Protein AF-A0A416EI74-F1 (afdb_monomer_lite)

Structure (mmCIF, N/CA/C/O backbone):
data_AF-A0A416EI74-F1
#
_entry.id   AF-A0A416EI74-F1
#
loop_
_atom_site.group_PDB
_atom_site.id
_atom_site.type_symbol
_atom_site.label_atom_id
_atom_site.label_alt_id
_atom_site.label_comp_id
_atom_site.label_asym_id
_atom_site.label_entity_id
_atom_site.label_seq_id
_atom_site.pdbx_PDB_ins_code
_atom_site.Cartn_x
_atom_site.Cartn_y
_atom_site.Cartn_z
_atom_site.occupancy
_atom_site.B_iso_or_equiv
_atom_site.auth_seq_id
_atom_site.auth_comp_id
_atom_site.auth_asym_id
_atom_site.auth_atom_id
_atom_site.pdbx_PDB_model_num
ATOM 1 N N . MET A 1 1 ? -5.605 35.885 53.688 1.00 57.62 1 MET A N 1
ATOM 2 C CA . MET A 1 1 ? -6.539 35.145 52.803 1.00 57.62 1 MET A CA 1
ATOM 3 C C . MET A 1 1 ? -5.779 34.331 51.761 1.00 57.62 1 MET A C 1
ATOM 5 O O . MET A 1 1 ? -4.705 34.749 51.341 1.00 57.62 1 MET A O 1
ATOM 9 N N . ARG A 1 2 ? -6.317 33.183 51.322 1.00 69.12 2 ARG A N 1
ATOM 10 C CA . ARG A 1 2 ? -5.750 32.398 50.199 1.00 69.12 2 ARG A CA 1
ATOM 11 C C . ARG A 1 2 ? -6.208 32.994 48.856 1.00 69.12 2 ARG A C 1
ATOM 13 O O . ARG A 1 2 ? -7.310 33.529 48.784 1.00 69.12 2 ARG A O 1
ATOM 20 N N . LYS A 1 3 ? -5.433 32.828 47.773 1.00 69.94 3 LYS A N 1
ATOM 21 C CA . LYS A 1 3 ? -5.736 33.391 46.430 1.00 69.94 3 LYS A CA 1
ATOM 22 C C . LYS A 1 3 ? -7.158 33.084 45.918 1.00 69.94 3 LYS A C 1
ATOM 24 O O . LYS A 1 3 ? -7.762 33.916 45.255 1.00 69.94 3 LYS A O 1
ATOM 29 N N . GLY A 1 4 ? -7.707 31.911 46.249 1.00 70.75 4 GLY A N 1
ATOM 30 C CA . GLY A 1 4 ? -9.082 31.537 45.890 1.00 70.75 4 GLY A CA 1
ATOM 31 C C . GLY A 1 4 ? -10.183 32.234 46.704 1.00 70.75 4 GLY A C 1
ATOM 32 O O . GLY A 1 4 ? -11.272 32.419 46.180 1.00 70.75 4 GLY A O 1
ATOM 33 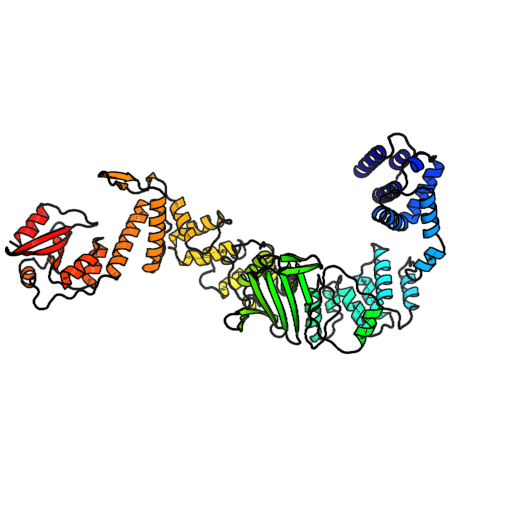N N . GLN A 1 5 ? -9.902 32.648 47.946 1.00 75.12 5 GLN A N 1
ATOM 34 C CA . GLN A 1 5 ? -10.843 33.391 48.797 1.00 75.12 5 GLN A CA 1
ATOM 35 C C . GLN A 1 5 ? -10.929 34.858 48.364 1.00 75.12 5 GLN A C 1
ATOM 37 O O . GLN A 1 5 ? -12.026 35.386 48.260 1.00 75.12 5 GLN A O 1
ATOM 42 N N . ILE A 1 6 ? -9.794 35.469 47.997 1.00 79.81 6 ILE A N 1
ATOM 43 C CA . ILE A 1 6 ? -9.751 36.819 47.401 1.00 79.81 6 ILE A CA 1
ATOM 44 C C . ILE A 1 6 ? -10.651 36.869 46.154 1.00 79.81 6 ILE A C 1
ATOM 46 O O . ILE A 1 6 ? -11.553 37.692 46.078 1.00 79.81 6 ILE A O 1
ATOM 50 N N . LYS A 1 7 ? -10.504 35.891 45.248 1.00 83.81 7 LYS A N 1
ATOM 51 C CA . LYS A 1 7 ? -11.342 35.769 44.043 1.00 83.81 7 LYS A CA 1
ATOM 52 C C . LYS A 1 7 ? -12.825 35.471 44.322 1.00 83.81 7 LYS A C 1
ATOM 54 O O . LYS A 1 7 ? -13.665 35.695 43.455 1.00 83.81 7 LYS A O 1
ATOM 59 N N . LEU A 1 8 ? -13.161 34.918 45.489 1.00 81.94 8 LEU A N 1
ATOM 60 C CA . LEU A 1 8 ? -14.555 34.745 45.904 1.00 81.94 8 LEU A CA 1
ATOM 61 C C . LEU A 1 8 ? -15.130 36.076 46.404 1.00 81.94 8 LEU A C 1
ATOM 63 O O . LEU A 1 8 ? -16.204 36.460 45.963 1.00 81.94 8 LEU A O 1
ATOM 67 N N . ILE A 1 9 ? -14.380 36.807 47.233 1.00 84.62 9 ILE A N 1
ATOM 68 C CA . ILE A 1 9 ? -14.750 38.138 47.738 1.00 84.62 9 ILE A CA 1
ATOM 69 C C . ILE A 1 9 ? -14.932 39.138 46.590 1.00 84.62 9 ILE A C 1
ATOM 71 O O . ILE A 1 9 ? -15.929 39.851 46.579 1.00 84.62 9 ILE A O 1
ATOM 75 N N . GLU A 1 10 ? -14.032 39.153 45.600 1.00 86.94 10 GLU A N 1
ATOM 76 C CA . GLU A 1 10 ? -14.165 39.971 44.381 1.00 86.94 10 GLU A CA 1
ATOM 77 C C . GLU A 1 10 ? -15.523 39.735 43.694 1.00 86.94 10 GLU A C 1
ATOM 79 O O . GLU A 1 10 ? -16.249 40.686 43.419 1.00 86.94 10 GLU A O 1
ATOM 84 N N . LYS A 1 11 ? -15.934 38.472 43.523 1.00 85.81 11 LYS A N 1
ATOM 85 C CA . LYS A 1 11 ? -17.246 38.125 42.949 1.00 85.81 11 LYS A CA 1
ATOM 86 C C . LYS A 1 11 ? -18.426 38.505 43.845 1.00 85.81 11 LYS A C 1
ATOM 88 O O . LYS A 1 11 ? -19.467 38.918 43.342 1.00 85.81 11 LYS A O 1
ATOM 93 N N . THR A 1 12 ? -18.295 38.363 45.164 1.00 85.44 12 THR A N 1
ATOM 94 C CA . THR A 1 12 ? -19.334 38.817 46.100 1.00 85.44 12 THR A CA 1
ATOM 95 C C . THR A 1 12 ? -19.509 40.337 46.003 1.00 85.44 12 THR A C 1
ATOM 97 O O . THR A 1 12 ? -20.643 40.807 45.970 1.00 85.44 12 THR A O 1
ATOM 100 N N . LYS A 1 13 ? -18.416 41.100 45.855 1.00 88.06 13 LYS A N 1
ATOM 101 C CA . LYS A 1 13 ? -18.453 42.554 45.617 1.00 88.06 13 LYS A CA 1
ATOM 102 C C . LYS A 1 13 ? -19.085 42.916 44.272 1.00 88.06 13 LYS A C 1
ATOM 104 O O . LYS A 1 13 ? -19.899 43.831 44.233 1.00 88.06 13 LYS A O 1
ATOM 109 N N . GLU A 1 14 ? -18.786 42.179 43.199 1.00 87.75 14 GLU A N 1
ATOM 110 C CA . GLU A 1 14 ? -19.431 42.363 41.885 1.00 87.75 14 GLU A CA 1
ATOM 111 C C . GLU A 1 14 ? -20.961 42.190 41.944 1.00 87.75 14 GLU A C 1
ATOM 113 O O . GLU A 1 14 ? -21.687 42.931 41.283 1.00 87.75 14 GLU A O 1
ATOM 118 N N . ILE A 1 15 ? -21.467 41.226 42.726 1.00 82.06 15 ILE A N 1
ATOM 119 C CA . ILE A 1 15 ? -22.910 40.941 42.806 1.00 82.06 15 ILE A CA 1
ATOM 120 C C . ILE A 1 15 ? -23.629 41.870 43.792 1.00 82.06 15 ILE A C 1
ATOM 122 O O . ILE A 1 15 ? -24.671 42.434 43.444 1.00 82.06 15 ILE A O 1
ATOM 126 N N . TYR A 1 16 ? -23.101 42.028 45.007 1.00 83.62 16 TYR A N 1
ATOM 127 C CA . TYR A 1 16 ? -23.800 42.676 46.125 1.00 83.62 16 TYR A CA 1
ATOM 128 C C . TYR A 1 16 ? -23.314 44.115 46.412 1.00 83.62 16 TYR A C 1
ATOM 130 O O . TYR A 1 16 ? -23.968 44.846 47.152 1.00 83.62 16 TYR A O 1
ATOM 138 N N . GLY A 1 17 ? -22.204 44.564 45.815 1.00 81.44 17 GLY A N 1
ATOM 139 C CA . GLY A 1 17 ? -21.568 45.864 46.085 1.00 81.44 17 GLY A CA 1
ATOM 140 C C . GLY A 1 17 ? -20.458 45.784 47.142 1.00 81.44 17 GLY A C 1
ATOM 141 O O . GLY A 1 17 ? -20.310 44.772 47.818 1.00 81.44 17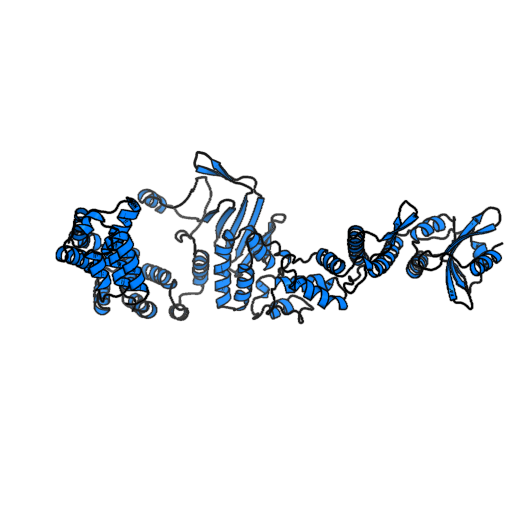 GLY A O 1
ATOM 142 N N . GLU A 1 18 ? -19.644 46.835 47.285 1.00 78.12 18 GLU A N 1
ATOM 143 C CA . GLU A 1 18 ? -18.422 46.774 48.114 1.00 78.12 18 GLU A CA 1
ATOM 144 C C . GLU A 1 18 ? -18.641 46.902 49.630 1.00 78.12 18 GLU A C 1
ATOM 146 O O . GLU A 1 18 ? -17.793 46.444 50.393 1.00 78.12 18 GLU A O 1
ATOM 151 N N . GLN A 1 19 ? -19.739 47.525 50.071 1.00 74.62 19 GLN A N 1
ATOM 152 C CA . GLN A 1 19 ? -20.005 47.845 51.480 1.00 74.62 19 GLN A CA 1
ATOM 153 C C . GLN A 1 19 ? -21.386 47.324 51.905 1.00 74.62 19 GLN A C 1
ATOM 155 O O . GLN A 1 19 ? -22.358 48.071 51.961 1.00 74.62 19 GLN A O 1
ATOM 160 N N . ASN A 1 20 ? -21.473 46.023 52.185 1.00 82.56 20 ASN A N 1
ATOM 161 C CA . ASN A 1 20 ? -22.665 45.369 52.732 1.00 82.56 20 ASN A CA 1
ATOM 162 C C . ASN A 1 20 ? -22.272 44.223 53.683 1.00 82.56 20 ASN A C 1
ATOM 164 O O . ASN A 1 20 ? -21.130 43.750 53.681 1.00 82.56 20 ASN A O 1
ATOM 168 N N . ASN A 1 21 ? -23.245 43.751 54.463 1.00 84.94 21 ASN A N 1
ATOM 169 C CA . ASN A 1 21 ? -23.054 42.711 55.476 1.00 84.94 21 ASN A CA 1
ATOM 170 C C . ASN A 1 21 ? -22.589 41.363 54.873 1.00 84.94 21 ASN A C 1
ATOM 172 O O . ASN A 1 21 ? -21.822 40.638 55.504 1.00 84.94 21 ASN A O 1
ATOM 176 N N . ILE A 1 22 ? -22.975 41.051 53.628 1.00 86.81 22 ILE A N 1
ATOM 177 C CA . ILE A 1 22 ? -22.629 39.798 52.931 1.00 86.81 22 ILE A CA 1
ATOM 178 C C . ILE A 1 22 ? -21.140 39.770 52.581 1.00 86.81 22 ILE A C 1
ATOM 180 O O . ILE A 1 22 ? -20.440 38.806 52.889 1.00 86.81 22 ILE A O 1
ATOM 184 N N . VAL A 1 23 ? -20.620 40.841 51.983 1.00 86.38 23 VAL A N 1
ATOM 185 C CA . VAL A 1 23 ? -19.183 40.996 51.718 1.00 86.38 23 VAL A CA 1
ATOM 186 C C . VAL A 1 23 ? -18.398 41.004 53.027 1.00 86.38 23 VAL A C 1
ATOM 188 O O . VAL A 1 23 ? -17.404 40.285 53.125 1.00 86.38 23 VAL A O 1
ATOM 191 N N . GLY A 1 24 ? -18.890 41.712 54.050 1.00 85.25 24 GLY A N 1
ATOM 192 C CA . GLY A 1 24 ? -18.300 41.708 55.390 1.00 85.25 24 GLY A CA 1
ATOM 193 C C . GLY A 1 24 ? -18.168 40.301 55.988 1.00 85.25 24 GLY A C 1
ATOM 194 O O . GLY A 1 24 ? -17.124 39.977 56.555 1.00 85.25 24 GLY A O 1
ATOM 195 N N . PHE A 1 25 ? -19.161 39.428 55.797 1.00 89.19 25 PHE A N 1
ATOM 196 C CA . PHE A 1 25 ? -19.066 38.018 56.183 1.00 89.19 25 PHE A CA 1
ATOM 197 C C . PHE A 1 25 ? -17.958 37.276 55.411 1.00 89.19 25 PHE A C 1
ATOM 199 O O . PHE A 1 25 ? -17.103 36.635 56.024 1.00 89.19 25 PHE A O 1
ATOM 206 N N . PHE A 1 26 ? -17.914 37.375 54.077 1.00 87.25 26 PHE A N 1
ATOM 207 C CA . PHE A 1 26 ? -16.910 36.658 53.271 1.00 87.25 26 PHE A CA 1
ATOM 208 C C . PHE A 1 26 ? -15.467 37.147 53.490 1.00 87.25 26 PHE A C 1
ATOM 210 O O . PHE A 1 26 ? -14.532 36.351 53.350 1.00 87.25 26 PHE A O 1
ATOM 217 N N . GLU A 1 27 ? -15.279 38.423 53.835 1.00 86.00 27 GLU A N 1
ATOM 218 C CA . GLU A 1 27 ? -13.974 39.009 54.165 1.00 86.00 27 GLU A CA 1
ATOM 219 C C . GLU A 1 27 ? -13.450 38.568 55.537 1.00 86.00 27 GLU A C 1
ATOM 221 O O . GLU A 1 27 ? -12.258 38.280 55.663 1.00 86.00 27 GLU A O 1
ATOM 226 N N . ASN A 1 28 ? -14.328 38.476 56.542 1.00 85.56 28 ASN A N 1
ATOM 227 C CA . ASN A 1 28 ? -13.947 38.179 57.928 1.00 85.56 28 ASN A CA 1
ATOM 228 C C . ASN A 1 28 ? -14.069 36.692 58.315 1.00 85.56 28 ASN A C 1
ATOM 230 O O . ASN A 1 28 ? -13.613 36.300 59.386 1.00 85.56 28 ASN A O 1
ATOM 234 N N . SER A 1 29 ? -14.662 35.846 57.467 1.00 82.06 29 SER A N 1
ATOM 235 C CA . SER A 1 29 ? -14.864 34.428 57.779 1.00 82.06 29 SER A CA 1
ATOM 236 C C . SER A 1 29 ? -13.582 33.585 57.684 1.00 82.06 29 SER A C 1
ATOM 238 O O . SER A 1 29 ? -12.895 33.542 56.657 1.00 82.06 29 SER A O 1
ATOM 240 N N . GLU A 1 30 ? -13.312 32.821 58.748 1.00 83.69 30 GLU A N 1
ATOM 241 C CA . GLU A 1 30 ? -12.236 31.820 58.823 1.00 83.69 30 GLU A CA 1
ATOM 242 C C . GLU A 1 30 ? -12.611 30.462 58.187 1.00 83.69 30 GLU A C 1
ATOM 244 O O . GLU A 1 30 ? -11.817 29.516 58.188 1.00 83.69 30 GLU A O 1
ATOM 249 N N . MET A 1 31 ? -13.821 30.335 57.631 1.00 80.25 31 MET A N 1
ATOM 250 C CA . MET A 1 31 ? -14.329 29.078 57.074 1.00 80.25 31 MET A CA 1
ATOM 251 C C . MET A 1 31 ? -13.523 28.600 55.856 1.00 80.25 31 MET A C 1
ATOM 253 O O . MET A 1 31 ? -12.925 29.369 55.100 1.00 80.25 31 MET A O 1
ATOM 257 N N . SER A 1 32 ? -13.529 27.283 55.618 1.00 79.06 32 SER A N 1
ATOM 258 C CA . SER A 1 32 ? -12.823 26.716 54.465 1.00 79.06 32 SER A CA 1
ATOM 259 C C . SER A 1 32 ? -13.408 27.218 53.138 1.00 79.06 32 SER A C 1
ATOM 261 O O . SER A 1 32 ? -14.621 27.367 52.990 1.00 79.06 32 SER A O 1
ATOM 263 N N . LEU A 1 33 ? -12.547 27.409 52.130 1.00 69.31 33 LEU A N 1
ATOM 264 C CA . LEU A 1 33 ? -12.947 27.921 50.813 1.00 69.31 33 LEU A CA 1
ATOM 265 C C . LEU A 1 33 ? -14.063 27.092 50.150 1.00 69.31 33 LEU A C 1
ATOM 267 O O . LEU A 1 33 ? -14.882 27.647 49.426 1.00 69.31 33 LEU A O 1
ATOM 271 N N . ASN A 1 34 ? -14.126 25.780 50.393 1.00 69.06 34 ASN A N 1
ATOM 272 C CA . ASN A 1 34 ? -15.196 24.933 49.855 1.00 69.06 34 ASN A CA 1
ATOM 273 C C . ASN A 1 34 ? -16.548 25.247 50.513 1.00 69.06 34 ASN A C 1
ATOM 275 O O . ASN A 1 34 ? -17.556 25.335 49.819 1.00 69.06 34 ASN A O 1
ATOM 279 N N . ARG A 1 35 ? -16.549 25.473 51.833 1.00 72.94 35 ARG A N 1
ATOM 280 C CA . ARG A 1 35 ? -17.741 25.816 52.621 1.00 72.94 35 ARG A CA 1
ATOM 281 C C . ARG A 1 35 ? -18.252 27.214 52.257 1.00 72.94 35 ARG A C 1
ATOM 283 O O . ARG A 1 35 ? -19.426 27.373 51.949 1.00 72.94 35 ARG A O 1
ATOM 290 N N . LEU A 1 36 ? -17.340 28.185 52.132 1.00 75.50 36 LEU A N 1
ATOM 291 C CA . LEU A 1 36 ? -17.647 29.526 51.620 1.00 75.50 36 LEU A CA 1
ATOM 292 C C . LEU A 1 36 ? -18.221 29.494 50.193 1.00 75.50 36 LEU A C 1
ATOM 294 O O . LEU A 1 36 ? -19.216 30.158 49.924 1.00 75.50 36 LEU A O 1
ATOM 298 N N . ASN A 1 37 ? -17.649 28.699 49.280 1.00 73.81 37 ASN A N 1
ATOM 299 C CA . ASN A 1 37 ? -18.212 28.549 47.932 1.00 73.81 37 ASN A CA 1
ATOM 300 C C . ASN A 1 37 ? -19.636 27.972 47.956 1.00 73.81 37 ASN A C 1
ATOM 302 O O . ASN A 1 37 ? -20.465 28.418 47.169 1.00 73.81 37 ASN A O 1
ATOM 306 N N . ALA A 1 38 ? -19.928 27.003 48.828 1.00 68.69 38 ALA A N 1
ATOM 307 C CA . ALA A 1 38 ? -21.258 26.403 48.918 1.00 68.69 38 ALA A CA 1
ATOM 308 C C . ALA A 1 38 ? -22.308 27.408 49.425 1.00 68.69 38 ALA A C 1
ATOM 310 O O . ALA A 1 38 ? -23.337 27.583 48.771 1.00 68.69 38 ALA A O 1
ATOM 311 N N . ILE A 1 39 ? -21.998 28.142 50.503 1.00 79.75 39 ILE A N 1
ATOM 312 C CA . ILE A 1 39 ? -22.837 29.235 51.029 1.00 79.75 39 ILE A CA 1
ATOM 313 C C . ILE A 1 39 ? -23.070 30.298 49.946 1.00 79.75 39 ILE A C 1
ATOM 315 O O . ILE A 1 39 ? -24.206 30.690 49.700 1.00 79.75 39 ILE A O 1
ATOM 319 N N . TYR A 1 40 ? -22.020 30.706 49.226 1.00 81.75 40 TYR A N 1
ATOM 320 C CA . TYR A 1 40 ? -22.118 31.673 48.128 1.00 81.75 40 TYR A CA 1
ATOM 321 C C . TYR A 1 40 ? -23.050 31.215 46.991 1.00 81.75 40 TYR A C 1
ATOM 323 O O . TYR A 1 40 ? -23.820 32.025 46.477 1.00 81.75 40 TYR A O 1
ATOM 331 N N . GLN A 1 41 ? -23.025 29.934 46.591 1.00 78.06 41 GLN A N 1
ATOM 332 C CA . GLN A 1 41 ? -23.966 29.450 45.567 1.00 78.06 41 GLN A CA 1
ATOM 333 C C . GLN A 1 41 ? -25.415 29.450 46.065 1.00 78.06 41 GLN A C 1
ATOM 335 O O . GLN A 1 41 ? -26.309 29.716 45.269 1.00 78.06 41 GLN A O 1
ATOM 340 N N . ILE A 1 42 ? -25.650 29.180 47.353 1.00 77.31 42 ILE A N 1
ATOM 341 C CA . ILE A 1 42 ? -27.000 29.177 47.935 1.00 77.31 42 ILE A CA 1
ATOM 342 C C . ILE A 1 42 ? -27.530 30.607 48.104 1.00 77.31 42 ILE A C 1
ATOM 344 O O . ILE A 1 42 ? -28.657 30.872 47.704 1.00 77.31 42 ILE A O 1
ATOM 348 N N . LEU A 1 43 ? -26.715 31.556 48.579 1.00 83.94 43 LEU A N 1
ATOM 349 C CA . LEU A 1 43 ? -27.096 32.977 48.647 1.00 83.94 43 LEU A CA 1
ATOM 350 C C . LEU A 1 43 ? -27.442 33.550 47.265 1.00 83.94 43 LEU A C 1
ATOM 352 O O . LEU A 1 43 ? -28.386 34.317 47.133 1.00 83.94 43 LEU A O 1
ATOM 356 N N . LYS A 1 44 ? -26.743 33.117 46.209 1.00 85.06 44 LYS A N 1
ATOM 357 C CA . LYS A 1 44 ? -27.083 33.451 44.815 1.00 85.06 44 LYS A CA 1
ATOM 358 C C . LYS A 1 44 ? -28.431 32.901 44.330 1.00 85.06 44 LYS A C 1
ATOM 360 O O . LYS A 1 44 ? -28.828 33.242 43.215 1.00 85.06 44 LYS A O 1
ATOM 365 N N . CYS A 1 45 ? -29.074 32.017 45.091 1.00 77.06 45 CYS A N 1
ATOM 366 C CA . CYS A 1 45 ? -30.394 31.487 44.765 1.00 77.06 45 CYS A CA 1
ATOM 367 C C . CYS A 1 45 ? -31.542 32.318 45.359 1.00 77.06 45 CYS A C 1
ATOM 369 O O . CYS A 1 45 ? -32.678 32.176 44.916 1.00 77.06 45 CYS A O 1
ATOM 371 N N . ILE A 1 46 ? -31.246 33.164 46.345 1.00 83.19 46 ILE A N 1
ATOM 372 C CA . ILE A 1 46 ? -32.213 34.035 47.014 1.00 83.19 46 ILE A CA 1
ATOM 373 C C . ILE A 1 46 ? -32.225 35.391 46.294 1.00 83.19 46 ILE A C 1
ATOM 375 O O . ILE A 1 46 ? -31.212 35.789 45.706 1.00 83.19 46 ILE A O 1
ATOM 379 N N . ASP A 1 47 ? -33.359 36.090 46.312 1.00 86.56 47 ASP A N 1
ATOM 380 C CA . ASP A 1 47 ? -33.467 37.433 45.758 1.00 86.56 47 ASP A CA 1
ATOM 381 C C . ASP A 1 47 ? -32.415 38.372 46.366 1.00 86.56 47 ASP A C 1
ATOM 383 O O . ASP A 1 47 ? -32.179 38.426 47.577 1.00 86.56 47 ASP A O 1
ATOM 387 N N . LYS A 1 48 ? -31.737 39.095 45.475 1.00 86.62 48 LYS A N 1
ATOM 388 C CA . LYS A 1 48 ? -30.600 39.936 45.832 1.00 86.62 48 LYS A CA 1
ATOM 389 C C . LYS A 1 48 ? -31.033 41.158 46.639 1.00 86.62 48 LYS A C 1
ATOM 391 O O . LYS A 1 48 ? -30.305 41.546 47.550 1.00 86.62 48 LYS A O 1
ATOM 396 N N . GLU A 1 49 ? -32.137 41.795 46.270 1.00 87.06 49 GLU A N 1
ATOM 397 C CA . GLU A 1 49 ? -32.557 43.048 46.895 1.00 87.06 49 GLU A CA 1
ATOM 398 C C . GLU A 1 49 ? -33.091 42.764 48.305 1.00 87.06 49 GLU A C 1
ATOM 400 O O . GLU A 1 49 ? -32.730 43.472 49.243 1.00 87.06 49 GLU A O 1
ATOM 405 N N . GLU A 1 50 ? -33.809 41.650 48.493 1.00 87.44 50 GLU A N 1
ATOM 406 C CA . GLU A 1 50 ? -34.197 41.170 49.827 1.00 87.44 50 GLU A CA 1
ATOM 407 C C . GLU A 1 50 ? -32.979 40.849 50.717 1.00 87.44 50 GLU A C 1
ATOM 409 O O . GLU A 1 50 ? -32.924 41.293 51.865 1.00 87.44 50 GLU A O 1
ATOM 414 N N . LEU A 1 51 ? -31.955 40.162 50.188 1.00 86.31 51 LEU A N 1
ATOM 415 C CA . LEU A 1 51 ? -30.705 39.901 50.921 1.00 86.31 51 LEU A CA 1
ATOM 416 C C . LEU A 1 51 ? -29.937 41.179 51.306 1.00 86.31 51 LEU A C 1
ATOM 418 O O . LEU A 1 51 ? -29.240 41.187 52.322 1.00 86.31 51 LEU A O 1
ATOM 422 N N . LEU A 1 52 ? -30.030 42.248 50.508 1.00 86.38 52 LEU A N 1
ATOM 423 C CA . LEU A 1 52 ? -29.389 43.536 50.798 1.00 86.38 52 LEU A CA 1
ATOM 424 C C . LEU A 1 52 ? -30.134 44.358 51.859 1.00 86.38 52 LEU A C 1
ATOM 426 O O . LEU A 1 52 ? -29.523 45.237 52.470 1.00 86.38 52 LEU A O 1
ATOM 430 N N . CYS A 1 53 ? -31.412 44.069 52.111 1.00 86.00 53 CYS A N 1
ATOM 431 C CA . CYS A 1 53 ? -32.185 44.695 53.183 1.00 86.00 53 CYS A CA 1
ATOM 432 C C . CYS A 1 53 ? -31.900 44.111 54.579 1.00 86.00 53 CYS A C 1
ATOM 434 O O . CYS A 1 53 ? -32.286 44.736 55.567 1.00 86.00 53 CYS A O 1
ATOM 436 N N . LEU A 1 54 ? -31.226 42.958 54.677 1.00 86.19 54 LEU A N 1
ATOM 437 C CA . LEU A 1 54 ? -30.953 42.290 55.953 1.00 86.19 54 LEU A CA 1
ATOM 438 C C . LEU A 1 54 ? -29.903 43.018 56.801 1.00 86.19 54 LEU A C 1
ATOM 440 O O . LEU A 1 54 ? -28.803 43.359 56.341 1.00 86.19 54 LEU A O 1
ATOM 444 N N . ASN A 1 55 ? -30.206 43.173 58.089 1.00 88.12 55 ASN A N 1
ATOM 445 C CA . ASN A 1 55 ? -29.222 43.597 59.077 1.00 88.12 55 ASN A CA 1
ATOM 446 C C . ASN A 1 55 ? -28.200 42.472 59.371 1.00 88.12 55 ASN A C 1
ATOM 448 O O . ASN A 1 55 ? -28.312 41.350 58.873 1.00 88.12 55 ASN A O 1
ATOM 452 N N . ALA A 1 56 ? -27.151 42.785 60.137 1.00 82.75 56 ALA A N 1
ATOM 453 C CA . ALA A 1 56 ? -26.053 41.848 60.375 1.00 82.75 56 ALA A CA 1
ATOM 454 C C . ALA A 1 56 ? -26.487 40.569 61.121 1.00 82.75 56 ALA A C 1
ATOM 456 O O . ALA A 1 56 ? -25.984 39.493 60.800 1.00 82.75 56 ALA A O 1
ATOM 457 N N . ASP A 1 57 ? -27.431 40.673 62.059 1.00 85.19 57 ASP A N 1
ATOM 458 C CA . ASP A 1 57 ? -27.915 39.541 62.855 1.00 85.19 57 ASP A CA 1
ATOM 459 C C . ASP A 1 57 ? -28.865 38.653 62.030 1.00 85.19 57 ASP A C 1
ATOM 461 O O . ASP A 1 57 ? -28.721 37.430 62.024 1.00 85.19 57 ASP A O 1
ATOM 465 N N . GLU A 1 58 ? -29.770 39.259 61.252 1.00 87.19 58 GLU A N 1
ATOM 466 C CA . GLU A 1 58 ? -30.673 38.546 60.330 1.00 87.19 58 GLU A CA 1
ATOM 467 C C . GLU A 1 58 ? -29.894 37.786 59.248 1.00 87.19 58 GLU A C 1
ATOM 469 O O . GLU A 1 58 ? -30.160 36.614 58.972 1.00 87.19 58 GLU A O 1
ATOM 474 N N . LEU A 1 59 ? -28.884 38.429 58.652 1.00 87.50 59 LEU A N 1
ATOM 475 C CA . LEU A 1 59 ? -28.023 37.774 57.674 1.00 87.50 59 LEU A CA 1
ATOM 476 C C . LEU A 1 59 ? -27.231 36.622 58.308 1.00 87.50 59 LEU A C 1
ATOM 478 O O . LEU A 1 59 ? -27.075 35.573 57.681 1.00 87.50 59 LEU A O 1
ATOM 482 N N . GLN A 1 60 ? -26.744 36.793 59.539 1.00 87.00 60 GLN A N 1
ATOM 483 C CA . GLN A 1 60 ? -26.043 35.735 60.261 1.00 87.00 60 GLN A CA 1
ATOM 484 C C . GLN A 1 60 ? -26.976 34.549 60.563 1.00 87.00 60 GLN A C 1
ATOM 486 O O . GLN A 1 60 ? -26.533 33.404 60.457 1.00 87.00 60 GLN A O 1
ATOM 491 N N . GLU A 1 61 ? -28.261 34.783 60.856 1.00 88.56 61 GLU A N 1
ATOM 492 C CA . GLU A 1 61 ? -29.268 33.720 60.998 1.00 88.56 61 GLU A CA 1
ATOM 493 C C . GLU A 1 61 ? -29.460 32.947 59.683 1.00 88.56 61 GLU A C 1
ATOM 495 O O . GLU A 1 61 ? -29.339 31.718 59.670 1.00 88.56 61 GLU A O 1
ATOM 500 N N . ILE A 1 62 ? -29.681 33.646 58.562 1.00 87.06 62 ILE A N 1
ATOM 501 C CA . ILE A 1 62 ? -29.820 33.025 57.232 1.00 87.06 62 ILE A CA 1
ATOM 502 C C . ILE A 1 62 ? -28.563 32.226 56.866 1.00 87.06 62 ILE A C 1
ATOM 504 O O . ILE A 1 62 ? -28.658 31.078 56.430 1.00 87.06 62 ILE A O 1
ATOM 508 N N . ILE A 1 63 ? -27.371 32.779 57.096 1.00 87.19 63 ILE A N 1
ATOM 509 C CA . ILE A 1 63 ? -26.107 32.077 56.848 1.00 87.19 63 ILE A CA 1
ATOM 510 C C . ILE A 1 63 ? -25.969 30.846 57.750 1.00 87.19 63 ILE A C 1
ATOM 512 O O . ILE A 1 63 ? -25.518 29.810 57.266 1.00 87.19 63 ILE A O 1
ATOM 516 N N . GLN A 1 64 ? -26.390 30.901 59.016 1.00 86.94 64 GLN A N 1
ATOM 517 C CA . GLN A 1 64 ? -26.357 29.744 59.915 1.00 86.94 64 GLN A CA 1
ATOM 518 C C . GLN A 1 64 ? -27.333 28.642 59.467 1.00 86.94 64 GLN A C 1
ATOM 520 O O . GLN A 1 64 ? -26.966 27.464 59.480 1.00 86.94 64 GLN A O 1
ATOM 525 N N . LYS A 1 65 ? -28.541 29.009 59.011 1.00 86.00 65 LYS A N 1
ATOM 526 C CA . LYS A 1 65 ? -29.517 28.090 58.393 1.00 86.00 65 LYS A CA 1
ATOM 527 C C . LYS A 1 65 ? -28.933 27.409 57.153 1.00 86.00 65 LYS A C 1
ATOM 529 O O . LYS A 1 65 ? -29.004 26.183 57.033 1.00 86.00 65 LYS A O 1
ATOM 534 N N . ILE A 1 66 ? -28.303 28.190 56.270 1.00 81.31 66 ILE A N 1
ATOM 535 C CA . ILE A 1 66 ? -27.600 27.686 55.083 1.00 81.31 66 ILE A CA 1
ATOM 536 C C . ILE A 1 66 ? -26.479 26.729 55.491 1.00 81.31 66 ILE A C 1
ATOM 538 O O . ILE A 1 66 ? -26.423 25.609 54.993 1.00 81.31 66 ILE A O 1
ATOM 542 N N . ASP A 1 67 ? -25.605 27.142 56.405 1.00 77.94 67 ASP A N 1
ATOM 543 C CA . ASP A 1 67 ? -24.408 26.394 56.777 1.00 77.94 67 ASP A CA 1
ATOM 544 C C . ASP A 1 67 ? -24.747 25.034 57.409 1.00 77.94 67 ASP A C 1
ATOM 546 O O . ASP A 1 67 ? -24.202 24.005 56.993 1.00 77.94 67 ASP A O 1
ATOM 550 N N . ASN A 1 68 ? -25.717 25.010 58.330 1.00 76.56 68 ASN A N 1
ATOM 551 C CA . ASN A 1 68 ? -26.199 23.801 59.007 1.00 76.56 68 ASN A CA 1
ATOM 552 C C . ASN A 1 68 ? -26.808 22.765 58.045 1.00 76.56 68 ASN A C 1
ATOM 554 O O . ASN A 1 68 ? -26.742 21.563 58.308 1.00 76.56 68 ASN A O 1
ATOM 558 N N . HIS A 1 69 ? -27.397 23.210 56.930 1.00 67.56 69 HIS A N 1
ATOM 559 C CA . HIS A 1 69 ? -28.146 22.354 56.002 1.00 67.56 69 HIS A CA 1
ATOM 560 C C . HIS A 1 69 ? -27.681 22.476 54.543 1.00 67.56 69 HIS A C 1
ATOM 562 O O . HIS A 1 69 ? -28.443 22.188 53.617 1.00 67.56 69 HIS A O 1
ATOM 568 N N . THR A 1 70 ? -26.407 22.841 54.348 1.00 59.41 70 THR A N 1
ATOM 569 C CA . THR A 1 70 ? -25.809 23.206 53.051 1.00 59.41 70 THR A CA 1
ATOM 570 C C . THR A 1 70 ? -26.169 22.224 51.934 1.00 59.41 70 THR A C 1
ATOM 572 O O . THR A 1 70 ? -26.645 22.642 50.886 1.00 59.41 70 THR A O 1
ATOM 575 N N . GLU A 1 71 ? -25.985 20.917 52.141 1.00 54.53 71 GLU A N 1
ATOM 576 C CA . GLU A 1 71 ? -26.208 19.906 51.094 1.00 54.53 71 GLU A CA 1
ATOM 577 C C . GLU A 1 71 ? -27.692 19.745 50.721 1.00 54.53 71 GLU A C 1
ATOM 579 O O . GLU A 1 71 ? -28.019 19.641 49.537 1.00 54.53 71 GLU A O 1
ATOM 584 N N . LYS A 1 72 ? -28.596 19.794 51.712 1.00 59.66 72 LYS A N 1
ATOM 585 C CA . LYS A 1 72 ? -30.052 19.718 51.496 1.00 59.66 72 LYS A CA 1
ATOM 586 C C . LYS A 1 72 ? -30.559 20.944 50.728 1.00 59.66 72 LYS A C 1
ATOM 588 O O . LYS A 1 72 ? -31.283 20.803 49.743 1.00 59.66 72 LYS A O 1
ATOM 593 N N . LEU A 1 73 ? -30.137 22.137 51.152 1.00 57.78 73 LEU A N 1
ATOM 594 C CA . LEU A 1 73 ? -30.526 23.410 50.537 1.00 57.78 73 LEU A CA 1
ATOM 595 C C . LEU A 1 73 ? -29.938 23.574 49.133 1.00 57.78 73 LEU A C 1
ATOM 597 O O . LEU A 1 73 ? -30.647 24.000 48.227 1.00 57.78 73 LEU A O 1
ATOM 601 N N . HIS A 1 74 ? -28.675 23.189 48.921 1.00 57.44 74 HIS A N 1
ATOM 602 C CA . HIS A 1 74 ? -28.023 23.282 47.612 1.00 57.44 74 HIS A CA 1
ATOM 603 C C . HIS A 1 74 ? -28.795 22.515 46.534 1.00 57.44 74 HIS A C 1
ATOM 605 O O . HIS A 1 74 ? -29.020 23.049 45.450 1.00 57.44 74 HIS A O 1
ATOM 611 N N . TYR A 1 75 ? -29.236 21.289 46.836 1.00 55.72 75 TYR A N 1
ATOM 612 C CA . TYR A 1 75 ? -29.992 20.474 45.885 1.00 55.72 75 TYR A CA 1
ATOM 613 C C . TYR A 1 75 ? -31.394 21.043 45.623 1.00 55.72 75 TYR A C 1
ATOM 615 O O . TYR A 1 75 ? -31.764 21.241 44.466 1.00 55.72 75 TYR A O 1
ATOM 623 N N . ALA A 1 76 ? -32.145 21.364 46.684 1.00 56.78 76 ALA A N 1
ATOM 624 C CA . ALA A 1 76 ? -33.508 21.887 46.568 1.00 56.78 76 ALA A CA 1
ATOM 625 C C . ALA A 1 76 ? -33.568 23.209 45.777 1.00 56.78 76 ALA A C 1
ATOM 627 O O . ALA A 1 76 ? -34.393 23.365 44.877 1.00 56.78 76 ALA A O 1
ATOM 628 N N . LEU A 1 77 ? -32.662 24.143 46.077 1.00 54.47 77 LEU A N 1
ATOM 629 C CA . LEU A 1 77 ? -32.696 25.501 45.531 1.00 54.47 77 LEU A CA 1
ATOM 630 C C . LEU A 1 77 ? -32.120 25.590 44.113 1.00 54.47 77 LEU A C 1
ATOM 632 O O . LEU A 1 77 ? -32.691 26.274 43.263 1.00 54.47 77 LEU A O 1
ATOM 636 N N . ILE A 1 78 ? -31.046 24.853 43.800 1.00 54.59 78 ILE A N 1
ATOM 637 C CA . ILE A 1 78 ? -30.507 24.833 42.429 1.00 54.59 78 ILE A CA 1
ATOM 638 C C . ILE A 1 78 ? -31.463 24.121 41.470 1.00 54.59 78 ILE A C 1
ATOM 640 O O . ILE A 1 78 ? -31.618 24.578 40.336 1.00 54.59 78 ILE A O 1
ATOM 644 N N . TYR A 1 79 ? -32.141 23.056 41.910 1.00 52.12 79 TYR A N 1
ATOM 645 C CA . TYR A 1 79 ? -33.175 22.410 41.100 1.00 52.12 79 TYR A CA 1
ATOM 646 C C . TYR A 1 79 ? -34.328 23.378 40.791 1.00 52.12 79 TYR A C 1
ATOM 648 O O . TYR A 1 79 ? -34.726 23.507 39.632 1.00 52.12 79 TYR A O 1
ATOM 656 N N . HIS A 1 80 ? -34.793 24.130 41.796 1.00 52.12 80 HIS A N 1
ATOM 657 C CA . HIS A 1 80 ? -35.836 25.142 41.625 1.00 52.12 80 HIS A CA 1
ATOM 658 C C . HIS A 1 80 ? -35.438 26.214 40.592 1.00 52.12 80 HIS A C 1
ATOM 660 O O . HIS A 1 80 ? -36.183 26.475 39.648 1.00 52.12 80 HIS A O 1
ATOM 666 N N . ILE A 1 81 ? -34.229 26.776 40.687 1.00 48.28 81 ILE A N 1
ATOM 667 C CA . ILE A 1 81 ? -33.750 27.788 39.726 1.00 48.28 81 ILE A CA 1
ATOM 668 C C . ILE A 1 81 ? -33.530 27.207 38.330 1.00 48.28 81 ILE A C 1
ATOM 670 O O . ILE A 1 81 ? -33.797 27.880 37.333 1.00 48.28 81 ILE A O 1
ATOM 674 N N . TRP A 1 82 ? -33.073 25.961 38.221 1.00 45.31 82 TRP A N 1
ATOM 675 C CA . TRP A 1 82 ? -32.918 25.305 36.925 1.00 45.31 82 TRP A CA 1
ATOM 676 C C . TRP A 1 82 ? -34.268 25.095 36.223 1.00 45.31 82 TRP A C 1
ATOM 678 O O . TRP A 1 82 ? -34.367 25.310 35.011 1.00 45.31 82 TRP A O 1
ATOM 688 N N . GLN A 1 83 ? -35.310 24.749 36.986 1.00 41.19 83 GLN A N 1
ATOM 689 C CA . GLN A 1 83 ? -36.665 24.528 36.482 1.00 41.19 83 GLN A CA 1
ATOM 690 C C . GLN A 1 83 ? -37.411 25.840 36.172 1.00 41.19 83 GLN A C 1
ATOM 692 O O . GLN A 1 83 ? -38.000 25.960 35.097 1.00 41.19 83 GLN A O 1
ATOM 697 N N . TYR A 1 84 ? -37.369 26.829 37.073 1.00 51.44 84 TYR A N 1
ATOM 698 C CA . TYR A 1 84 ? -38.221 28.029 37.014 1.00 51.44 84 TYR A CA 1
ATOM 699 C C . TYR A 1 84 ? -37.490 29.341 36.676 1.00 51.44 84 TYR A C 1
ATOM 701 O O . TYR A 1 84 ? -38.142 30.358 36.438 1.00 51.44 84 TYR A O 1
ATOM 709 N N . LYS A 1 85 ? -36.152 29.330 36.598 1.00 57.12 85 LYS A N 1
ATOM 710 C CA . LYS A 1 85 ? -35.285 30.419 36.092 1.00 57.12 85 LYS A CA 1
ATOM 711 C C . LYS A 1 85 ? -35.423 31.798 36.760 1.00 57.12 85 LYS A C 1
ATOM 713 O O . LYS A 1 85 ? -35.030 32.795 36.155 1.00 57.12 85 LYS A O 1
ATOM 718 N N . HIS A 1 86 ? -35.901 31.862 37.998 1.00 70.38 86 HIS A N 1
ATOM 719 C CA . HIS A 1 86 ? -35.900 33.073 38.824 1.00 70.38 86 HIS A CA 1
ATOM 720 C C . HIS A 1 86 ? -35.304 32.778 40.214 1.00 70.38 86 HIS A C 1
ATOM 722 O O . HIS A 1 86 ? -35.376 31.627 40.647 1.00 70.38 86 HIS A O 1
ATOM 728 N N . PRO A 1 87 ? -34.675 33.761 40.893 1.00 76.06 87 PRO A N 1
ATOM 729 C CA . PRO A 1 87 ? -34.329 33.651 42.311 1.00 76.06 87 PRO A CA 1
ATOM 730 C C . PRO A 1 87 ? -35.594 33.525 43.164 1.00 76.06 87 PRO A C 1
ATOM 732 O O . PRO A 1 87 ? -36.646 34.020 42.765 1.00 76.06 87 PRO A O 1
ATOM 735 N N . ILE A 1 88 ? -35.477 32.903 44.335 1.00 76.81 88 ILE A N 1
ATOM 736 C CA . ILE A 1 88 ? -36.579 32.781 45.298 1.00 76.81 88 ILE A CA 1
ATOM 737 C C . ILE A 1 88 ? -36.541 33.905 46.342 1.00 76.81 88 ILE A C 1
ATOM 739 O O . ILE A 1 88 ? -35.465 34.358 46.727 1.00 76.81 88 ILE A O 1
ATOM 743 N N . SER A 1 89 ? -37.694 34.330 46.847 1.00 83.06 89 SER A N 1
ATOM 744 C CA . SER A 1 89 ? -37.778 35.260 47.986 1.00 83.06 89 SER A CA 1
ATOM 745 C C . SER A 1 89 ? -37.246 34.637 49.287 1.00 83.06 89 SER A C 1
ATOM 747 O O . SER A 1 89 ? -37.164 33.412 49.430 1.00 83.06 89 SER A O 1
ATOM 749 N N . LEU A 1 90 ? -36.938 35.462 50.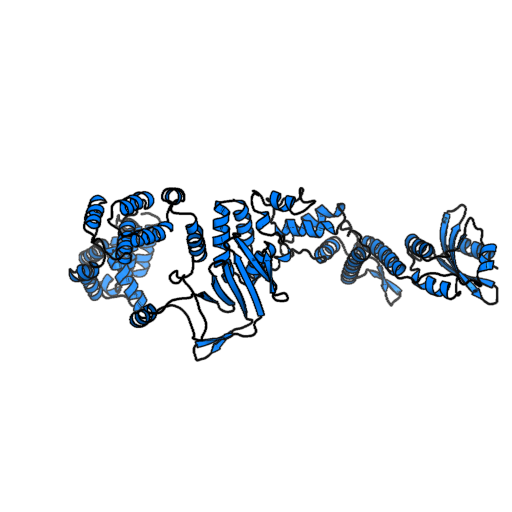291 1.00 82.31 90 LEU A N 1
ATOM 750 C CA . LEU A 1 90 ? -36.637 35.010 51.654 1.00 82.31 90 LEU A CA 1
ATOM 751 C C . LEU A 1 90 ? -37.813 34.240 52.268 1.00 82.31 90 LEU A C 1
ATOM 753 O O . LEU A 1 90 ? -37.596 33.275 52.997 1.00 82.31 90 LEU A O 1
ATOM 757 N N . GLN A 1 91 ? -39.055 34.611 51.945 1.00 79.06 91 GLN A N 1
ATOM 758 C CA . GLN A 1 91 ? -40.239 33.886 52.413 1.00 79.06 91 GLN A CA 1
ATOM 759 C C . GLN A 1 91 ? -40.290 32.459 51.843 1.00 79.06 91 GLN A C 1
ATOM 761 O O . GLN A 1 91 ? -40.598 31.510 52.566 1.00 79.06 91 GLN A O 1
ATOM 766 N N . GLU A 1 92 ? -39.951 32.284 50.565 1.00 74.00 92 GLU A N 1
ATOM 767 C CA . GLU A 1 92 ? -39.833 30.965 49.937 1.00 74.00 92 GLU A CA 1
ATOM 768 C C . GLU A 1 92 ? -38.612 30.195 50.452 1.00 74.00 92 GLU A C 1
ATOM 770 O O . GLU A 1 92 ? -38.697 28.981 50.643 1.00 74.00 92 GLU A O 1
ATOM 775 N N . PHE A 1 93 ? -37.503 30.878 50.753 1.00 79.00 93 PHE A N 1
ATOM 776 C CA . PHE A 1 93 ? -36.329 30.261 51.375 1.00 79.00 93 PHE A CA 1
ATOM 777 C C . PHE A 1 93 ? -36.678 29.692 52.753 1.00 79.00 93 PHE A C 1
ATOM 779 O O . PHE A 1 93 ? -36.375 28.531 53.024 1.00 79.00 93 PHE A O 1
ATOM 786 N N . GLU A 1 94 ? -37.373 30.460 53.595 1.00 78.19 94 GLU A N 1
ATOM 787 C CA . GLU A 1 94 ? -37.866 29.990 54.891 1.00 78.19 94 GLU A CA 1
ATOM 788 C C . GLU A 1 94 ? -38.889 28.856 54.730 1.00 78.19 94 GLU A C 1
ATOM 790 O O . GLU A 1 94 ? -38.859 27.898 55.500 1.00 78.19 94 GLU A O 1
ATOM 795 N N . ALA A 1 95 ? -39.762 28.887 53.719 1.00 70.12 95 ALA A N 1
ATOM 796 C CA . ALA A 1 95 ? -40.681 27.779 53.446 1.00 70.12 95 ALA A CA 1
ATOM 797 C C . ALA A 1 95 ? -39.931 26.485 53.070 1.00 70.12 95 ALA A C 1
ATOM 799 O O . ALA A 1 95 ? -40.218 25.422 53.626 1.00 70.12 95 ALA A O 1
ATOM 800 N N . VAL A 1 96 ? -38.924 26.570 52.193 1.00 65.94 96 VAL A N 1
ATOM 801 C CA . VAL A 1 96 ? -38.052 25.438 51.831 1.00 65.94 96 VAL A CA 1
ATOM 802 C C . VAL A 1 96 ? -37.242 24.961 53.039 1.00 65.94 96 VAL A C 1
ATOM 804 O O . VAL A 1 96 ? -37.145 23.755 53.261 1.00 65.94 96 VAL A O 1
ATOM 807 N N . TYR A 1 97 ? -36.701 25.876 53.845 1.00 71.00 97 TYR A N 1
ATOM 808 C CA . TYR A 1 97 ? -35.942 25.566 55.058 1.00 71.00 97 TYR A CA 1
ATOM 809 C C . TYR A 1 97 ? -36.792 24.820 56.095 1.00 71.00 97 TYR A C 1
ATOM 811 O O . TYR A 1 97 ? -36.401 23.755 56.582 1.00 71.00 97 TYR A O 1
ATOM 819 N N . ASN A 1 98 ? -37.980 25.346 56.396 1.00 69.56 98 ASN A N 1
ATOM 820 C CA . ASN A 1 98 ? -38.926 24.730 57.322 1.00 69.56 98 ASN A CA 1
ATOM 821 C C . ASN A 1 98 ? -39.413 23.376 56.794 1.00 69.56 98 ASN A C 1
ATOM 823 O O . ASN A 1 98 ? -39.564 22.440 57.573 1.00 69.56 98 ASN A O 1
ATOM 827 N N . TYR A 1 99 ? -39.566 23.220 55.475 1.00 58.12 99 TYR A N 1
ATOM 828 C CA . TYR A 1 99 ? -39.850 21.920 54.875 1.00 58.12 99 TYR A CA 1
ATOM 829 C C . TYR A 1 99 ? -38.692 20.930 55.088 1.00 58.12 99 TYR A C 1
ATOM 831 O O . TYR A 1 99 ? -38.914 19.899 55.711 1.00 58.12 99 TYR A O 1
ATOM 839 N N . ILE A 1 100 ? -37.444 21.232 54.704 1.00 56.25 100 ILE A N 1
ATOM 840 C CA . ILE A 1 100 ? -36.312 20.279 54.844 1.00 56.25 100 ILE A CA 1
ATOM 841 C C . ILE A 1 100 ? -35.894 19.959 56.297 1.00 56.25 100 ILE A C 1
ATOM 843 O O . ILE A 1 100 ? -35.089 19.042 56.530 1.00 56.25 100 ILE A O 1
ATOM 847 N N . THR A 1 101 ? -36.398 20.737 57.258 1.00 59.72 101 THR A N 1
ATOM 848 C CA . THR A 1 101 ? -36.250 20.526 58.709 1.00 59.72 101 THR A CA 1
ATOM 849 C C . THR A 1 101 ? -37.509 19.942 59.367 1.00 59.72 101 THR A C 1
ATOM 851 O O . THR A 1 101 ? -37.451 19.553 60.534 1.00 59.72 101 THR A O 1
ATOM 854 N N . SER A 1 102 ? -38.621 19.811 58.632 1.00 52.34 102 SER A N 1
ATOM 855 C CA . SER A 1 102 ? -39.883 19.259 59.140 1.00 52.34 102 SER A CA 1
ATOM 856 C C . SER A 1 102 ? -39.813 17.750 59.434 1.00 52.34 102 SER A C 1
ATOM 858 O O . SER A 1 102 ? -39.092 17.003 58.758 1.00 52.34 102 SER A O 1
ATOM 860 N N . PRO A 1 103 ? -40.615 17.255 60.398 1.00 44.62 103 PRO A N 1
ATOM 861 C CA . PRO A 1 103 ? -40.855 15.824 60.581 1.00 44.62 103 PRO A CA 1
ATOM 862 C C . PRO A 1 103 ? -41.453 15.143 59.341 1.00 44.62 103 PRO A C 1
ATOM 864 O O . PRO A 1 103 ? -41.199 13.959 59.126 1.00 44.62 103 PRO A O 1
ATOM 867 N N . GLU A 1 104 ? -42.220 15.867 58.524 1.00 44.62 104 GLU A N 1
ATOM 868 C CA . GLU A 1 104 ? -42.818 15.394 57.270 1.00 44.62 104 GLU A CA 1
ATOM 869 C C . GLU A 1 104 ? -41.756 15.106 56.204 1.00 44.62 104 GLU A C 1
ATOM 871 O O . GLU A 1 104 ? -41.732 13.998 55.672 1.00 44.62 104 GLU A O 1
ATOM 876 N N . TYR A 1 105 ? -40.810 16.023 55.971 1.00 42.25 105 TYR A N 1
ATOM 877 C CA . TYR A 1 105 ? -39.655 15.759 55.103 1.00 42.25 105 TYR A CA 1
ATOM 878 C C . TYR A 1 105 ? -38.817 14.608 55.647 1.00 42.25 105 TYR A C 1
ATOM 880 O O . TYR A 1 105 ? -38.392 13.748 54.881 1.00 42.25 105 TYR A O 1
ATOM 888 N N . CYS A 1 106 ? -38.619 14.530 56.966 1.00 35.25 106 CYS A N 1
ATOM 889 C CA . CYS A 1 106 ? -38.003 13.350 57.565 1.00 35.25 106 CYS A CA 1
ATOM 890 C C . CYS A 1 106 ? -38.812 12.073 57.300 1.00 35.25 106 CYS A C 1
ATOM 892 O O . CYS A 1 106 ? -38.183 11.049 57.121 1.00 35.25 106 CYS A O 1
ATOM 894 N N . LYS A 1 107 ? -40.151 12.091 57.228 1.00 35.12 107 LYS A N 1
ATOM 895 C CA . LYS A 1 107 ? -40.985 10.912 56.914 1.00 35.12 107 LYS A CA 1
ATOM 896 C C . LYS A 1 107 ? -40.917 10.489 55.447 1.00 35.12 107 LYS A C 1
ATOM 898 O O . LYS A 1 107 ? -40.664 9.319 55.179 1.00 35.12 107 LYS A O 1
ATOM 903 N N . GLU A 1 108 ? -41.091 11.419 54.512 1.00 37.53 108 GLU A N 1
ATOM 904 C CA . GLU A 1 108 ? -40.926 11.147 53.072 1.00 37.53 108 GLU A CA 1
ATOM 905 C C . GLU A 1 108 ? -39.469 10.779 52.731 1.00 37.53 108 GLU A C 1
ATOM 907 O O . GLU A 1 108 ? -39.208 10.010 51.811 1.00 37.53 108 GLU A O 1
ATOM 912 N N . THR A 1 109 ? -38.519 11.242 53.550 1.00 34.38 109 THR A N 1
ATOM 913 C CA . THR A 1 109 ? -37.098 10.854 53.543 1.00 34.38 109 THR A CA 1
ATOM 914 C C . THR A 1 109 ? -36.765 9.875 54.691 1.00 34.38 109 THR A C 1
ATOM 916 O O . THR A 1 109 ? -35.664 9.908 55.234 1.00 34.38 109 THR A O 1
ATOM 919 N N . LEU A 1 110 ? -37.706 9.007 55.099 1.00 31.36 110 LEU A N 1
ATOM 920 C CA . LEU A 1 110 ? -37.466 7.869 56.017 1.00 31.36 110 LEU A CA 1
ATOM 921 C C . LEU A 1 110 ? -37.815 6.517 55.388 1.00 31.36 110 LEU A C 1
ATOM 923 O O . LEU A 1 110 ? -37.243 5.517 55.817 1.00 31.36 110 LEU A O 1
ATOM 927 N N . ASP A 1 111 ? -38.598 6.502 54.303 1.00 35.22 111 ASP A N 1
ATOM 928 C CA . ASP A 1 111 ? -38.453 5.471 53.261 1.00 35.22 111 ASP A CA 1
ATOM 929 C C . ASP A 1 111 ? -37.080 5.569 52.560 1.00 35.22 111 ASP A C 1
ATOM 931 O O . ASP A 1 111 ? -36.663 4.652 51.858 1.00 35.22 111 ASP A O 1
ATOM 935 N N . VAL A 1 112 ? -36.314 6.647 52.794 1.00 31.28 112 VAL A N 1
ATOM 936 C CA . VAL A 1 112 ? -34.922 6.753 52.340 1.00 31.28 112 VAL A CA 1
ATOM 937 C C . VAL A 1 112 ? -34.006 7.436 53.370 1.00 31.28 112 VAL A C 1
ATOM 939 O O . VAL A 1 112 ? -33.940 8.654 53.440 1.00 31.28 112 VAL A O 1
ATOM 942 N N . TYR A 1 113 ? -33.196 6.623 54.067 1.00 36.91 113 TYR A N 1
ATOM 943 C CA . TYR A 1 113 ? -31.986 6.970 54.857 1.00 36.91 113 TYR A CA 1
ATOM 944 C C . TYR A 1 113 ? -32.124 7.294 56.361 1.00 36.91 113 TYR A C 1
ATOM 946 O O . TYR A 1 113 ? -32.165 8.440 56.806 1.00 36.91 113 TYR A O 1
ATOM 954 N N . LYS A 1 114 ? -31.946 6.251 57.185 1.00 35.88 114 LYS A N 1
ATOM 955 C CA . LYS A 1 114 ? -31.567 6.364 58.605 1.00 35.88 114 LYS A CA 1
ATOM 956 C C . LYS A 1 114 ? -30.055 6.655 58.711 1.00 35.88 114 LYS A C 1
ATOM 958 O O . LYS A 1 114 ? -29.233 5.782 58.431 1.00 35.88 114 LYS A O 1
ATOM 963 N N . TYR A 1 115 ? -29.674 7.875 59.097 1.00 41.72 115 TYR A N 1
ATOM 964 C CA . TYR A 1 115 ? -28.264 8.286 59.206 1.00 41.72 115 TYR A CA 1
ATOM 965 C C . TYR A 1 115 ? -27.501 7.457 60.258 1.00 41.72 115 TYR A C 1
ATOM 967 O O . TYR A 1 115 ? -27.796 7.518 61.450 1.00 41.72 115 TYR A O 1
ATOM 975 N N . CYS A 1 116 ? -26.493 6.698 59.817 1.00 38.12 116 CYS A N 1
ATOM 976 C CA . CYS A 1 116 ? -25.613 5.913 60.686 1.00 38.12 116 CYS A CA 1
ATOM 977 C C . CYS A 1 116 ? -24.258 6.618 60.845 1.00 38.12 116 CYS A C 1
ATOM 979 O O . CYS A 1 116 ? -23.461 6.660 59.908 1.00 38.12 116 CYS A O 1
ATOM 981 N N . GLU A 1 117 ? -23.963 7.155 62.030 1.00 35.38 117 GLU A N 1
ATOM 982 C CA . GLU A 1 117 ? -22.726 7.920 62.260 1.00 35.38 117 GLU A CA 1
ATOM 983 C C . GLU A 1 117 ? -21.484 7.037 62.454 1.00 35.38 117 GLU A C 1
ATOM 985 O O . GLU A 1 117 ? -20.357 7.482 62.219 1.00 35.38 117 GLU A O 1
ATOM 990 N N . THR A 1 118 ? -21.659 5.772 62.842 1.00 38.38 118 THR A N 1
ATOM 991 C CA . THR A 1 118 ? -20.575 4.807 63.082 1.00 38.38 118 THR A CA 1
ATOM 992 C C . THR A 1 118 ? -20.826 3.468 62.387 1.00 38.38 118 THR A C 1
ATOM 994 O O . THR A 1 118 ? -21.966 3.049 62.187 1.00 38.38 118 THR A O 1
ATOM 997 N N . PHE A 1 119 ? -19.744 2.745 62.077 1.00 39.72 119 PHE A N 1
ATOM 998 C CA . PHE A 1 119 ? -19.810 1.401 61.489 1.00 39.72 119 PHE A CA 1
ATOM 999 C C . PHE A 1 119 ? -20.584 0.404 62.375 1.00 39.72 119 PHE A C 1
ATOM 1001 O O . PHE A 1 119 ? -21.292 -0.460 61.867 1.00 39.72 119 PHE A O 1
ATOM 1008 N N . ALA A 1 120 ? -20.517 0.562 63.702 1.00 43.56 120 ALA A N 1
ATOM 1009 C CA . ALA A 1 120 ? -21.279 -0.250 64.648 1.00 43.56 120 ALA A CA 1
ATOM 1010 C C . ALA A 1 120 ? -22.797 0.012 64.574 1.00 43.56 120 ALA A C 1
ATOM 1012 O O . ALA A 1 120 ? -23.576 -0.937 64.620 1.00 43.56 120 ALA A O 1
ATOM 1013 N N . GLN A 1 121 ? -23.223 1.270 64.401 1.00 45.50 121 GLN A N 1
ATOM 1014 C CA . GLN A 1 121 ? -24.636 1.614 64.188 1.00 45.50 121 GLN A CA 1
ATOM 1015 C C . GLN A 1 121 ? -25.136 1.120 62.826 1.00 45.50 121 GLN A C 1
ATOM 1017 O O . GLN A 1 121 ? -26.216 0.543 62.760 1.00 45.50 121 GLN A O 1
ATOM 1022 N N . ALA A 1 122 ? -24.332 1.259 61.765 1.00 44.56 122 ALA A N 1
ATOM 1023 C CA . ALA A 1 122 ? -24.660 0.693 60.455 1.00 44.56 122 ALA A CA 1
ATOM 1024 C C . ALA A 1 122 ? -24.842 -0.833 60.540 1.00 44.56 122 ALA A C 1
ATOM 1026 O O . ALA A 1 122 ? -25.842 -1.359 60.065 1.00 44.56 122 ALA A O 1
ATOM 1027 N N . LYS A 1 123 ? -23.936 -1.538 61.233 1.00 43.78 123 LYS A N 1
ATOM 1028 C CA . LYS A 1 123 ? -24.045 -2.982 61.488 1.00 43.78 123 LYS A CA 1
ATOM 1029 C C . LYS A 1 123 ? -25.310 -3.358 62.273 1.00 43.78 123 LYS A C 1
ATOM 1031 O O . LYS A 1 123 ? -25.898 -4.392 61.977 1.00 43.78 123 LYS A O 1
ATOM 1036 N N . ALA A 1 124 ? -25.735 -2.543 63.241 1.00 49.84 124 ALA A N 1
ATOM 1037 C CA . ALA A 1 124 ? -26.972 -2.773 63.990 1.00 49.84 124 ALA A CA 1
ATOM 1038 C C . ALA A 1 124 ? -28.224 -2.590 63.112 1.00 49.84 124 ALA A C 1
ATOM 1040 O O . ALA A 1 124 ? -29.075 -3.470 63.087 1.00 49.84 124 ALA A O 1
ATOM 1041 N N . VAL A 1 125 ? -28.297 -1.508 62.326 1.00 46.25 125 VAL A N 1
ATOM 1042 C CA . VAL A 1 125 ? -29.419 -1.250 61.400 1.00 46.25 125 VAL A CA 1
ATOM 1043 C C . VAL A 1 125 ? -29.513 -2.330 60.315 1.00 46.25 125 VAL A C 1
ATOM 1045 O O . VAL A 1 125 ? -30.600 -2.818 60.030 1.00 46.25 125 VAL A O 1
ATOM 1048 N N . ILE A 1 126 ? -28.377 -2.758 59.760 1.00 45.59 126 ILE A N 1
ATOM 1049 C CA . ILE A 1 126 ? -28.295 -3.830 58.753 1.00 45.59 126 ILE A CA 1
ATOM 1050 C C . ILE A 1 126 ? -28.724 -5.193 59.335 1.00 45.59 126 ILE A C 1
ATOM 1052 O O . ILE A 1 126 ? -29.302 -6.007 58.621 1.00 45.59 126 ILE A O 1
ATOM 1056 N N . ALA A 1 127 ? -28.491 -5.445 60.628 1.00 46.69 127 ALA A N 1
ATOM 1057 C CA . ALA A 1 127 ? -28.930 -6.670 61.303 1.00 46.69 127 ALA A CA 1
ATOM 1058 C C . ALA A 1 127 ? -30.439 -6.699 61.633 1.00 46.69 127 ALA A C 1
ATOM 1060 O O . ALA A 1 127 ? -30.975 -7.774 61.896 1.00 46.69 127 ALA A O 1
ATOM 1061 N N . GLU A 1 128 ? -31.119 -5.548 61.607 1.00 46.16 128 GLU A N 1
ATOM 1062 C CA . GLU A 1 128 ? -32.578 -5.429 61.774 1.00 46.16 128 GLU A CA 1
ATOM 1063 C C . GLU A 1 128 ? -33.347 -5.550 60.440 1.00 46.16 128 GLU A C 1
ATOM 1065 O O . GLU A 1 128 ? -34.577 -5.625 60.445 1.00 46.16 128 GLU A O 1
ATOM 1070 N N . CYS A 1 129 ? -32.656 -5.592 59.292 1.00 44.34 129 CYS A N 1
ATOM 1071 C CA . CYS A 1 129 ? -33.292 -5.712 57.979 1.00 44.34 129 CYS A CA 1
ATOM 1072 C C . CYS A 1 129 ? -34.041 -7.056 57.811 1.00 44.34 129 CYS A C 1
ATOM 1074 O O . CYS A 1 129 ? -33.463 -8.118 58.068 1.00 44.34 129 CYS A O 1
ATOM 1076 N N . PRO A 1 130 ? -35.297 -7.047 57.316 1.00 45.50 130 PRO A N 1
ATOM 1077 C CA . PRO A 1 130 ? -36.020 -8.264 56.959 1.00 45.50 130 PRO A CA 1
ATOM 1078 C C . PRO A 1 130 ? -35.266 -9.114 55.932 1.00 45.50 130 PRO A C 1
ATOM 1080 O O . PRO A 1 130 ? -34.578 -8.598 55.053 1.00 45.50 130 PRO A O 1
ATOM 1083 N N . LYS A 1 131 ? -35.461 -10.433 56.002 1.00 45.03 131 LYS A N 1
ATOM 1084 C CA . LYS A 1 131 ? -34.796 -11.405 55.120 1.00 45.03 131 LYS A CA 1
ATOM 1085 C C . LYS A 1 131 ? -35.122 -11.212 53.630 1.00 45.03 131 LYS A C 1
ATOM 1087 O O . LYS A 1 131 ? -34.321 -11.572 52.774 1.00 45.03 131 LYS A O 1
ATOM 1092 N N . ASP A 1 132 ? -36.266 -10.591 53.356 1.00 45.75 132 ASP A N 1
ATOM 1093 C CA . ASP A 1 132 ? -36.857 -10.420 52.027 1.00 45.75 132 ASP A CA 1
ATOM 1094 C C . ASP A 1 132 ? -36.882 -8.936 51.584 1.00 45.75 132 ASP A C 1
ATOM 1096 O O . ASP A 1 132 ? -37.708 -8.538 50.769 1.00 45.75 132 ASP A O 1
ATOM 1100 N N . PHE A 1 133 ? -36.002 -8.098 52.151 1.00 43.31 133 PHE A N 1
ATOM 1101 C CA . PHE A 1 133 ? -35.893 -6.666 51.828 1.00 43.31 133 PHE A CA 1
ATOM 1102 C C . PHE A 1 133 ? -35.473 -6.433 50.359 1.00 43.31 133 PHE A C 1
ATOM 1104 O O . PHE A 1 133 ? -34.639 -7.175 49.824 1.00 43.31 133 PHE A O 1
ATOM 1111 N N . ASP A 1 134 ? -36.038 -5.413 49.700 1.00 47.53 134 ASP A N 1
ATOM 1112 C CA . ASP A 1 134 ? -35.802 -5.171 48.270 1.00 47.53 134 ASP A CA 1
ATOM 1113 C C . ASP A 1 134 ? -34.331 -4.815 47.989 1.00 47.53 134 ASP A C 1
ATOM 1115 O O . ASP A 1 134 ? -33.689 -4.030 48.694 1.00 47.53 134 ASP A O 1
ATOM 1119 N N . LEU A 1 135 ? -33.774 -5.428 46.942 1.00 39.25 135 LEU A N 1
ATOM 1120 C CA . LEU A 1 135 ? -32.360 -5.295 46.615 1.00 39.25 135 LEU A CA 1
ATOM 1121 C C . LEU A 1 135 ? -32.004 -3.898 46.087 1.00 39.25 135 LEU A C 1
ATOM 1123 O O . LEU A 1 135 ? -30.883 -3.445 46.319 1.00 39.25 135 LEU A O 1
ATOM 1127 N N . LYS A 1 136 ? -32.918 -3.207 45.395 1.00 42.38 136 LYS A N 1
ATOM 1128 C CA . LYS A 1 136 ? -32.700 -1.822 44.959 1.00 42.38 136 LYS A CA 1
ATOM 1129 C C . LYS A 1 136 ? -32.669 -0.888 46.151 1.00 42.38 136 LYS A C 1
ATOM 1131 O O . LYS A 1 136 ? -31.737 -0.095 46.242 1.00 42.38 136 LYS A O 1
ATOM 1136 N N . ASP A 1 137 ? -33.610 -1.029 47.076 1.00 42.59 137 ASP A N 1
ATOM 1137 C CA . ASP A 1 137 ? -33.656 -0.193 48.276 1.00 42.59 137 ASP A CA 1
ATOM 1138 C C . ASP A 1 137 ? -32.417 -0.433 49.148 1.00 42.59 137 ASP A C 1
ATOM 1140 O O . ASP A 1 137 ? -31.798 0.521 49.625 1.00 42.59 137 ASP A O 1
ATOM 1144 N N . PHE A 1 138 ? -31.964 -1.690 49.263 1.00 43.69 138 PHE A N 1
ATOM 1145 C CA . PHE A 1 138 ? -30.714 -2.029 49.948 1.00 43.69 138 PHE A CA 1
ATOM 1146 C C . PHE A 1 138 ? -29.485 -1.406 49.277 1.00 43.69 138 PHE A C 1
ATOM 1148 O O . PHE A 1 138 ? -28.673 -0.769 49.950 1.00 43.69 138 PHE A O 1
ATOM 1155 N N . VAL A 1 139 ? -29.338 -1.564 47.957 1.00 42.88 139 VAL A N 1
ATOM 1156 C CA . VAL A 1 139 ? -28.222 -0.982 47.194 1.00 42.88 139 VAL A CA 1
ATOM 1157 C C . VAL A 1 139 ? -28.232 0.544 47.306 1.00 42.88 139 VAL A C 1
ATOM 1159 O O . VAL A 1 139 ? -27.185 1.136 47.553 1.00 42.88 139 VAL A O 1
ATOM 1162 N N . HIS A 1 140 ? -29.402 1.178 47.232 1.00 44.22 140 HIS A N 1
ATOM 1163 C CA . HIS A 1 140 ? -29.537 2.630 47.317 1.00 44.22 140 HIS A CA 1
ATOM 1164 C C . HIS A 1 140 ? -29.211 3.172 48.721 1.00 44.22 140 HIS A C 1
ATOM 1166 O O . HIS A 1 140 ? -28.552 4.210 48.849 1.00 44.22 140 HIS A O 1
ATOM 1172 N N . LEU A 1 141 ? -29.600 2.450 49.783 1.00 40.25 141 LEU A N 1
ATOM 1173 C CA . LEU A 1 141 ? -29.133 2.669 51.161 1.00 40.25 141 LEU A CA 1
ATOM 1174 C C . LEU A 1 141 ? -27.606 2.555 51.259 1.00 40.25 141 LEU A C 1
ATOM 1176 O O . LEU A 1 141 ? -26.955 3.415 51.857 1.00 40.25 141 LEU A O 1
ATOM 1180 N N . PHE A 1 142 ? -27.029 1.525 50.645 1.00 43.88 142 PHE A N 1
ATOM 1181 C CA . PHE A 1 142 ? -25.603 1.222 50.730 1.00 43.88 142 PHE A CA 1
ATOM 1182 C C . PHE A 1 142 ? -24.720 2.246 50.001 1.00 43.88 142 PHE A C 1
ATOM 1184 O O . PHE A 1 142 ? -23.725 2.714 50.561 1.00 43.88 142 PHE A O 1
ATOM 1191 N N . GLU A 1 143 ? -25.116 2.658 48.792 1.00 41.19 143 GLU A N 1
ATOM 1192 C CA . GLU A 1 143 ? -24.483 3.747 48.038 1.00 41.19 143 GLU A CA 1
ATOM 1193 C C . GLU A 1 143 ? -24.384 5.018 48.885 1.00 41.19 143 GLU A C 1
ATOM 1195 O O . GLU A 1 143 ? -23.309 5.612 48.998 1.00 41.19 143 GLU A O 1
ATOM 1200 N N . ARG A 1 144 ? -25.485 5.432 49.528 1.00 38.81 144 ARG A N 1
ATOM 1201 C CA . ARG A 1 144 ? -25.505 6.681 50.302 1.00 38.81 144 ARG A CA 1
ATOM 1202 C C . ARG A 1 144 ? -24.768 6.596 51.632 1.00 38.81 144 ARG A C 1
ATOM 1204 O O . ARG A 1 144 ? -24.170 7.595 52.023 1.00 38.81 144 ARG A O 1
ATOM 1211 N N . VAL A 1 145 ? -24.723 5.435 52.289 1.00 39.44 145 VAL A N 1
ATOM 1212 C CA . VAL A 1 145 ? -23.875 5.234 53.483 1.00 39.44 145 VAL A CA 1
ATOM 1213 C C . VAL A 1 145 ? -22.386 5.391 53.142 1.00 39.44 145 VAL A C 1
ATOM 1215 O O . VAL A 1 145 ? -21.643 5.968 53.938 1.00 39.44 145 VAL A O 1
ATOM 1218 N N . ILE A 1 146 ? -21.950 4.962 51.951 1.00 38.16 146 ILE A N 1
ATOM 1219 C CA . ILE A 1 146 ? -20.575 5.184 51.471 1.00 38.16 146 ILE A CA 1
ATOM 1220 C C . ILE A 1 146 ? -20.362 6.642 51.035 1.00 38.16 146 ILE A C 1
ATOM 1222 O O . ILE A 1 146 ? -19.386 7.268 51.451 1.00 38.16 146 ILE A O 1
ATOM 1226 N N . ILE A 1 147 ? -21.280 7.228 50.260 1.00 34.91 147 ILE A N 1
ATOM 1227 C CA . ILE A 1 147 ? -21.178 8.630 49.805 1.00 34.91 147 ILE A CA 1
ATOM 1228 C C . ILE A 1 147 ? -21.128 9.608 50.995 1.00 34.91 147 ILE A C 1
ATOM 1230 O O . ILE A 1 147 ? -20.400 10.600 50.938 1.00 34.91 147 ILE A O 1
ATOM 1234 N N . ALA A 1 148 ? -21.813 9.301 52.103 1.00 33.47 148 ALA A N 1
ATOM 1235 C CA . ALA A 1 148 ? -21.802 10.104 53.326 1.00 33.47 148 ALA A CA 1
ATOM 1236 C C . ALA A 1 148 ? -20.437 10.162 54.050 1.00 33.47 148 ALA A C 1
ATOM 1238 O O . ALA A 1 148 ? -20.254 11.021 54.916 1.00 33.47 148 ALA A O 1
ATOM 1239 N N . LYS A 1 149 ? -19.455 9.300 53.724 1.00 36.75 149 LYS A N 1
ATOM 1240 C CA . LYS A 1 149 ? -18.091 9.386 54.282 1.00 36.75 149 LYS A CA 1
ATOM 1241 C C . LYS A 1 149 ? -16.993 9.055 53.271 1.00 36.75 149 LYS A C 1
ATOM 1243 O O . LYS A 1 149 ? -16.741 7.900 52.952 1.00 36.75 149 LYS A O 1
ATOM 1248 N N . LYS A 1 150 ? -16.166 10.062 52.961 1.00 37.09 150 LYS A N 1
ATOM 1249 C CA . LYS A 1 150 ? -14.894 9.965 52.201 1.00 37.09 150 LYS A CA 1
ATOM 1250 C C . LYS A 1 150 ? -13.786 9.080 52.829 1.00 37.09 150 LYS A C 1
ATOM 1252 O O . LYS A 1 150 ? -12.623 9.231 52.463 1.00 37.09 150 LYS A O 1
ATOM 1257 N N . HIS A 1 151 ? -14.098 8.213 53.795 1.00 37.50 151 HIS A N 1
ATOM 1258 C CA . HIS A 1 151 ? -13.113 7.563 54.674 1.00 37.50 151 HIS A CA 1
ATOM 1259 C C . HIS A 1 151 ? -13.369 6.075 54.987 1.00 37.50 151 HIS A C 1
ATOM 1261 O O . HIS A 1 151 ? -12.753 5.555 55.912 1.00 37.50 151 HIS A O 1
ATOM 1267 N N . ALA A 1 152 ? -14.226 5.379 54.237 1.00 42.38 152 ALA A N 1
ATOM 1268 C CA . ALA A 1 152 ? -14.304 3.915 54.276 1.00 42.38 152 ALA A CA 1
ATOM 1269 C C . ALA A 1 152 ? -13.960 3.345 52.893 1.00 42.38 152 ALA A C 1
ATOM 1271 O O . ALA A 1 152 ? -14.555 3.762 51.899 1.00 42.38 152 ALA A O 1
ATOM 1272 N N . ASP A 1 153 ? -13.005 2.414 52.821 1.00 45.81 153 ASP A N 1
ATOM 1273 C CA . ASP A 1 153 ? -12.708 1.703 51.576 1.00 45.81 153 ASP A CA 1
ATOM 1274 C C . ASP A 1 153 ? -13.806 0.660 51.316 1.00 45.81 153 ASP A C 1
ATOM 1276 O O . ASP A 1 153 ? -14.075 -0.219 52.140 1.00 45.81 153 ASP A O 1
ATOM 1280 N N . ILE A 1 154 ? -14.442 0.745 50.146 1.00 44.19 154 ILE A N 1
ATOM 1281 C CA . ILE A 1 154 ? -15.477 -0.196 49.704 1.00 44.19 154 ILE A CA 1
ATOM 1282 C C . ILE A 1 154 ? -14.970 -1.651 49.674 1.00 44.19 154 ILE A C 1
ATOM 1284 O O . ILE A 1 154 ? -15.758 -2.580 49.874 1.00 44.19 154 ILE A O 1
ATOM 1288 N N . ASN A 1 155 ? -13.658 -1.848 49.493 1.00 44.53 155 ASN A N 1
ATOM 1289 C CA . ASN A 1 155 ? -13.001 -3.154 49.494 1.00 44.53 155 ASN A CA 1
ATOM 1290 C C . ASN A 1 155 ? -12.902 -3.785 50.898 1.00 44.53 155 ASN A C 1
ATOM 1292 O O . ASN A 1 155 ? -12.866 -5.012 50.997 1.00 44.53 155 ASN A O 1
ATOM 1296 N N . GLU A 1 156 ? -12.898 -2.992 51.978 1.00 48.81 156 GLU A N 1
ATOM 1297 C CA . GLU A 1 156 ? -12.930 -3.510 53.358 1.00 48.81 156 GLU A CA 1
ATOM 1298 C C . GLU A 1 156 ? -14.357 -3.845 53.815 1.00 48.81 156 GLU A C 1
ATOM 1300 O O . GLU A 1 156 ? -14.574 -4.819 54.538 1.00 48.81 156 GLU A O 1
ATOM 1305 N N . VAL A 1 157 ? -15.345 -3.050 53.390 1.00 46.66 157 VAL A N 1
ATOM 1306 C CA . VAL A 1 157 ? -16.719 -3.127 53.914 1.00 46.66 157 VAL A CA 1
ATOM 1307 C C . VAL A 1 157 ? -17.556 -4.216 53.232 1.00 46.66 157 VAL A C 1
ATOM 1309 O O . VAL A 1 157 ? -18.277 -4.951 53.912 1.00 46.66 157 VAL A O 1
ATOM 1312 N N . MET A 1 158 ? -17.479 -4.347 51.902 1.00 49.34 158 MET A N 1
ATOM 1313 C CA . MET A 1 158 ? -18.381 -5.232 51.145 1.00 49.34 158 MET A CA 1
ATOM 1314 C C . MET A 1 158 ? -18.315 -6.726 51.521 1.00 49.34 158 MET A C 1
ATOM 1316 O O . MET A 1 158 ? -19.383 -7.326 51.666 1.00 49.34 158 MET A O 1
ATOM 1320 N N . PRO A 1 159 ? -17.136 -7.353 51.729 1.00 49.22 159 PRO A N 1
ATOM 1321 C CA . PRO A 1 159 ? -17.072 -8.771 52.094 1.00 49.22 159 PRO A CA 1
ATOM 1322 C C . PRO A 1 159 ? -17.846 -9.086 53.380 1.00 49.22 159 PRO A C 1
ATOM 1324 O O . PRO A 1 159 ? -18.578 -10.070 53.444 1.00 49.22 159 PRO A O 1
ATOM 1327 N N . TYR A 1 160 ? -17.754 -8.204 54.380 1.00 50.53 160 TYR A N 1
ATOM 1328 C CA . TYR A 1 160 ? -18.409 -8.392 55.674 1.00 50.53 160 TYR A CA 1
ATOM 1329 C C . TYR A 1 160 ? -19.937 -8.280 55.582 1.00 50.53 160 TYR A C 1
ATOM 1331 O O . TYR A 1 160 ? -20.658 -8.971 56.301 1.00 50.53 160 TYR A O 1
ATOM 1339 N N . VAL A 1 161 ? -20.436 -7.426 54.688 1.00 48.53 161 VAL A N 1
ATOM 1340 C CA . VAL A 1 161 ? -21.872 -7.213 54.445 1.00 48.53 161 VAL A CA 1
ATOM 1341 C C . VAL A 1 161 ? -22.488 -8.421 53.742 1.00 48.53 161 VAL A C 1
ATOM 1343 O O . VAL A 1 161 ? -23.555 -8.879 54.143 1.00 48.53 161 VAL A O 1
ATOM 1346 N N . ILE A 1 162 ? -21.781 -8.990 52.761 1.00 50.75 162 ILE A N 1
ATOM 1347 C CA . ILE A 1 162 ? -22.211 -10.196 52.039 1.00 50.75 162 ILE A CA 1
ATOM 1348 C C . ILE A 1 162 ? -22.184 -11.440 52.950 1.00 50.75 162 ILE A C 1
ATOM 1350 O O . ILE A 1 162 ? -23.052 -12.301 52.826 1.00 50.75 162 ILE A O 1
ATOM 1354 N N . GLU A 1 163 ? -21.224 -11.533 53.879 1.00 50.72 163 GLU A N 1
ATOM 1355 C CA . GLU A 1 163 ? -21.108 -12.653 54.831 1.00 50.72 163 GLU A CA 1
ATOM 1356 C C . GLU A 1 163 ? -22.058 -12.541 56.045 1.00 50.72 163 GLU A C 1
ATOM 1358 O O . GLU A 1 163 ? -22.470 -13.567 56.585 1.00 50.72 163 GLU A O 1
ATOM 1363 N N . SER A 1 164 ? -22.420 -11.326 56.482 1.00 44.16 164 SER A N 1
ATOM 1364 C CA . SER A 1 164 ? -23.224 -11.110 57.705 1.00 44.16 164 SER A CA 1
ATOM 1365 C C . SER A 1 164 ? -24.739 -11.067 57.484 1.00 44.16 164 SER A C 1
ATOM 1367 O O . SER A 1 164 ? -25.490 -11.209 58.450 1.00 44.16 164 SER A O 1
ATOM 1369 N N . LEU A 1 165 ? -25.205 -10.823 56.256 1.00 48.47 165 LEU A N 1
ATOM 1370 C CA . LEU A 1 165 ? -26.632 -10.685 55.955 1.00 48.47 165 LEU A CA 1
ATOM 1371 C C . LEU A 1 165 ? -27.283 -12.021 55.556 1.00 48.47 165 LEU A C 1
ATOM 1373 O O . LEU A 1 165 ? -26.693 -12.800 54.804 1.00 48.47 165 LEU A O 1
ATOM 1377 N N . PRO A 1 166 ? -28.544 -12.279 55.955 1.00 48.38 166 PRO A N 1
ATOM 1378 C CA . PRO A 1 166 ? -29.269 -13.505 55.622 1.00 48.38 166 PRO A CA 1
ATOM 1379 C C . PRO A 1 166 ? -29.850 -13.496 54.188 1.00 48.38 166 PRO A C 1
ATOM 1381 O O . PRO A 1 166 ? -30.971 -13.957 53.977 1.00 48.38 166 PRO A O 1
ATOM 1384 N N . LEU A 1 167 ? -29.085 -12.991 53.212 1.00 49.28 167 LEU A N 1
ATOM 1385 C CA . LEU A 1 167 ? -29.489 -12.783 51.813 1.00 49.28 167 LEU A CA 1
ATOM 1386 C C . LEU A 1 167 ? -29.837 -14.090 51.091 1.00 49.28 167 LEU A C 1
ATOM 1388 O O . LEU A 1 167 ? -29.134 -15.100 51.248 1.00 49.28 167 LEU A O 1
ATOM 1392 N N . SER A 1 168 ? -30.835 -14.030 50.211 1.00 50.72 168 SER A N 1
ATOM 1393 C CA . SER A 1 168 ? -31.110 -15.049 49.196 1.00 50.72 168 SER A CA 1
ATOM 1394 C C . SER A 1 168 ? -29.987 -15.141 48.152 1.00 50.72 168 SER A C 1
ATOM 1396 O O . SER A 1 168 ? -29.111 -14.277 48.057 1.00 50.72 168 SER A O 1
ATOM 1398 N N . GLU A 1 169 ? -29.984 -16.221 47.371 1.00 47.41 169 GLU A N 1
ATOM 1399 C CA . GLU A 1 169 ? -28.947 -16.483 46.365 1.00 47.41 169 GLU A CA 1
ATOM 1400 C C . GLU A 1 169 ? -28.962 -15.431 45.237 1.00 47.41 169 GLU A C 1
ATOM 1402 O O . GLU A 1 169 ? -27.906 -14.916 44.861 1.00 47.41 169 GLU A O 1
ATOM 1407 N N . ASP A 1 170 ? -30.152 -15.002 44.802 1.00 44.88 170 ASP A N 1
ATOM 1408 C CA . ASP A 1 170 ? -30.330 -13.931 43.811 1.00 44.88 170 ASP A CA 1
ATOM 1409 C C . ASP A 1 170 ? -29.913 -12.550 44.345 1.00 44.88 170 ASP A C 1
ATOM 1411 O O . ASP A 1 170 ? -29.246 -11.791 43.636 1.00 44.88 170 ASP A O 1
ATOM 1415 N N . GLN A 1 171 ? -30.227 -12.226 45.609 1.00 44.12 171 GLN A N 1
ATOM 1416 C CA . GLN A 1 171 ? -29.786 -10.973 46.242 1.00 44.12 171 GLN A CA 1
ATOM 1417 C C . GLN A 1 171 ? -28.254 -10.893 46.322 1.00 44.12 171 GLN A C 1
ATOM 1419 O O . GLN A 1 171 ? -27.673 -9.848 46.019 1.00 44.12 171 GLN A O 1
ATOM 1424 N N . ARG A 1 172 ? -27.577 -12.003 46.658 1.00 49.41 172 ARG A N 1
ATOM 1425 C CA . ARG A 1 172 ? -26.105 -12.077 46.596 1.00 49.41 172 ARG A CA 1
ATOM 1426 C C . ARG A 1 172 ? -25.611 -11.905 45.165 1.00 49.41 172 ARG A C 1
ATOM 1428 O O . ARG A 1 172 ? -24.699 -11.115 44.942 1.00 49.41 172 ARG A O 1
ATOM 1435 N N . GLY A 1 173 ? -26.219 -12.595 44.199 1.00 44.06 173 GLY A N 1
ATOM 1436 C CA . GLY A 1 173 ? -25.873 -12.483 42.780 1.00 44.06 173 GLY A CA 1
ATOM 1437 C C . GLY A 1 173 ? -25.933 -11.044 42.256 1.00 44.06 173 GLY A C 1
ATOM 1438 O O . GLY A 1 173 ? -25.013 -10.605 41.564 1.00 44.06 173 GLY A O 1
ATOM 1439 N N . GLY A 1 174 ? -26.966 -10.285 42.633 1.00 40.38 174 GLY A N 1
ATOM 1440 C CA . GLY A 1 174 ? -27.086 -8.867 42.290 1.00 40.38 174 GLY A CA 1
ATOM 1441 C C . GLY A 1 174 ? -26.072 -7.970 43.011 1.00 40.38 174 GLY A C 1
ATOM 1442 O O . GLY A 1 174 ? -25.475 -7.107 42.371 1.00 40.38 174 GLY A O 1
ATOM 1443 N N . LEU A 1 175 ? -25.793 -8.212 44.298 1.00 40.91 175 LEU A N 1
ATOM 1444 C CA . LEU A 1 175 ? -24.753 -7.485 45.043 1.00 40.91 175 LEU A CA 1
ATOM 1445 C C . LEU A 1 175 ? -23.346 -7.711 44.470 1.00 40.91 175 LEU A C 1
ATOM 1447 O O . LEU A 1 175 ? -22.606 -6.743 44.319 1.00 40.91 175 LEU A O 1
ATOM 1451 N N . TYR A 1 176 ? -23.002 -8.942 44.077 1.00 45.59 176 TYR A N 1
ATOM 1452 C CA . TYR A 1 176 ? -21.742 -9.245 43.385 1.00 45.59 176 TYR A CA 1
ATOM 1453 C C . TYR A 1 176 ? -21.648 -8.569 42.006 1.00 45.59 176 TYR A C 1
ATOM 1455 O O . TYR A 1 176 ? -20.573 -8.117 41.614 1.00 45.59 176 TYR A O 1
ATOM 1463 N N . ALA A 1 177 ? -22.757 -8.477 41.263 1.00 38.34 177 ALA A N 1
ATOM 1464 C CA . ALA A 1 177 ? -22.792 -7.777 39.976 1.00 38.34 177 ALA A CA 1
ATOM 1465 C C . ALA A 1 177 ? -22.634 -6.253 40.132 1.00 38.34 177 ALA A C 1
ATOM 1467 O O . ALA A 1 177 ? -21.972 -5.616 39.314 1.00 38.34 177 ALA A O 1
ATOM 1468 N N . PHE A 1 178 ? -23.207 -5.683 41.195 1.00 34.84 178 PHE A N 1
ATOM 1469 C CA . PHE A 1 178 ? -23.105 -4.264 41.526 1.00 34.84 178 PHE A CA 1
ATOM 1470 C C . PHE A 1 178 ? -21.695 -3.881 42.009 1.00 34.84 178 PHE A C 1
ATOM 1472 O O . PHE A 1 178 ? -21.113 -2.897 41.555 1.00 34.84 178 PHE A O 1
ATOM 1479 N N . SER A 1 179 ? -21.098 -4.687 42.890 1.00 40.53 179 SER A N 1
ATOM 1480 C CA . SER A 1 179 ? -19.789 -4.399 43.489 1.00 40.53 179 SER A CA 1
ATOM 1481 C C . SER A 1 179 ? -18.605 -4.581 42.526 1.00 40.53 179 SER A C 1
ATOM 1483 O O . SER A 1 179 ? -17.557 -3.960 42.714 1.00 40.53 179 SER A O 1
ATOM 1485 N N . ALA A 1 180 ? -18.779 -5.354 41.448 1.00 35.56 180 ALA A N 1
ATOM 1486 C CA . ALA A 1 180 ? -17.783 -5.534 40.389 1.00 35.56 180 ALA A CA 1
ATOM 1487 C C . ALA A 1 180 ? -17.366 -4.227 39.676 1.00 35.56 180 ALA A C 1
ATOM 1489 O O . ALA A 1 180 ? -16.326 -4.204 39.023 1.00 35.56 180 ALA A O 1
ATOM 1490 N N . TRP A 1 181 ? -18.127 -3.135 39.821 1.00 31.97 181 TRP A N 1
ATOM 1491 C CA . TRP A 1 181 ? -17.812 -1.824 39.235 1.00 31.97 181 TRP A CA 1
ATOM 1492 C C . TRP A 1 181 ? -16.649 -1.084 39.929 1.00 31.97 181 TRP A C 1
ATOM 1494 O O . TRP A 1 181 ? -16.180 -0.075 39.406 1.00 31.97 181 TRP A O 1
ATOM 1504 N N . GLY A 1 182 ? -16.171 -1.557 41.090 1.00 33.94 182 GLY A N 1
ATOM 1505 C CA . GLY A 1 182 ? -15.108 -0.887 41.858 1.00 33.94 182 GLY A CA 1
ATOM 1506 C C . GLY A 1 182 ? -14.132 -1.801 42.608 1.00 33.94 182 GLY A C 1
ATOM 1507 O O . GLY A 1 182 ? -13.370 -1.310 43.439 1.00 33.94 182 GLY A O 1
ATOM 1508 N N . TRP A 1 183 ? -14.155 -3.114 42.365 1.00 38.16 183 TRP A N 1
ATOM 1509 C CA . TRP A 1 183 ? -13.289 -4.075 43.058 1.00 38.16 183 TRP A CA 1
ATOM 1510 C C . TRP A 1 183 ? -11.897 -4.204 42.442 1.00 38.16 183 TRP A C 1
ATOM 1512 O O . TRP A 1 183 ? -11.720 -4.151 41.226 1.00 38.16 183 TRP A O 1
ATOM 1522 N N . SER A 1 184 ? -10.906 -4.489 43.289 1.00 36.31 184 SER A N 1
ATOM 1523 C CA . SER A 1 184 ? -9.624 -5.009 42.815 1.00 36.31 184 SER A CA 1
ATOM 1524 C C . SER A 1 184 ? -9.785 -6.434 42.262 1.00 36.31 184 SER A C 1
ATOM 1526 O O . SER A 1 184 ? -10.557 -7.249 42.780 1.00 36.31 184 SER A O 1
ATOM 1528 N N . LEU A 1 185 ? -9.012 -6.763 41.221 1.00 36.75 185 LEU A N 1
ATOM 1529 C CA . LEU A 1 185 ? -9.024 -8.088 40.586 1.00 36.75 185 LEU A CA 1
ATOM 1530 C C . LEU A 1 185 ? -8.753 -9.233 41.579 1.00 36.75 185 LEU A C 1
ATOM 1532 O O . LEU A 1 185 ? -9.240 -10.345 41.383 1.00 36.75 185 LEU A O 1
ATOM 1536 N N . ASP A 1 186 ? -8.031 -8.974 42.670 1.00 37.16 186 ASP A N 1
ATOM 1537 C CA . ASP A 1 186 ? -7.727 -9.985 43.683 1.00 37.16 186 ASP A CA 1
ATOM 1538 C C . ASP A 1 186 ? -8.913 -10.295 44.619 1.00 37.16 186 ASP A C 1
ATOM 1540 O O . ASP A 1 186 ? -9.049 -11.445 45.043 1.00 37.16 186 ASP A O 1
ATOM 1544 N N . LEU A 1 187 ? -9.842 -9.353 44.856 1.00 37.56 187 LEU A N 1
ATOM 1545 C CA . LEU A 1 187 ? -11.130 -9.670 45.500 1.00 37.56 187 LEU A CA 1
ATOM 1546 C C . LEU A 1 187 ? -11.997 -10.552 44.590 1.00 37.56 187 LEU A C 1
ATOM 1548 O O . LEU A 1 187 ? -12.518 -11.575 45.038 1.00 37.56 187 LEU A O 1
ATOM 1552 N N . ILE A 1 188 ? -12.090 -10.205 43.301 1.00 40.56 188 ILE A N 1
ATOM 1553 C CA . ILE A 1 188 ? -12.836 -10.980 42.290 1.00 40.56 188 ILE A CA 1
ATOM 1554 C C . ILE A 1 188 ? -12.285 -12.416 42.198 1.00 40.56 188 ILE A C 1
ATOM 1556 O O . ILE A 1 188 ? -13.041 -13.386 42.119 1.00 40.56 188 ILE A O 1
ATOM 1560 N N . ARG A 1 189 ? -10.958 -12.581 42.279 1.00 38.97 189 ARG A N 1
ATOM 1561 C CA . ARG A 1 189 ? -10.283 -13.892 42.277 1.00 38.97 189 ARG A CA 1
ATOM 1562 C C . ARG A 1 189 ? -10.509 -14.720 43.545 1.00 38.97 189 ARG A C 1
ATOM 1564 O O . ARG A 1 189 ? -10.402 -15.945 43.453 1.00 38.97 189 ARG A O 1
ATOM 1571 N N . LYS A 1 190 ? -10.790 -14.096 44.696 1.00 38.47 190 LYS A N 1
ATOM 1572 C CA . LYS A 1 190 ? -10.939 -14.769 46.001 1.00 38.47 190 LYS A CA 1
ATOM 1573 C C . LYS A 1 190 ? -12.290 -15.479 46.166 1.00 38.47 190 LYS A C 1
ATOM 1575 O O . LYS A 1 190 ? -12.334 -16.535 46.789 1.00 38.47 190 LYS A O 1
ATOM 1580 N N . TYR A 1 191 ? -13.366 -14.946 45.585 1.00 38.97 191 TYR A N 1
ATOM 1581 C CA . TYR A 1 191 ? -14.749 -15.405 45.810 1.00 38.97 191 TYR A CA 1
ATOM 1582 C C . TYR A 1 191 ? -15.383 -16.075 44.568 1.00 38.97 191 TYR A C 1
ATOM 1584 O O . TYR A 1 191 ? -16.525 -15.802 44.208 1.00 38.97 191 TYR A O 1
ATOM 1592 N N . ARG A 1 192 ? -14.624 -16.938 43.875 1.00 37.09 192 ARG A N 1
ATOM 1593 C CA . ARG A 1 192 ? -15.020 -17.567 42.594 1.00 37.09 192 ARG A CA 1
ATOM 1594 C C . ARG A 1 192 ? -16.332 -18.362 42.653 1.00 37.09 192 ARG A C 1
ATOM 1596 O O . ARG A 1 192 ? -16.503 -19.195 43.539 1.00 37.09 192 ARG A O 1
ATOM 1603 N N . TYR A 1 193 ? -17.105 -18.285 41.565 1.00 28.91 193 TYR A N 1
ATOM 1604 C CA . TYR A 1 193 ? -17.939 -19.398 41.099 1.00 28.91 193 TYR A CA 1
ATOM 1605 C C . TYR A 1 193 ? -17.793 -19.641 39.583 1.00 28.91 193 TYR A C 1
ATOM 1607 O O . TYR A 1 193 ? -17.660 -18.704 38.803 1.00 28.91 193 TYR A O 1
ATOM 1615 N N . ASP A 1 194 ? -17.772 -20.934 39.251 1.00 30.84 194 ASP A N 1
ATOM 1616 C CA . ASP A 1 194 ? -17.701 -21.677 37.977 1.00 30.84 194 ASP A CA 1
ATOM 1617 C C . ASP A 1 194 ? -17.414 -20.991 36.606 1.00 30.84 194 ASP A C 1
ATOM 1619 O O . ASP A 1 194 ? -17.905 -19.925 36.235 1.00 30.84 194 ASP A O 1
ATOM 1623 N N . ILE A 1 195 ? -16.674 -21.722 35.766 1.00 28.77 195 ILE A N 1
ATOM 1624 C CA . ILE A 1 195 ? -16.080 -21.334 34.473 1.00 28.77 195 ILE A CA 1
ATOM 1625 C C . ILE A 1 195 ? -17.122 -20.983 33.383 1.00 28.77 195 ILE A C 1
ATOM 1627 O O . ILE A 1 195 ? -16.786 -20.317 32.403 1.00 28.77 195 ILE A O 1
ATOM 1631 N N . GLN A 1 196 ? -18.406 -21.319 33.563 1.00 31.72 196 GLN A N 1
ATOM 1632 C CA . GLN A 1 196 ? -19.503 -20.801 32.718 1.00 31.72 196 GLN A CA 1
ATOM 1633 C C . GLN A 1 196 ? -19.674 -19.269 32.818 1.00 31.72 196 GLN A C 1
ATOM 1635 O O . GLN A 1 196 ? -20.181 -18.649 31.878 1.00 31.72 196 GLN A O 1
ATOM 1640 N N . SER A 1 197 ? -19.247 -18.650 33.927 1.00 34.81 197 SER A N 1
ATOM 1641 C CA . SER A 1 197 ? -19.502 -17.237 34.248 1.00 34.81 197 SER A CA 1
ATOM 1642 C C . SER A 1 197 ? -18.831 -16.233 33.294 1.00 34.81 197 SER A C 1
ATOM 1644 O O . SER A 1 197 ? -19.376 -15.155 33.055 1.00 34.81 197 SER A O 1
ATOM 1646 N N . TYR A 1 198 ? -17.723 -16.607 32.635 1.00 32.72 198 TYR A N 1
ATOM 1647 C CA . TYR A 1 198 ? -16.996 -15.739 31.688 1.00 32.72 198 TYR A CA 1
ATOM 1648 C C . TYR A 1 198 ? -17.889 -15.134 30.585 1.00 32.72 198 TYR A C 1
ATOM 1650 O O . TYR A 1 198 ? -17.634 -14.024 30.120 1.00 32.72 198 TYR A O 1
ATOM 1658 N N . LYS A 1 199 ? -18.979 -15.815 30.198 1.00 34.41 199 LYS A N 1
ATOM 1659 C CA . LYS A 1 199 ? -19.959 -15.296 29.227 1.00 34.41 199 LYS A CA 1
ATOM 1660 C C . LYS A 1 199 ? -20.721 -14.064 29.729 1.00 34.41 199 LYS A C 1
ATOM 1662 O O . LYS A 1 199 ? -20.994 -13.172 28.930 1.00 34.41 199 LYS A O 1
ATOM 1667 N N . LYS A 1 200 ? -21.061 -14.004 31.024 1.00 34.31 200 LYS A N 1
ATOM 1668 C CA . LYS A 1 200 ? -21.762 -12.859 31.633 1.00 34.31 200 LYS A CA 1
ATOM 1669 C C . LYS A 1 200 ? -20.828 -11.663 31.799 1.00 34.31 200 LYS A C 1
ATOM 1671 O O . LYS A 1 200 ? -21.235 -10.553 31.481 1.00 34.31 200 LYS A O 1
ATOM 1676 N N . THR A 1 201 ? -19.580 -11.883 32.213 1.00 33.81 201 THR A N 1
ATOM 1677 C CA . THR A 1 201 ? -18.593 -10.800 32.371 1.00 33.81 201 THR A CA 1
ATOM 1678 C C . THR A 1 201 ? -18.233 -10.163 31.029 1.00 33.81 201 THR A C 1
ATOM 1680 O O . THR A 1 201 ? -18.245 -8.941 30.916 1.00 33.81 201 THR A O 1
ATOM 1683 N N . ILE A 1 202 ? -18.020 -10.971 29.980 1.00 34.62 202 ILE A N 1
ATOM 1684 C CA . ILE A 1 202 ? -17.809 -10.467 28.613 1.00 34.62 202 ILE A CA 1
ATOM 1685 C C . ILE A 1 202 ? -19.021 -9.650 28.139 1.00 34.62 202 ILE A C 1
ATOM 1687 O O . ILE A 1 202 ? -18.842 -8.549 27.626 1.00 34.62 202 ILE A O 1
ATOM 1691 N N . ALA A 1 203 ? -20.249 -10.138 28.357 1.00 32.41 203 ALA A N 1
ATOM 1692 C CA . ALA A 1 203 ? -21.459 -9.395 28.005 1.00 32.41 203 ALA A CA 1
ATOM 1693 C C . ALA A 1 203 ? -21.590 -8.072 28.787 1.00 32.41 203 ALA A C 1
ATOM 1695 O O . ALA A 1 203 ? -21.869 -7.047 28.177 1.00 32.41 203 ALA A O 1
ATOM 1696 N N . GLY A 1 204 ? -21.333 -8.065 30.100 1.00 32.72 204 GLY A N 1
ATOM 1697 C CA . GLY A 1 204 ? -21.386 -6.860 30.936 1.00 32.72 204 GLY A CA 1
ATOM 1698 C C . GLY A 1 204 ? -20.349 -5.802 30.542 1.00 32.72 204 GLY A C 1
ATOM 1699 O O . GLY A 1 204 ? -20.694 -4.633 30.391 1.00 32.72 204 GLY A O 1
ATOM 1700 N N . ILE A 1 205 ? -19.105 -6.213 30.276 1.00 34.53 205 ILE A N 1
ATOM 1701 C CA . ILE A 1 205 ? -18.032 -5.319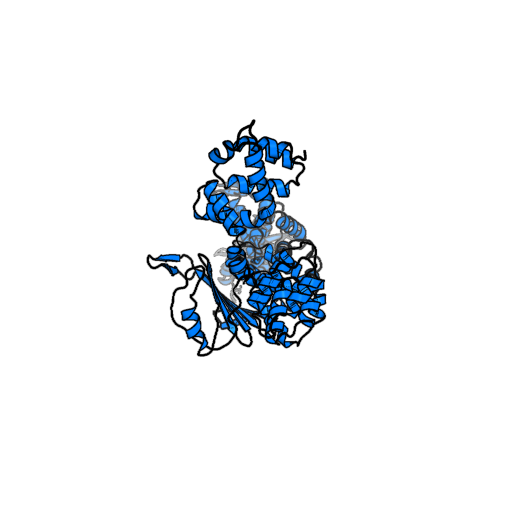 29.802 1.00 34.53 205 ILE A CA 1
ATOM 1702 C C . ILE A 1 205 ? -18.369 -4.752 28.408 1.00 34.53 205 ILE A C 1
ATOM 1704 O O . ILE A 1 205 ? -18.214 -3.552 28.170 1.00 34.53 205 ILE A O 1
ATOM 1708 N N . MET A 1 206 ? -18.909 -5.581 27.503 1.00 33.06 206 MET A N 1
ATOM 1709 C CA . MET A 1 206 ? -19.380 -5.168 26.167 1.00 33.06 206 MET A CA 1
ATOM 1710 C C . MET A 1 206 ? -20.639 -4.278 26.184 1.00 33.06 206 MET A C 1
ATOM 1712 O O . MET A 1 206 ? -20.986 -3.712 25.145 1.00 33.06 206 MET A O 1
ATOM 1716 N N . LEU A 1 207 ? -21.326 -4.161 27.326 1.00 34.62 207 LEU A N 1
ATOM 1717 C CA . LEU A 1 207 ? -22.548 -3.369 27.521 1.00 34.62 207 LEU A CA 1
ATOM 1718 C C . LEU A 1 207 ? -22.324 -2.102 28.364 1.00 34.62 207 LEU A C 1
ATOM 1720 O O . LEU A 1 207 ? -23.291 -1.441 28.725 1.00 34.62 207 LEU A O 1
ATOM 1724 N N . SER A 1 208 ? -21.075 -1.687 28.598 1.00 31.06 208 SER A N 1
ATOM 1725 C CA . SER A 1 208 ? -20.678 -0.492 29.378 1.00 31.06 208 SER A CA 1
ATOM 1726 C C . SER A 1 208 ? -21.166 0.879 28.841 1.00 31.06 208 SER A C 1
ATOM 1728 O O . SER A 1 208 ? -20.731 1.930 29.307 1.00 31.06 208 SER A O 1
ATOM 1730 N N . GLY A 1 209 ? -22.115 0.887 27.900 1.00 31.20 209 GLY A N 1
ATOM 1731 C CA . GLY A 1 209 ? -22.876 2.058 27.460 1.00 31.20 209 GLY A CA 1
ATOM 1732 C C . GLY A 1 209 ? -24.324 1.756 27.037 1.00 31.20 209 GLY A C 1
ATOM 1733 O O . GLY A 1 209 ? -24.889 2.537 26.271 1.00 31.20 209 GLY A O 1
ATOM 1734 N N . CYS A 1 210 ? -24.917 0.623 27.445 1.00 30.03 210 CYS A N 1
ATOM 1735 C CA . CYS A 1 210 ? -26.284 0.204 27.090 1.00 30.03 210 CYS A CA 1
ATOM 1736 C C . CYS A 1 210 ? -26.987 -0.516 28.255 1.00 30.03 210 CYS A C 1
ATOM 1738 O O . CYS A 1 210 ? -26.358 -1.277 28.978 1.00 30.03 210 CYS A O 1
ATOM 1740 N N . ASP A 1 211 ? -28.296 -0.300 28.399 1.00 31.55 211 ASP A N 1
ATOM 1741 C CA . ASP A 1 211 ? -29.120 -0.817 29.504 1.00 31.55 211 ASP A CA 1
ATOM 1742 C C . ASP A 1 211 ? -29.230 -2.365 29.506 1.00 31.55 211 ASP A C 1
ATOM 1744 O O . ASP A 1 211 ? -29.385 -2.993 28.455 1.00 31.55 211 ASP A O 1
ATOM 1748 N N . VAL A 1 212 ? -29.121 -2.995 30.684 1.00 27.48 212 VAL A N 1
ATOM 1749 C CA . VAL A 1 212 ? -28.669 -4.400 30.858 1.00 27.48 212 VAL A CA 1
ATOM 1750 C C . VAL A 1 212 ? -29.787 -5.333 31.361 1.00 27.48 212 VAL A C 1
ATOM 1752 O O . VAL A 1 212 ? -29.548 -6.241 32.154 1.00 27.48 212 VAL A O 1
ATOM 1755 N N . HIS A 1 213 ? -31.034 -5.138 30.920 1.00 32.06 213 HIS A N 1
ATOM 1756 C CA . HIS A 1 213 ? -32.180 -5.874 31.487 1.00 32.06 213 HIS A CA 1
ATOM 1757 C C . HIS A 1 213 ? -32.718 -7.093 30.701 1.00 32.06 213 HIS A C 1
ATOM 1759 O O . HIS A 1 213 ? -33.509 -7.839 31.272 1.00 32.06 213 HIS A O 1
ATOM 1765 N N . ASN A 1 214 ? -32.289 -7.372 29.458 1.00 33.22 214 ASN A N 1
ATOM 1766 C CA . ASN A 1 214 ? -32.944 -8.382 28.594 1.00 33.22 214 ASN A CA 1
ATOM 1767 C C . ASN A 1 214 ? -31.973 -9.396 27.939 1.00 33.22 214 ASN A C 1
ATOM 1769 O O . ASN A 1 214 ? -31.415 -9.106 26.877 1.00 33.22 214 ASN A O 1
ATOM 1773 N N . PHE A 1 215 ? -31.800 -10.604 28.506 1.00 25.41 215 PHE A N 1
ATOM 1774 C CA . PHE A 1 215 ? -30.798 -11.590 28.032 1.00 25.41 215 PHE A CA 1
ATOM 1775 C C . PHE A 1 215 ? -31.282 -13.049 27.802 1.00 25.41 215 PHE A C 1
ATOM 1777 O O . PHE A 1 215 ? -30.469 -13.964 27.881 1.00 25.41 215 PHE A O 1
ATOM 1784 N N . ASP A 1 216 ? -32.557 -13.319 27.479 1.00 26.41 216 ASP A N 1
ATOM 1785 C CA . ASP A 1 216 ? -33.006 -14.691 27.122 1.00 26.41 216 ASP A CA 1
ATOM 1786 C C . ASP A 1 216 ? -34.065 -14.751 25.969 1.00 26.41 216 ASP A C 1
ATOM 1788 O O . ASP A 1 216 ? -34.508 -13.711 25.485 1.00 26.41 216 ASP A O 1
ATOM 1792 N N . LYS A 1 217 ? -34.399 -15.970 25.482 1.00 28.86 217 LYS A N 1
ATOM 1793 C CA . LYS A 1 217 ? -34.565 -16.458 24.063 1.00 28.86 217 LYS A CA 1
ATOM 1794 C C . LYS A 1 217 ? -35.904 -16.426 23.244 1.00 28.86 217 LYS A C 1
ATOM 1796 O O . LYS A 1 217 ? -36.967 -16.637 23.785 1.00 28.86 217 LYS A O 1
ATOM 1801 N N . GLU A 1 218 ? -35.753 -16.462 21.905 1.00 25.72 218 GLU A N 1
ATOM 1802 C CA . GLU A 1 218 ? -36.669 -16.889 20.787 1.00 25.72 218 GLU A CA 1
ATOM 1803 C C . GLU A 1 218 ? -38.183 -16.447 20.688 1.00 25.72 218 GLU A C 1
ATOM 1805 O O . GLU A 1 218 ? -38.980 -16.986 21.438 1.00 25.72 218 GLU A O 1
ATOM 1810 N N . SER A 1 219 ? -38.731 -15.663 19.702 1.00 24.47 219 SER A N 1
ATOM 1811 C CA . SER A 1 219 ? -38.210 -14.871 18.525 1.00 24.47 219 SER A CA 1
ATOM 1812 C C . SER A 1 219 ? -39.261 -14.060 17.655 1.00 24.47 219 SER A C 1
ATOM 1814 O O . SER A 1 219 ? -40.443 -14.379 17.706 1.00 24.47 219 SER A O 1
ATOM 1816 N N . TRP A 1 220 ? -38.793 -13.149 16.747 1.00 24.20 220 TRP A N 1
ATOM 1817 C CA . TRP A 1 220 ? -39.432 -12.484 15.538 1.00 24.20 220 TRP A CA 1
ATOM 1818 C C . TRP A 1 220 ? -40.168 -11.100 15.588 1.00 24.20 220 TRP A C 1
ATOM 1820 O O . TRP A 1 220 ? -40.359 -10.500 16.637 1.00 24.20 220 TRP A O 1
ATOM 1830 N N . GLU A 1 221 ? -40.418 -10.536 14.385 1.00 26.92 221 GLU A N 1
ATOM 1831 C CA . GLU A 1 221 ? -40.632 -9.111 14.009 1.00 26.92 221 GLU A CA 1
ATOM 1832 C C . GLU A 1 221 ? -42.084 -8.571 14.081 1.00 26.92 221 GLU A C 1
ATOM 1834 O O . GLU A 1 221 ? -43.001 -9.245 13.609 1.00 26.92 221 GLU A O 1
ATOM 1839 N N . LYS A 1 222 ? -42.260 -7.282 14.443 1.00 21.89 222 LYS A N 1
ATOM 1840 C CA . LYS A 1 222 ? -42.966 -6.284 13.597 1.00 21.89 222 LYS A CA 1
ATOM 1841 C C . LYS A 1 222 ? -42.657 -4.827 13.992 1.00 21.89 222 LYS A C 1
ATOM 1843 O O . LYS A 1 222 ? -42.111 -4.584 15.062 1.00 21.89 222 LYS A O 1
ATOM 1848 N N . ASP A 1 223 ? -42.965 -3.896 13.087 1.00 25.09 223 ASP A N 1
ATOM 1849 C CA . ASP A 1 223 ? -42.724 -2.452 13.172 1.00 25.09 223 ASP A CA 1
ATOM 1850 C C . ASP A 1 223 ? -43.286 -1.792 14.443 1.00 25.09 223 ASP A C 1
ATOM 1852 O O . ASP A 1 223 ? -44.491 -1.847 14.665 1.00 25.09 223 ASP A O 1
ATOM 1856 N N . ASP A 1 224 ? -42.445 -1.053 15.174 1.00 21.81 224 ASP A N 1
ATOM 1857 C CA . ASP A 1 224 ? -42.857 0.221 15.773 1.00 21.81 224 ASP A CA 1
ATOM 1858 C C . ASP A 1 224 ? -41.660 1.152 16.031 1.00 21.81 224 ASP A C 1
ATOM 1860 O O . ASP A 1 224 ? -40.506 0.718 16.123 1.00 21.81 224 ASP A O 1
ATOM 1864 N N . TYR A 1 225 ? -41.915 2.462 16.052 1.00 25.67 225 TYR A N 1
ATOM 1865 C CA . TYR A 1 225 ? -40.858 3.477 16.117 1.00 25.67 225 TYR A CA 1
ATOM 1866 C C . TYR A 1 225 ? -40.316 3.628 17.541 1.00 25.67 225 TYR A C 1
ATOM 1868 O O . TYR A 1 225 ? -41.077 3.920 18.458 1.00 25.67 225 TYR A O 1
ATOM 1876 N N . TYR A 1 226 ? -38.989 3.631 17.696 1.00 24.58 226 TYR A N 1
ATOM 1877 C CA . TYR A 1 226 ? -38.348 4.179 18.893 1.00 24.58 226 TYR A CA 1
ATOM 1878 C C . TYR A 1 226 ? -37.486 5.395 18.562 1.00 24.58 226 TYR A C 1
ATOM 1880 O O . TYR A 1 226 ? -36.317 5.293 18.182 1.00 24.58 226 TYR A O 1
ATOM 1888 N N . GLN A 1 227 ? -38.092 6.568 18.744 1.00 25.50 227 GLN A N 1
ATOM 1889 C CA . GLN A 1 227 ? -37.365 7.808 18.965 1.00 25.50 227 GLN A CA 1
ATOM 1890 C C . GLN A 1 227 ? -36.995 7.917 20.453 1.00 25.50 227 GLN A C 1
ATOM 1892 O O . GLN A 1 227 ? -37.871 7.973 21.307 1.00 25.50 227 GLN A O 1
ATOM 1897 N N . ASN A 1 228 ? -35.700 8.117 20.706 1.00 32.16 228 ASN A N 1
ATOM 1898 C CA . ASN A 1 228 ? -35.169 8.902 21.826 1.00 32.16 228 ASN A CA 1
ATOM 1899 C C . ASN A 1 228 ? -35.363 8.338 23.256 1.00 32.16 228 ASN A C 1
ATOM 1901 O O . ASN A 1 228 ? -35.724 7.184 23.456 1.00 32.16 228 ASN A O 1
ATOM 1905 N N . HIS A 1 229 ? -34.928 9.123 24.250 1.00 27.39 229 HIS A N 1
ATOM 1906 C CA . HIS A 1 229 ? -34.805 8.730 25.659 1.00 27.39 229 HIS A CA 1
ATOM 1907 C C . HIS A 1 229 ? -36.123 8.222 26.289 1.00 27.39 229 HIS A C 1
ATOM 1909 O O . HIS A 1 229 ? -37.198 8.711 25.958 1.00 27.39 229 HIS A O 1
ATOM 1915 N N . PHE A 1 230 ? -35.985 7.282 27.238 1.00 31.28 230 PHE A N 1
ATOM 1916 C CA . PHE A 1 230 ? -36.998 6.732 28.165 1.00 31.28 230 PHE A CA 1
ATOM 1917 C C . PHE A 1 230 ? -38.036 7.761 28.682 1.00 31.28 230 PHE A C 1
ATOM 1919 O O . PHE A 1 230 ? -37.660 8.925 28.846 1.00 31.28 230 PHE A O 1
ATOM 1926 N N . PRO A 1 231 ? -39.288 7.358 29.034 1.00 37.50 231 PRO A N 1
ATOM 1927 C CA . PRO A 1 231 ? -39.611 6.108 29.754 1.00 37.50 231 PRO A CA 1
ATOM 1928 C C . PRO A 1 231 ? -40.834 5.298 29.253 1.00 37.50 231 PRO A C 1
ATOM 1930 O O . PRO A 1 231 ? -41.630 5.772 28.453 1.00 37.50 231 PRO A O 1
ATOM 1933 N N . ILE A 1 232 ? -41.018 4.086 29.801 1.00 27.83 232 ILE A N 1
ATOM 1934 C CA . ILE A 1 232 ? -42.276 3.308 29.725 1.00 27.83 232 ILE A CA 1
ATOM 1935 C C . ILE A 1 232 ? -42.900 3.253 31.128 1.00 27.83 232 ILE A C 1
ATOM 1937 O O . ILE A 1 232 ? -42.176 3.172 32.124 1.00 27.83 232 ILE A O 1
ATOM 1941 N N . SER A 1 233 ? -44.232 3.328 31.205 1.00 36.28 233 SER A N 1
ATOM 1942 C CA . SER A 1 233 ? -44.988 3.364 32.463 1.00 36.28 233 SER A CA 1
ATOM 1943 C C . SER A 1 233 ? -45.161 1.979 33.115 1.00 36.28 233 SER A C 1
ATOM 1945 O O . SER A 1 233 ? -44.859 0.940 32.524 1.00 36.28 233 SER A O 1
ATOM 1947 N N . LEU A 1 234 ? -45.613 1.964 34.374 1.00 31.38 234 LEU A N 1
ATOM 1948 C CA . LEU A 1 234 ? -45.618 0.765 35.219 1.00 31.38 234 LEU A CA 1
ATOM 1949 C C . LEU A 1 234 ? -46.648 -0.296 34.778 1.00 31.38 234 LEU A C 1
ATOM 1951 O O . LEU A 1 234 ? -46.373 -1.485 34.886 1.00 31.38 234 LEU A O 1
ATOM 1955 N N . GLU A 1 235 ? -47.786 0.118 34.222 1.00 34.38 235 GLU A N 1
ATOM 1956 C CA . GLU A 1 235 ? -48.934 -0.760 33.927 1.00 34.38 235 GLU A CA 1
ATOM 1957 C C . GLU A 1 235 ? -48.746 -1.592 32.637 1.00 34.38 235 GLU A C 1
ATOM 1959 O O . GLU A 1 235 ? -49.217 -2.724 32.517 1.00 34.38 235 GLU A O 1
ATOM 1964 N N . GLU A 1 236 ? -47.982 -1.081 31.665 1.00 35.56 236 GLU A N 1
ATOM 1965 C CA . GLU A 1 236 ? -47.638 -1.821 30.437 1.00 35.56 236 GLU A CA 1
ATOM 1966 C C . GLU A 1 236 ? -46.526 -2.854 30.678 1.00 35.56 236 GLU A C 1
ATOM 1968 O O . GLU A 1 236 ? -46.474 -3.902 30.027 1.00 35.56 236 GLU A O 1
ATOM 1973 N N . LYS A 1 237 ? -45.681 -2.602 31.684 1.00 35.62 237 LYS A N 1
ATOM 1974 C CA . LYS A 1 237 ? -44.627 -3.509 32.151 1.00 35.62 237 LYS A CA 1
ATOM 1975 C C . LYS A 1 237 ? -45.192 -4.800 32.761 1.00 35.62 237 LYS A C 1
ATOM 1977 O O . LYS A 1 237 ? -44.564 -5.848 32.630 1.00 35.62 237 LYS A O 1
ATOM 1982 N N . GLU A 1 238 ? -46.377 -4.747 33.369 1.00 35.03 238 GLU A N 1
ATOM 1983 C CA . GLU A 1 238 ? -47.032 -5.905 33.999 1.00 35.03 238 GLU A CA 1
ATOM 1984 C C . GLU A 1 238 ? -47.637 -6.878 32.971 1.00 35.03 238 GLU A C 1
ATOM 1986 O O . GLU A 1 238 ? -47.552 -8.095 33.142 1.00 35.03 238 GLU A O 1
ATOM 1991 N N . LYS A 1 239 ? -48.146 -6.394 31.826 1.00 35.09 239 LYS A N 1
ATOM 1992 C CA . LYS A 1 239 ? -48.595 -7.282 30.728 1.00 35.09 239 LYS A CA 1
ATOM 1993 C C . LYS A 1 239 ? -47.447 -8.074 30.093 1.00 35.09 239 LYS A C 1
ATOM 1995 O O . LYS A 1 239 ? -47.634 -9.235 29.713 1.00 35.09 239 LYS A O 1
ATOM 2000 N N . LEU A 1 240 ? -46.260 -7.470 30.009 1.00 35.16 240 LEU A N 1
ATOM 2001 C CA . LEU A 1 240 ? -45.058 -8.074 29.419 1.00 35.16 240 LEU A CA 1
ATOM 2002 C C . LEU A 1 240 ? -44.476 -9.235 30.248 1.00 35.16 240 LEU A C 1
ATOM 2004 O O . LEU A 1 240 ? -43.717 -10.039 29.710 1.00 35.16 240 LEU A O 1
ATOM 2008 N N . GLN A 1 241 ? -44.853 -9.380 31.522 1.00 33.19 241 GLN A N 1
ATOM 2009 C CA . GLN A 1 241 ? -44.355 -10.449 32.401 1.00 33.19 241 GLN A CA 1
ATOM 2010 C C . GLN A 1 241 ? -44.921 -11.850 32.097 1.00 33.19 241 GLN A C 1
ATOM 2012 O O . GLN A 1 241 ? -44.496 -12.820 32.719 1.00 33.19 241 GLN A O 1
ATOM 2017 N N . SER A 1 242 ? -45.871 -11.993 31.167 1.00 33.44 242 SER A N 1
ATOM 2018 C CA . SER A 1 242 ? -46.686 -13.214 31.087 1.00 33.44 242 SER A CA 1
ATOM 2019 C C . SER A 1 242 ? -46.163 -14.364 30.195 1.00 33.44 242 SER A C 1
ATOM 2021 O O . SER A 1 242 ? -46.524 -15.504 30.485 1.00 33.44 242 SER A O 1
ATOM 2023 N N . LEU A 1 243 ? -45.376 -14.140 29.117 1.00 28.69 243 LEU A N 1
ATOM 2024 C CA . LEU A 1 243 ? -45.316 -15.117 27.988 1.00 28.69 243 LEU A CA 1
ATOM 2025 C C . LEU A 1 243 ? -43.972 -15.355 27.206 1.00 28.69 243 LEU A C 1
ATOM 2027 O O . LEU A 1 243 ? -44.022 -15.796 26.064 1.00 28.69 243 LEU A O 1
ATOM 2031 N N . ASN A 1 244 ? -42.777 -15.203 27.805 1.00 33.94 244 ASN A N 1
ATOM 2032 C CA . ASN A 1 244 ? -41.470 -15.769 27.333 1.00 33.94 244 ASN A CA 1
ATOM 2033 C C . ASN A 1 244 ? -40.804 -15.332 25.966 1.00 33.94 244 ASN A C 1
ATOM 2035 O O . ASN A 1 244 ? -40.843 -16.083 24.998 1.00 33.94 244 ASN A O 1
ATOM 2039 N N . LEU A 1 245 ? -39.976 -14.258 26.006 1.00 31.97 245 LEU A N 1
ATOM 2040 C CA . LEU A 1 245 ? -38.557 -14.152 25.516 1.00 31.97 245 LEU A CA 1
ATOM 2041 C C . LEU A 1 245 ? -38.117 -13.882 24.004 1.00 31.97 245 LEU A C 1
ATOM 2043 O O . LEU A 1 245 ? -38.887 -13.946 23.055 1.00 31.97 245 LEU A O 1
ATOM 2047 N N . GLN A 1 246 ? -36.806 -13.552 23.832 1.00 37.91 246 GLN A N 1
ATOM 2048 C CA . GLN A 1 246 ? -35.910 -13.028 22.734 1.00 37.91 246 GLN A CA 1
ATOM 2049 C C . GLN A 1 246 ? -35.584 -11.526 22.731 1.00 37.91 246 GLN A C 1
ATOM 2051 O O . GLN A 1 246 ? -36.456 -10.690 22.529 1.00 37.91 246 GLN A O 1
ATOM 2056 N N . SER A 1 247 ? -34.286 -11.185 22.803 1.00 41.09 247 SER A N 1
ATOM 2057 C CA . SER A 1 247 ? -33.794 -9.802 22.731 1.00 41.09 247 SER A CA 1
ATOM 2058 C C . SER A 1 247 ? -32.869 -9.503 21.537 1.00 41.09 247 SER A C 1
ATOM 2060 O O . SER A 1 247 ? -31.920 -10.225 21.223 1.00 41.09 247 SER A O 1
ATOM 2062 N N . ASN A 1 248 ? -33.138 -8.368 20.887 1.00 38.56 248 ASN A N 1
ATOM 2063 C CA . ASN A 1 248 ? -32.231 -7.652 19.988 1.00 38.56 248 ASN A CA 1
ATOM 2064 C C . ASN A 1 248 ? -32.030 -6.241 20.555 1.00 38.56 248 ASN A C 1
ATOM 2066 O O . ASN A 1 248 ? -32.966 -5.682 21.123 1.00 38.56 248 ASN A O 1
ATOM 2070 N N . ILE A 1 249 ? -30.849 -5.650 20.368 1.00 40.88 249 ILE A N 1
ATOM 2071 C CA . ILE A 1 249 ? -30.588 -4.251 20.740 1.00 40.88 249 ILE A CA 1
ATOM 2072 C C . ILE A 1 249 ? -30.300 -3.456 19.469 1.00 40.88 249 ILE A C 1
ATOM 2074 O O . ILE A 1 249 ? -29.418 -3.817 18.686 1.00 40.88 249 ILE A O 1
ATOM 2078 N N . GLU A 1 250 ? -31.038 -2.368 19.268 1.00 42.59 250 GLU A N 1
ATOM 2079 C CA . GLU A 1 250 ? -30.915 -1.490 18.106 1.00 42.59 250 GLU A CA 1
ATOM 2080 C C . GLU A 1 250 ? -30.514 -0.081 18.542 1.00 42.59 250 GLU A C 1
ATOM 2082 O O . GLU A 1 250 ? -31.077 0.476 19.479 1.00 42.59 250 GLU A O 1
ATOM 2087 N N . ILE A 1 251 ? -29.495 0.480 17.887 1.00 42.66 251 ILE A N 1
ATOM 2088 C CA . ILE A 1 251 ? -28.913 1.778 18.235 1.00 42.66 251 ILE A CA 1
ATOM 2089 C C . ILE A 1 251 ? -28.779 2.622 16.974 1.00 42.66 251 ILE A C 1
ATOM 2091 O O . ILE A 1 251 ? -28.175 2.205 15.978 1.00 42.66 251 ILE A O 1
ATOM 2095 N N . TYR A 1 252 ? -29.299 3.840 17.068 1.00 47.94 252 TYR A N 1
ATOM 2096 C CA . TYR A 1 252 ? -29.342 4.825 16.000 1.00 47.94 252 TYR A CA 1
ATOM 2097 C C . TYR A 1 252 ? -28.472 6.033 16.363 1.00 47.94 252 TYR A C 1
ATOM 2099 O O . TYR A 1 252 ? -28.532 6.550 17.478 1.00 47.94 252 TYR A O 1
ATOM 2107 N N . ARG A 1 253 ? -27.646 6.488 15.420 1.00 50.94 253 ARG A N 1
ATOM 2108 C CA . ARG A 1 253 ? -26.989 7.808 15.440 1.00 50.94 253 ARG A CA 1
ATOM 2109 C C . ARG A 1 253 ? -27.129 8.403 14.043 1.00 50.94 253 ARG A C 1
ATOM 2111 O O . ARG A 1 253 ? -27.233 7.648 13.088 1.00 50.94 253 ARG A O 1
ATOM 2118 N N . GLU A 1 254 ? -27.107 9.725 13.922 1.00 49.06 254 GLU A N 1
ATOM 2119 C CA . GLU A 1 254 ? -27.545 10.515 12.752 1.00 49.06 254 GLU A CA 1
ATOM 2120 C C . GLU A 1 254 ? -27.471 9.825 11.366 1.00 49.06 254 GLU A C 1
ATOM 2122 O O . GLU A 1 254 ? -28.488 9.730 10.695 1.00 49.06 254 GLU A O 1
ATOM 2127 N N . THR A 1 255 ? -26.331 9.269 10.931 1.00 65.56 255 THR A N 1
ATOM 2128 C CA . THR A 1 255 ? -26.195 8.600 9.606 1.00 65.56 255 THR A CA 1
ATOM 2129 C C . THR A 1 255 ? -25.960 7.079 9.650 1.00 65.56 255 THR A C 1
ATOM 2131 O O . THR A 1 255 ? -25.567 6.460 8.652 1.00 65.56 255 THR A O 1
ATOM 2134 N N . PHE A 1 256 ? -26.192 6.441 10.796 1.00 66.44 256 PHE A N 1
ATOM 2135 C CA . PHE A 1 256 ? -25.737 5.084 11.088 1.00 66.44 256 PHE A CA 1
ATOM 2136 C C . PHE A 1 256 ? -26.700 4.267 11.958 1.00 66.44 256 PHE A C 1
ATOM 2138 O O . PHE A 1 256 ? -27.301 4.752 12.914 1.00 66.44 256 PHE A O 1
ATOM 2145 N N . TYR A 1 257 ? -26.731 2.967 11.683 1.00 69.25 257 TYR A N 1
ATOM 2146 C CA . TYR A 1 257 ? -27.527 1.971 12.386 1.00 69.25 257 TYR A CA 1
ATOM 2147 C C . TYR A 1 257 ? -26.649 0.805 12.845 1.00 69.25 257 TYR A C 1
ATOM 2149 O O . TYR A 1 257 ? -25.864 0.264 12.055 1.00 69.25 257 TYR A O 1
ATOM 2157 N N . LYS A 1 258 ? -26.806 0.398 14.108 1.00 70.00 258 LYS A N 1
ATOM 2158 C CA . LYS A 1 258 ? -26.228 -0.825 14.674 1.00 70.00 258 LYS A CA 1
ATOM 2159 C C . LYS A 1 258 ? -27.344 -1.693 15.247 1.00 70.00 258 LYS A C 1
ATOM 2161 O O . LYS A 1 258 ? -28.036 -1.262 16.162 1.00 70.00 258 LYS A O 1
ATOM 2166 N N . LYS A 1 259 ? -27.447 -2.932 14.767 1.00 68.81 259 LYS A N 1
ATOM 2167 C CA . LYS A 1 259 ? -28.254 -3.998 15.375 1.00 68.81 259 LYS A CA 1
ATOM 2168 C C . LYS A 1 259 ? -27.328 -5.046 15.971 1.00 68.81 259 LYS A C 1
ATOM 2170 O O . LYS A 1 259 ? -26.440 -5.544 15.275 1.00 68.81 259 LYS A O 1
ATOM 2175 N N . VAL A 1 260 ? -27.528 -5.370 17.242 1.00 61.59 260 VAL A N 1
ATOM 2176 C CA . VAL A 1 260 ? -26.825 -6.447 17.944 1.00 61.59 260 VAL A CA 1
ATOM 2177 C C . VAL A 1 260 ? -27.829 -7.546 18.267 1.00 61.59 260 VAL A C 1
ATOM 2179 O O . VAL A 1 260 ? -28.858 -7.296 18.896 1.00 61.59 260 VAL A O 1
ATOM 2182 N N . SER A 1 261 ? -27.518 -8.758 17.821 1.00 60.94 261 SER A N 1
ATOM 2183 C CA . SER A 1 261 ? -28.324 -9.959 18.018 1.00 60.94 261 SER A CA 1
ATOM 2184 C C . SER A 1 261 ? -27.516 -10.980 18.807 1.00 60.94 261 SER A C 1
ATOM 2186 O O . SER A 1 261 ? -26.404 -11.346 18.411 1.00 60.94 261 SER A O 1
ATOM 2188 N N . PHE A 1 262 ? -28.079 -11.454 19.913 1.00 58.31 262 PHE A N 1
ATOM 2189 C CA . PHE A 1 262 ? -27.446 -12.432 20.789 1.00 58.31 262 PHE A CA 1
ATOM 2190 C C . PHE A 1 262 ? -27.986 -13.832 20.493 1.00 58.31 262 PHE A C 1
ATOM 2192 O O . PHE A 1 262 ? -29.172 -14.028 20.242 1.00 58.31 262 PHE A O 1
ATOM 2199 N N . SER A 1 263 ? -27.100 -14.823 20.511 1.00 57.28 263 SER A N 1
ATOM 2200 C CA . SER A 1 263 ? -27.449 -16.238 20.379 1.00 57.28 263 SER A CA 1
ATOM 2201 C C . SER A 1 263 ? -26.671 -17.060 21.402 1.00 57.28 263 SER A C 1
ATOM 2203 O O . SER A 1 263 ? -25.688 -16.584 21.970 1.00 57.28 263 SER A O 1
ATOM 2205 N N . LYS A 1 264 ? -27.051 -18.329 21.590 1.00 55.47 264 LYS A N 1
ATOM 2206 C CA . LYS A 1 264 ? -26.391 -19.263 22.524 1.00 55.47 264 LYS A CA 1
ATOM 2207 C C . LYS A 1 264 ? -24.875 -19.418 22.304 1.00 55.47 264 LYS A C 1
ATOM 2209 O O . LYS A 1 264 ? -24.150 -19.698 23.259 1.00 55.47 264 LYS A O 1
ATOM 2214 N N . ASN A 1 265 ? -24.406 -19.242 21.065 1.00 67.38 265 ASN A N 1
ATOM 2215 C CA . ASN A 1 265 ? -23.028 -19.538 20.649 1.00 67.38 265 ASN A CA 1
ATOM 2216 C C . ASN A 1 265 ? -22.252 -18.314 20.123 1.00 67.38 265 ASN A C 1
ATOM 2218 O O . ASN A 1 265 ? -21.033 -18.403 19.961 1.00 67.38 265 ASN A O 1
ATOM 2222 N N . ALA A 1 266 ? -22.936 -17.204 19.827 1.00 66.25 266 ALA A N 1
ATOM 2223 C CA . ALA A 1 266 ? -22.339 -16.046 19.169 1.00 66.25 266 ALA A CA 1
ATOM 2224 C C . ALA A 1 266 ? -23.085 -14.725 19.427 1.00 66.25 266 ALA A C 1
ATOM 2226 O O . ALA A 1 266 ? -24.308 -14.721 19.592 1.00 66.25 266 ALA A O 1
ATOM 2227 N N . ILE A 1 267 ? -22.359 -13.608 19.330 1.00 69.12 267 ILE A N 1
ATOM 2228 C CA . ILE A 1 267 ? -22.917 -12.253 19.177 1.00 69.12 267 ILE A CA 1
ATOM 2229 C C . ILE A 1 267 ? -22.798 -11.872 17.703 1.00 69.12 267 ILE A C 1
ATOM 2231 O O . ILE A 1 267 ? -21.710 -11.951 17.133 1.00 69.12 267 ILE A O 1
ATOM 2235 N N . THR A 1 268 ? -23.887 -11.433 17.078 1.00 73.56 268 THR A N 1
ATOM 2236 C CA . THR A 1 268 ? -23.868 -10.892 15.713 1.00 73.56 268 THR A CA 1
ATOM 2237 C C . THR A 1 268 ? -24.114 -9.390 15.750 1.00 73.56 268 THR A C 1
ATOM 2239 O O . THR A 1 268 ? -25.085 -8.931 16.343 1.00 73.56 268 THR A O 1
ATOM 2242 N N . ILE A 1 269 ? -23.250 -8.620 15.094 1.00 78.12 269 ILE A N 1
ATOM 2243 C CA . ILE A 1 269 ? -23.332 -7.162 14.996 1.00 78.12 269 ILE A CA 1
ATOM 2244 C C . ILE A 1 269 ? -23.506 -6.797 13.526 1.00 78.12 269 ILE A C 1
ATOM 2246 O O . ILE A 1 269 ? -22.609 -7.000 12.704 1.00 78.12 269 ILE A O 1
ATOM 2250 N N . HIS A 1 270 ? -24.660 -6.233 13.196 1.00 81.56 270 HIS A N 1
ATOM 2251 C CA . HIS A 1 270 ? -24.953 -5.659 11.893 1.0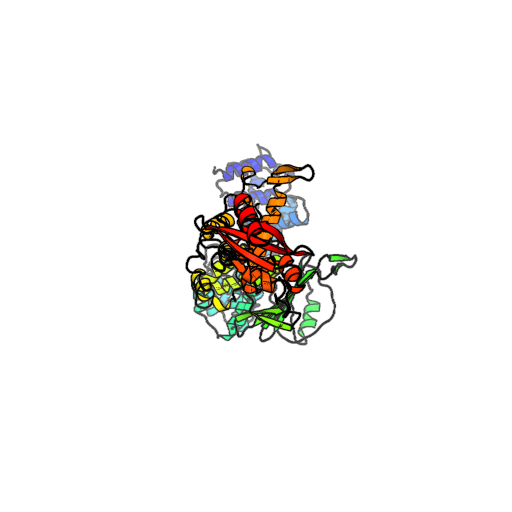0 81.56 270 HIS A CA 1
ATOM 2252 C C . HIS A 1 270 ? -24.762 -4.145 11.955 1.00 81.56 270 HIS A C 1
ATOM 2254 O O . HIS A 1 270 ? -25.456 -3.451 12.695 1.00 81.56 270 HIS A O 1
ATOM 2260 N N . LEU A 1 271 ? -23.838 -3.630 11.148 1.00 81.75 271 LEU A N 1
ATOM 2261 C CA . LEU A 1 271 ? -23.571 -2.204 10.990 1.00 81.75 271 LEU A CA 1
ATOM 2262 C C . LEU A 1 271 ? -24.089 -1.746 9.627 1.00 81.75 271 LEU A C 1
ATOM 2264 O O . LEU A 1 271 ? -23.877 -2.421 8.616 1.00 81.75 271 LEU A O 1
ATOM 2268 N N . THR A 1 272 ? -24.758 -0.599 9.576 1.00 80.88 272 THR A N 1
ATOM 2269 C CA . THR A 1 272 ? -25.191 0.047 8.330 1.00 80.88 272 THR A CA 1
ATOM 2270 C C . THR A 1 272 ? -24.923 1.548 8.386 1.00 80.88 272 THR A C 1
ATOM 2272 O O . THR A 1 272 ? -25.211 2.199 9.385 1.00 80.88 272 THR A O 1
ATOM 2275 N N . LYS A 1 273 ? -24.383 2.094 7.295 1.00 80.06 273 LYS A N 1
ATOM 2276 C CA . LYS A 1 273 ? -24.250 3.528 7.033 1.00 80.06 273 LYS A CA 1
ATOM 2277 C C . LYS A 1 273 ? -25.207 3.919 5.910 1.00 80.06 273 LYS A C 1
ATOM 2279 O O . LYS A 1 273 ? -25.191 3.285 4.848 1.00 80.06 273 LYS A O 1
ATOM 2284 N N . TYR A 1 274 ? -25.980 4.973 6.127 1.00 74.44 274 TYR A N 1
ATOM 2285 C CA . TYR A 1 274 ? -26.847 5.589 5.124 1.00 74.44 274 TYR A CA 1
ATOM 2286 C C . TYR A 1 274 ? -26.194 6.868 4.582 1.00 74.44 274 TYR A C 1
ATOM 2288 O O . TYR A 1 274 ? -25.318 7.442 5.231 1.00 74.44 274 TYR A O 1
ATOM 2296 N N . ASP A 1 275 ? -26.545 7.273 3.361 1.00 71.69 275 ASP A N 1
ATOM 2297 C CA . ASP A 1 275 ? -26.003 8.495 2.744 1.00 71.69 275 ASP A CA 1
ATOM 2298 C C . ASP A 1 275 ? -26.641 9.780 3.293 1.00 71.69 275 ASP A C 1
ATOM 2300 O O . ASP A 1 275 ? -26.020 10.840 3.292 1.00 71.69 275 ASP A O 1
ATOM 2304 N N . SER A 1 276 ? -27.871 9.660 3.781 1.00 60.75 276 SER A N 1
ATOM 2305 C CA . SER A 1 276 ? -28.730 10.729 4.258 1.00 60.75 276 SER A CA 1
ATOM 2306 C C . SER A 1 276 ? -29.835 10.141 5.137 1.00 60.75 276 SER A C 1
ATOM 2308 O O . SER A 1 276 ? -30.068 8.927 5.153 1.00 60.75 276 SER A O 1
ATOM 2310 N N . PHE A 1 277 ? -30.521 11.009 5.868 1.00 58.03 277 PHE A N 1
ATOM 2311 C CA . PHE A 1 277 ? -31.748 10.694 6.584 1.00 58.03 277 PHE A CA 1
ATOM 2312 C C . PHE A 1 277 ? -32.651 11.927 6.578 1.00 58.03 277 PHE A C 1
ATOM 2314 O O . PHE A 1 277 ? -32.171 13.055 6.432 1.00 58.03 277 PHE A O 1
ATOM 2321 N N . LYS A 1 278 ? -33.953 11.723 6.750 1.00 47.91 278 LYS A N 1
ATOM 2322 C CA . LYS A 1 278 ? -34.931 12.793 6.918 1.00 47.91 278 LYS A CA 1
ATOM 2323 C C . LYS A 1 278 ? -35.852 12.448 8.082 1.00 47.91 278 LYS A C 1
ATOM 2325 O O . LYS A 1 278 ? -36.452 11.379 8.095 1.00 47.91 278 LYS A O 1
ATOM 2330 N N . TRP A 1 279 ? -36.004 13.378 9.022 1.00 48.59 279 TRP A N 1
ATOM 2331 C CA . TRP A 1 279 ? -37.156 13.364 9.918 1.00 48.59 279 TRP A CA 1
ATOM 2332 C C . TRP A 1 279 ? -38.401 13.753 9.118 1.00 48.59 279 TRP A C 1
ATOM 2334 O O . TRP A 1 279 ? -38.424 14.812 8.485 1.00 48.59 279 TRP A O 1
ATOM 2344 N N . THR A 1 280 ? -39.412 12.890 9.105 1.00 46.62 280 THR A N 1
ATOM 2345 C CA . THR A 1 280 ? -40.749 13.263 8.628 1.00 46.62 280 THR A CA 1
ATOM 2346 C C . THR A 1 280 ? -41.553 13.897 9.756 1.00 46.62 280 THR A C 1
ATOM 2348 O O . THR A 1 280 ? -41.210 13.762 10.932 1.00 46.62 280 THR A O 1
ATOM 2351 N N . ASP A 1 281 ? -42.657 14.546 9.395 1.00 35.56 281 ASP A N 1
ATOM 2352 C CA . ASP A 1 281 ? -43.522 15.282 10.325 1.00 35.56 281 ASP A CA 1
ATOM 2353 C C . ASP A 1 281 ? -44.154 14.379 11.411 1.00 35.56 281 ASP A C 1
ATOM 2355 O O . ASP A 1 281 ? -44.593 14.864 12.448 1.00 35.56 281 ASP A O 1
ATOM 2359 N N . ASN A 1 282 ? -44.116 13.052 11.216 1.00 41.38 282 ASN A N 1
ATOM 2360 C CA . ASN A 1 282 ? -44.571 12.032 12.169 1.00 41.38 282 ASN A CA 1
ATOM 2361 C C . ASN A 1 282 ? -43.428 11.463 13.038 1.00 41.38 282 ASN A C 1
ATOM 2363 O O . ASN A 1 282 ? -43.510 10.316 13.475 1.00 41.38 282 ASN A O 1
ATOM 2367 N N . PHE A 1 283 ? -42.318 12.190 13.209 1.00 41.12 283 PHE A N 1
ATOM 2368 C CA . PHE A 1 283 ? -41.119 11.735 13.935 1.00 41.12 283 PHE A CA 1
ATOM 2369 C C . PHE A 1 283 ? -40.501 10.418 13.407 1.00 41.12 283 PHE A C 1
ATOM 2371 O O . PHE A 1 283 ? -39.698 9.779 14.089 1.00 41.12 283 PHE A O 1
ATOM 2378 N N . ARG A 1 284 ? -40.813 10.017 12.163 1.00 42.81 284 ARG A N 1
ATOM 2379 C CA . ARG A 1 284 ? -40.156 8.889 11.479 1.00 42.81 284 ARG A CA 1
ATOM 2380 C C . ARG A 1 284 ? -38.774 9.326 11.022 1.00 42.81 284 ARG A C 1
ATOM 2382 O O . ARG A 1 284 ? -38.655 10.374 10.386 1.00 42.81 284 ARG A O 1
ATOM 2389 N N . LEU A 1 285 ? -37.758 8.500 11.257 1.00 48.72 285 LEU A N 1
ATOM 2390 C CA . LEU A 1 285 ? -36.496 8.621 10.533 1.00 48.72 285 LEU A CA 1
ATOM 2391 C C . LEU A 1 285 ? -36.607 7.832 9.223 1.00 48.72 285 LEU A C 1
ATOM 2393 O O . LEU A 1 285 ? -36.534 6.603 9.228 1.00 48.72 285 LEU A O 1
ATOM 2397 N N . ASP A 1 286 ? -36.783 8.529 8.104 1.00 58.72 286 ASP A N 1
ATOM 2398 C CA . ASP A 1 286 ? -36.638 7.918 6.785 1.00 58.72 286 ASP A CA 1
ATOM 2399 C C . ASP A 1 286 ? -35.164 7.933 6.382 1.00 58.72 286 ASP A C 1
ATOM 2401 O O . ASP A 1 286 ? -34.517 8.981 6.318 1.00 58.72 286 ASP A O 1
ATOM 2405 N N . TYR A 1 287 ? -34.624 6.749 6.105 1.00 65.75 287 TYR A N 1
ATOM 2406 C CA . TYR A 1 287 ? -33.251 6.583 5.646 1.00 65.75 287 TYR A CA 1
ATOM 2407 C C . TYR A 1 287 ? -33.153 6.794 4.139 1.00 65.75 287 TYR A C 1
ATOM 2409 O O . TYR A 1 287 ? -33.966 6.280 3.369 1.00 65.75 287 TYR A O 1
ATOM 2417 N N . GLY A 1 288 ? -32.104 7.494 3.717 1.00 64.50 288 GLY A N 1
ATOM 2418 C CA . GLY A 1 288 ? -31.712 7.569 2.318 1.00 64.50 288 GLY A CA 1
ATOM 2419 C C . GLY A 1 288 ? -31.104 6.264 1.804 1.00 64.50 288 GLY A C 1
ATOM 2420 O O . GLY A 1 288 ? -31.314 5.164 2.329 1.00 64.50 288 GLY A O 1
ATOM 2421 N N . LYS A 1 289 ? -30.295 6.366 0.751 1.00 75.06 289 LYS A N 1
ATOM 2422 C CA . LYS A 1 289 ? -29.677 5.196 0.134 1.00 75.06 289 LYS A CA 1
ATOM 2423 C C . LYS A 1 289 ? -28.705 4.540 1.113 1.00 75.06 289 LYS A C 1
ATOM 2425 O O . LYS A 1 289 ? -27.836 5.173 1.716 1.00 75.06 289 LYS A O 1
ATOM 2430 N N . LYS A 1 290 ? -28.805 3.217 1.224 1.00 75.75 290 LYS A N 1
ATOM 2431 C CA . LYS A 1 290 ? -27.868 2.388 1.986 1.00 75.75 290 LYS A CA 1
ATOM 2432 C C . LYS A 1 290 ? -26.475 2.470 1.354 1.00 75.75 290 LYS A C 1
ATOM 2434 O O . LYS A 1 290 ? -26.236 1.877 0.305 1.00 75.75 290 LYS A O 1
ATOM 2439 N N . GLY A 1 291 ? -25.566 3.212 1.985 1.00 74.06 291 GLY A N 1
ATOM 2440 C CA . GLY A 1 291 ? -24.222 3.479 1.466 1.00 74.06 291 GLY A CA 1
ATOM 2441 C C . GLY A 1 291 ? -23.247 2.329 1.714 1.00 74.06 291 GLY A C 1
ATOM 2442 O O . GLY A 1 291 ? -22.543 1.896 0.804 1.00 74.06 291 GLY A O 1
ATOM 2443 N N . ARG A 1 292 ? -23.214 1.793 2.940 1.00 83.06 292 ARG A N 1
ATOM 2444 C CA . ARG A 1 292 ? -22.396 0.620 3.296 1.00 83.06 292 ARG A CA 1
ATOM 2445 C C . ARG A 1 292 ? -23.073 -0.196 4.391 1.00 83.06 292 ARG A C 1
ATOM 2447 O O . ARG A 1 292 ? -23.868 0.324 5.163 1.00 83.06 292 ARG A O 1
ATOM 2454 N N . SER A 1 293 ? -22.785 -1.492 4.454 1.00 85.62 293 SER A N 1
ATOM 2455 C CA . SER A 1 293 ? -23.156 -2.313 5.609 1.00 85.62 293 SER A CA 1
ATOM 2456 C C . SER A 1 293 ? -22.251 -3.528 5.750 1.00 85.62 293 SER A C 1
ATOM 2458 O O . SER A 1 293 ? -21.935 -4.186 4.759 1.00 85.62 293 SER A O 1
ATOM 2460 N N . ASP A 1 294 ? -21.884 -3.844 6.985 1.00 88.75 294 ASP A N 1
ATOM 2461 C CA . ASP A 1 294 ? -20.980 -4.929 7.360 1.00 88.75 294 ASP A CA 1
ATOM 2462 C C . ASP A 1 294 ? -21.645 -5.773 8.459 1.00 88.75 294 ASP A C 1
ATOM 2464 O O . ASP A 1 294 ? -22.373 -5.242 9.297 1.00 88.75 294 ASP A O 1
ATOM 2468 N N . LYS A 1 295 ? -21.401 -7.085 8.458 1.00 89.00 295 LYS A N 1
ATOM 2469 C CA . LYS A 1 295 ? -21.834 -8.002 9.518 1.00 89.00 295 LYS A CA 1
ATOM 2470 C C . LYS A 1 295 ? -20.603 -8.625 10.156 1.00 89.00 295 LYS A C 1
ATOM 2472 O O . LYS A 1 295 ? -19.724 -9.128 9.452 1.00 89.00 295 LYS A O 1
ATOM 2477 N N . ILE A 1 296 ? -20.558 -8.568 11.477 1.00 88.25 296 ILE A N 1
ATOM 2478 C CA . ILE A 1 296 ? -19.484 -9.073 12.326 1.00 88.25 296 ILE A CA 1
ATOM 2479 C C . ILE A 1 296 ? -20.099 -10.138 13.234 1.00 88.25 296 ILE A C 1
ATOM 2481 O O . ILE A 1 296 ? -21.221 -9.965 13.706 1.00 88.25 296 ILE A O 1
ATOM 2485 N N . VAL A 1 297 ? -19.392 -11.238 13.471 1.00 82.12 297 VAL A N 1
ATOM 2486 C CA . VAL A 1 297 ? -19.831 -12.327 14.350 1.00 82.12 297 VAL A CA 1
ATOM 2487 C C . VAL A 1 297 ? -18.712 -12.636 15.337 1.00 82.12 297 VAL A C 1
ATOM 2489 O O . VAL A 1 297 ? -17.596 -12.933 14.924 1.00 82.12 297 VAL A O 1
ATOM 2492 N N . TYR A 1 298 ? -19.002 -12.557 16.630 1.00 75.38 298 TYR A N 1
ATOM 2493 C CA . TYR A 1 298 ? -18.143 -13.049 17.705 1.00 75.38 298 TYR A CA 1
ATOM 2494 C C . TYR A 1 298 ? -18.593 -14.449 18.096 1.00 75.38 298 TYR A C 1
ATOM 2496 O O . TYR A 1 298 ? -19.771 -14.620 18.404 1.00 75.38 298 TYR A O 1
ATOM 2504 N N . PHE A 1 299 ? -17.695 -15.429 18.126 1.00 69.56 299 PHE A N 1
ATOM 2505 C CA . PHE A 1 299 ? -18.023 -16.789 18.566 1.00 69.56 299 PHE A CA 1
ATOM 2506 C C . PHE A 1 299 ? -17.456 -17.073 19.960 1.00 69.56 299 PHE A C 1
ATOM 2508 O O . PHE A 1 299 ? -16.248 -16.979 20.178 1.00 69.56 299 PHE A O 1
ATOM 2515 N N . TYR A 1 300 ? -18.310 -17.480 20.907 1.00 60.50 300 TYR A N 1
ATOM 2516 C CA . TYR A 1 300 ? -17.898 -17.694 22.304 1.00 60.50 300 TYR A CA 1
ATOM 2517 C C . TYR A 1 300 ? -16.912 -18.855 22.486 1.00 60.50 300 TYR A C 1
ATOM 2519 O O . TYR A 1 300 ? -16.148 -18.868 23.443 1.00 60.50 300 TYR A O 1
ATOM 2527 N N . ASN A 1 301 ? -16.958 -19.861 21.608 1.00 63.22 301 ASN A N 1
ATOM 2528 C CA . ASN A 1 301 ? -16.128 -21.064 21.710 1.00 63.22 301 ASN A CA 1
ATOM 2529 C C . ASN A 1 301 ? -14.696 -20.856 21.194 1.00 63.22 301 ASN A C 1
ATOM 2531 O O . ASN A 1 301 ? -13.792 -21.549 21.650 1.00 63.22 301 ASN A O 1
ATOM 2535 N N . THR A 1 302 ? -14.487 -19.936 20.250 1.00 67.56 302 THR A N 1
ATOM 2536 C CA . THR A 1 302 ? -13.148 -19.553 19.774 1.00 67.56 302 THR A CA 1
ATOM 2537 C C . THR A 1 302 ? -12.614 -18.317 20.492 1.00 67.56 302 THR A C 1
ATOM 2539 O O . THR A 1 302 ? -11.400 -18.159 20.605 1.00 67.56 302 THR A O 1
ATOM 2542 N N . GLY A 1 303 ? -13.506 -17.450 20.984 1.00 68.44 303 GLY A N 1
ATOM 2543 C CA . GLY A 1 303 ? -13.153 -16.125 21.485 1.00 68.44 303 GLY A CA 1
ATOM 2544 C C . GLY A 1 303 ? -12.738 -15.168 20.366 1.00 68.44 303 GLY A C 1
ATOM 2545 O O . GLY A 1 303 ? -12.006 -14.221 20.621 1.00 68.44 303 GLY A O 1
ATOM 2546 N N . GLU A 1 304 ? -13.161 -15.412 19.124 1.00 72.44 304 GLU A N 1
ATOM 2547 C CA . GLU A 1 304 ? -12.686 -14.676 17.952 1.00 72.44 304 GLU A CA 1
ATOM 2548 C C . GLU A 1 304 ? -13.808 -13.964 17.191 1.00 72.44 304 GLU A C 1
ATOM 2550 O O . GLU A 1 304 ? -14.964 -14.397 17.147 1.00 72.44 304 GLU A O 1
ATOM 2555 N N . PHE A 1 305 ? -13.413 -12.884 16.519 1.00 81.62 305 PHE A N 1
ATOM 2556 C CA . PHE A 1 305 ? -14.256 -12.111 15.619 1.00 81.62 305 PHE A CA 1
ATOM 2557 C C . PHE A 1 305 ? -14.108 -12.550 14.170 1.00 81.62 305 PHE A C 1
ATOM 2559 O O . PHE A 1 305 ? -13.001 -12.706 13.656 1.00 81.62 305 PHE A O 1
ATOM 2566 N N . TYR A 1 306 ? -15.243 -12.640 13.492 1.00 85.31 306 TYR A N 1
ATOM 2567 C CA . TYR A 1 306 ? -15.377 -12.955 12.081 1.00 85.31 306 TYR A CA 1
ATOM 2568 C C . TYR A 1 306 ? -16.162 -11.853 11.383 1.00 85.31 306 TYR A C 1
ATOM 2570 O O . TYR A 1 306 ? -17.000 -11.186 11.988 1.00 85.31 306 TYR A O 1
ATOM 2578 N N . LYS A 1 307 ? -15.926 -11.676 10.087 1.00 88.88 307 LYS A N 1
ATOM 2579 C CA . LYS A 1 307 ? -16.668 -10.755 9.230 1.00 88.88 307 LYS A CA 1
ATOM 2580 C C . LYS A 1 307 ? -17.269 -11.502 8.043 1.00 88.88 307 LYS A C 1
ATOM 2582 O O . LYS A 1 307 ? -16.601 -12.329 7.429 1.00 88.88 307 LYS A O 1
ATOM 2587 N N . GLU A 1 308 ? -18.507 -11.175 7.693 1.00 87.12 308 GLU A N 1
ATOM 2588 C CA . GLU A 1 308 ? -19.178 -11.699 6.501 1.00 87.12 308 GLU A CA 1
ATOM 2589 C C . GLU A 1 308 ? -18.681 -11.020 5.214 1.00 87.12 308 GLU A C 1
ATOM 2591 O O . GLU A 1 308 ? -18.703 -9.791 5.085 1.00 87.12 308 GLU A O 1
ATOM 2596 N N . ILE A 1 309 ? -18.275 -11.835 4.238 1.00 82.50 309 ILE A N 1
ATOM 2597 C CA . ILE A 1 309 ? -18.114 -11.451 2.832 1.00 82.50 309 ILE A CA 1
ATOM 2598 C C . ILE A 1 309 ? -19.457 -11.702 2.147 1.00 82.50 309 ILE A C 1
ATOM 2600 O O . ILE A 1 309 ? -19.812 -12.850 1.865 1.00 82.50 309 ILE A O 1
ATOM 2604 N N . LYS A 1 310 ? -20.211 -10.632 1.893 1.00 75.94 310 LYS A N 1
ATOM 2605 C CA . LYS A 1 310 ? -21.605 -10.706 1.429 1.00 75.94 310 LYS A CA 1
ATOM 2606 C C . LYS A 1 310 ? -21.769 -11.424 0.100 1.00 75.94 310 LYS A C 1
ATOM 2608 O O . LYS A 1 310 ? -22.708 -12.190 -0.062 1.00 75.94 310 LYS A O 1
ATOM 2613 N N . GLU A 1 311 ? -20.835 -11.216 -0.818 1.00 75.88 311 GLU A N 1
ATOM 2614 C CA . GLU A 1 311 ? -20.840 -11.782 -2.169 1.00 75.88 311 GLU A CA 1
ATOM 2615 C C . GLU A 1 311 ? -20.691 -13.311 -2.171 1.00 75.88 311 GLU A C 1
ATOM 2617 O O . GLU A 1 311 ? -20.918 -13.950 -3.194 1.00 75.88 311 GLU A O 1
ATOM 2622 N N . LYS A 1 312 ? -20.265 -13.896 -1.043 1.00 74.81 312 LYS A N 1
ATOM 2623 C CA . LYS A 1 312 ? -20.018 -15.336 -0.892 1.00 74.81 312 LYS A CA 1
ATOM 2624 C C . LYS A 1 312 ? -20.775 -15.968 0.278 1.00 74.81 312 LYS A C 1
ATOM 2626 O O . LYS A 1 312 ? -20.712 -17.181 0.428 1.00 74.81 312 LYS A O 1
ATOM 2631 N N . SER A 1 313 ? -21.412 -15.164 1.132 1.00 78.75 313 SER A N 1
ATOM 2632 C CA . SER A 1 313 ? -21.980 -15.583 2.426 1.00 78.75 313 SER A CA 1
ATOM 2633 C C . SER A 1 313 ? -20.988 -16.345 3.328 1.00 78.75 313 SER A C 1
ATOM 2635 O O . SER A 1 313 ? -21.383 -17.199 4.116 1.00 78.75 313 SER A O 1
ATOM 2637 N N . ILE A 1 314 ? -19.689 -16.033 3.225 1.00 84.38 314 ILE A N 1
ATOM 2638 C CA . ILE A 1 314 ? -18.613 -16.672 4.004 1.00 84.38 314 ILE A CA 1
ATOM 2639 C C . ILE A 1 314 ? -18.195 -15.757 5.156 1.00 84.38 314 ILE A C 1
ATOM 2641 O O . ILE A 1 314 ? -17.959 -14.566 4.953 1.00 84.38 314 ILE A O 1
ATOM 2645 N N . LEU A 1 315 ? -18.035 -16.332 6.349 1.00 85.06 315 LEU A N 1
ATOM 2646 C CA . LEU A 1 315 ? -17.380 -15.690 7.487 1.00 85.06 315 LEU A CA 1
ATOM 2647 C C . LEU A 1 315 ? -15.861 -15.901 7.405 1.00 85.06 315 LEU A C 1
ATOM 2649 O O . LEU A 1 315 ? -15.398 -17.036 7.311 1.00 85.06 315 LEU A O 1
ATOM 2653 N N . ILE A 1 316 ? -15.086 -14.818 7.466 1.00 84.94 316 ILE A N 1
ATOM 2654 C CA . ILE A 1 316 ? -13.618 -14.854 7.579 1.00 84.94 316 ILE A CA 1
ATOM 2655 C C . ILE A 1 316 ? -13.169 -14.302 8.938 1.00 84.94 316 ILE A C 1
ATOM 2657 O O . ILE A 1 316 ? -13.786 -13.341 9.398 1.00 84.94 316 ILE A O 1
ATOM 2661 N N . PRO A 1 317 ? -12.105 -14.835 9.572 1.00 86.25 317 PRO A N 1
ATOM 2662 C CA . PRO A 1 317 ? -11.521 -14.222 10.763 1.00 86.25 317 PRO A CA 1
ATOM 2663 C C . PRO A 1 317 ? -11.161 -12.759 10.500 1.00 86.25 317 PRO A C 1
ATOM 2665 O O . PRO A 1 317 ? -10.599 -12.423 9.449 1.00 86.25 317 PRO A O 1
ATOM 2668 N N . ILE A 1 318 ? -11.484 -11.876 11.440 1.00 88.75 318 ILE A N 1
ATOM 2669 C CA . ILE A 1 318 ? -11.127 -10.470 11.317 1.00 88.75 318 ILE A CA 1
ATOM 2670 C C . ILE A 1 318 ? -9.623 -10.290 11.548 1.00 88.75 318 ILE A C 1
ATOM 2672 O O . ILE A 1 318 ? -8.994 -10.962 12.368 1.00 88.75 318 ILE A O 1
ATOM 2676 N N . ASN A 1 319 ? -9.045 -9.347 10.814 1.00 91.38 319 ASN A N 1
ATOM 2677 C CA . ASN A 1 319 ? -7.656 -8.945 10.958 1.00 91.38 319 ASN A CA 1
ATOM 2678 C C . ASN A 1 319 ? -7.567 -7.481 11.405 1.00 91.38 319 ASN A C 1
ATOM 2680 O O . ASN A 1 319 ? -8.530 -6.721 11.266 1.00 91.38 319 ASN A O 1
ATOM 2684 N N . LEU A 1 320 ? -6.398 -7.082 11.909 1.00 91.44 320 LEU A N 1
ATOM 2685 C CA . LEU A 1 320 ? -6.162 -5.732 12.426 1.00 91.44 320 LEU A CA 1
ATOM 2686 C C . LEU A 1 320 ? -6.521 -4.638 11.401 1.00 91.44 320 LEU A C 1
ATOM 2688 O O . LEU A 1 320 ? -7.171 -3.658 11.752 1.00 91.44 320 LEU A O 1
ATOM 2692 N N . GLN A 1 321 ? -6.177 -4.818 10.121 1.00 92.56 321 GLN A N 1
ATOM 2693 C CA . GLN A 1 321 ? -6.533 -3.870 9.058 1.00 92.56 321 GLN A CA 1
ATOM 2694 C C . GLN A 1 321 ? -8.050 -3.694 8.893 1.00 92.56 321 GLN A C 1
ATOM 2696 O O . GLN A 1 321 ? -8.515 -2.565 8.724 1.00 92.56 321 GLN A O 1
ATOM 2701 N N . GLU A 1 322 ? -8.834 -4.773 8.944 1.00 90.38 322 GLU A N 1
ATOM 2702 C CA . GLU A 1 322 ? -10.291 -4.677 8.817 1.00 90.38 322 GLU A CA 1
ATOM 2703 C C . GLU A 1 322 ? -10.935 -4.083 10.082 1.00 90.38 322 GLU A C 1
ATOM 2705 O O . GLU A 1 322 ? -11.892 -3.325 9.950 1.00 90.38 322 GLU A O 1
ATOM 2710 N N . ILE A 1 323 ? -10.372 -4.307 11.278 1.00 90.00 323 ILE A N 1
ATOM 2711 C CA . ILE A 1 323 ? -10.772 -3.591 12.507 1.00 90.00 323 ILE A CA 1
ATOM 2712 C C . ILE A 1 323 ? -10.583 -2.083 12.338 1.00 90.00 323 ILE A C 1
ATOM 2714 O O . ILE A 1 323 ? -11.535 -1.325 12.516 1.00 90.00 323 ILE A O 1
ATOM 2718 N N . ILE A 1 324 ? -9.388 -1.643 11.931 1.00 90.69 324 ILE A N 1
ATOM 2719 C CA . ILE A 1 324 ? -9.116 -0.216 11.716 1.00 90.69 324 ILE A CA 1
ATOM 2720 C C . ILE A 1 324 ? -10.057 0.364 10.655 1.00 90.69 324 ILE A C 1
ATOM 2722 O O . ILE A 1 324 ? -10.622 1.433 10.851 1.00 90.69 324 ILE A O 1
ATOM 2726 N N . LYS A 1 325 ? -10.319 -0.366 9.569 1.00 89.12 325 LYS A N 1
ATOM 2727 C CA . LYS A 1 325 ? -11.268 0.041 8.523 1.00 89.12 325 LYS A CA 1
ATOM 2728 C C . LYS A 1 325 ? -12.722 0.122 9.008 1.00 89.12 325 LYS A C 1
ATOM 2730 O O . LYS A 1 325 ? -13.463 0.957 8.496 1.00 89.12 325 LYS A O 1
ATOM 2735 N N . LEU A 1 326 ? -13.152 -0.715 9.954 1.00 87.50 326 LEU A N 1
ATOM 2736 C CA . LEU A 1 326 ? -14.470 -0.589 10.589 1.00 87.50 326 LEU A CA 1
ATOM 2737 C C . LEU A 1 326 ? -14.533 0.663 11.467 1.00 87.50 326 LEU A C 1
ATOM 2739 O O . LEU A 1 326 ? -15.500 1.414 11.357 1.00 87.50 326 LEU A O 1
ATOM 2743 N N . ILE A 1 327 ? -13.496 0.925 12.269 1.00 86.31 327 ILE A N 1
ATOM 2744 C CA . ILE A 1 327 ? -13.389 2.138 13.096 1.00 86.31 327 ILE A CA 1
ATOM 2745 C C . ILE A 1 327 ? -13.403 3.389 12.206 1.00 86.31 327 ILE A C 1
ATOM 2747 O O . ILE A 1 327 ? -14.222 4.273 12.430 1.00 86.31 327 ILE A O 1
ATOM 2751 N N . SER A 1 328 ? -12.618 3.432 11.123 1.00 85.00 328 SER A N 1
ATOM 2752 C CA . SER A 1 328 ? -12.638 4.549 10.165 1.00 85.00 328 SER A CA 1
ATOM 2753 C C . SER A 1 328 ? -14.010 4.790 9.522 1.00 85.00 328 SER A C 1
ATOM 2755 O O . SER A 1 328 ? -14.263 5.890 9.053 1.00 85.00 328 SER A O 1
ATOM 2757 N N . VAL A 1 329 ? -14.884 3.781 9.429 1.00 83.00 329 VAL A N 1
ATOM 2758 C CA . VAL A 1 329 ? -16.188 3.902 8.747 1.00 83.00 329 VAL A CA 1
ATOM 2759 C C . VAL A 1 329 ? -17.327 4.216 9.708 1.00 83.00 329 VAL A C 1
ATOM 2761 O O . VAL A 1 329 ? -18.188 5.020 9.355 1.00 83.00 329 VAL A O 1
ATOM 2764 N N . TYR A 1 330 ? -17.351 3.566 10.872 1.00 78.38 330 TYR A N 1
ATOM 2765 C CA . TYR A 1 330 ? -18.460 3.595 11.832 1.00 78.38 330 TYR A CA 1
ATOM 2766 C C . TYR A 1 330 ? -18.132 4.361 13.122 1.00 78.38 330 TYR A C 1
ATOM 2768 O O . TYR A 1 330 ? -19.038 4.657 13.902 1.00 78.38 330 TYR A O 1
ATOM 2776 N N . GLY A 1 331 ? -16.856 4.689 13.351 1.00 75.62 331 GLY A N 1
ATOM 2777 C CA . GLY A 1 331 ? -16.381 5.441 14.509 1.00 75.62 331 GLY A CA 1
ATOM 2778 C C . GLY A 1 331 ? -16.866 4.857 15.829 1.00 75.62 331 GLY A C 1
ATOM 2779 O O . GLY A 1 331 ? -16.861 3.639 16.031 1.00 75.62 331 GLY A O 1
ATOM 2780 N N . ASN A 1 332 ? -17.360 5.744 16.694 1.00 68.50 332 ASN A N 1
ATOM 2781 C CA . ASN A 1 332 ? -17.814 5.419 18.043 1.00 68.50 332 ASN A CA 1
ATOM 2782 C C . ASN A 1 332 ? -18.765 4.207 18.079 1.00 68.50 332 ASN A C 1
ATOM 2784 O O . ASN A 1 332 ? -18.651 3.345 18.936 1.00 68.50 332 ASN A O 1
ATOM 2788 N N . ILE A 1 333 ? -19.640 4.053 17.082 1.00 69.81 333 ILE A N 1
ATOM 2789 C CA . ILE A 1 333 ? -20.675 3.004 17.049 1.00 69.81 333 ILE A CA 1
ATOM 2790 C C . ILE A 1 333 ? -20.093 1.589 17.142 1.00 69.81 333 ILE A C 1
ATOM 2792 O O . ILE A 1 333 ? -20.741 0.707 17.716 1.00 69.81 333 ILE A O 1
ATOM 2796 N N . ILE A 1 334 ? -18.888 1.371 16.602 1.00 76.00 334 ILE A N 1
ATOM 2797 C CA . ILE A 1 334 ? -18.176 0.094 16.710 1.00 76.00 334 ILE A CA 1
ATOM 2798 C C . ILE A 1 334 ? -17.089 0.108 17.796 1.00 76.00 334 ILE A C 1
ATOM 2800 O O . ILE A 1 334 ? -16.820 -0.942 18.375 1.00 76.00 334 ILE A O 1
ATOM 2804 N N . THR A 1 335 ? -16.499 1.259 18.141 1.00 74.38 335 THR A N 1
ATOM 2805 C CA . THR A 1 335 ? -15.507 1.320 19.234 1.00 74.38 335 THR A CA 1
ATOM 2806 C C . THR A 1 335 ? -16.128 1.148 20.613 1.00 74.38 335 THR A C 1
ATOM 2808 O O . THR A 1 335 ? -15.488 0.526 21.451 1.00 74.38 335 THR A O 1
ATOM 2811 N N . ASP A 1 336 ? -17.379 1.586 20.816 1.00 65.00 336 ASP A N 1
ATOM 2812 C CA . ASP A 1 336 ? -18.168 1.362 22.043 1.00 65.00 336 ASP A CA 1
ATOM 2813 C C . ASP A 1 336 ? -18.244 -0.141 22.408 1.00 65.00 336 ASP A C 1
ATOM 2815 O O . ASP A 1 336 ? -18.485 -0.501 23.550 1.00 65.00 336 ASP A O 1
ATOM 2819 N N . PHE A 1 337 ? -18.025 -1.027 21.428 1.00 68.25 337 PHE A N 1
ATOM 2820 C CA . PHE A 1 337 ? -17.978 -2.479 21.600 1.00 68.25 337 PHE A CA 1
ATOM 2821 C C . PHE A 1 337 ? -16.550 -3.056 21.499 1.00 68.25 337 PHE A C 1
ATOM 2823 O O . PHE A 1 337 ? -16.187 -3.960 22.250 1.00 68.25 337 PHE A O 1
ATOM 2830 N N . LEU A 1 338 ? -15.718 -2.559 20.572 1.00 77.25 338 LEU A N 1
ATOM 2831 C CA . LEU A 1 338 ? -14.368 -3.096 20.372 1.00 77.25 338 LEU A CA 1
ATOM 2832 C C . LEU A 1 338 ? -13.367 -2.665 21.454 1.00 77.25 338 LEU A C 1
ATOM 2834 O O . LEU A 1 338 ? -12.488 -3.458 21.778 1.00 77.25 338 LEU A O 1
ATOM 2838 N N . TYR A 1 339 ? -13.447 -1.444 21.995 1.00 79.31 339 TYR A N 1
ATOM 2839 C CA . TYR A 1 339 ? -12.475 -0.984 22.997 1.00 79.31 339 TYR A CA 1
ATOM 2840 C C . TYR A 1 339 ? -12.548 -1.808 24.294 1.00 79.31 339 TYR A C 1
ATOM 2842 O O . TYR A 1 339 ? -11.510 -2.375 24.638 1.00 79.31 339 TYR A O 1
ATOM 2850 N N . PRO A 1 340 ? -13.722 -2.025 24.930 1.00 69.06 340 PRO A N 1
ATOM 2851 C CA . PRO A 1 340 ? -13.802 -2.836 26.151 1.00 69.06 340 PRO A CA 1
ATOM 2852 C C . PRO A 1 340 ? -13.320 -4.281 25.947 1.00 69.06 340 PRO A C 1
ATOM 2854 O O . PRO A 1 340 ? -12.670 -4.859 26.813 1.00 69.06 340 PRO A O 1
ATOM 2857 N N . TYR A 1 341 ? -13.572 -4.862 24.767 1.00 75.50 341 TYR A N 1
ATOM 2858 C CA . TYR A 1 341 ? -13.076 -6.197 24.424 1.00 75.50 341 TYR A CA 1
ATOM 2859 C C . TYR A 1 341 ? -11.542 -6.267 24.372 1.00 75.50 341 TYR A C 1
ATOM 2861 O O . TYR A 1 341 ? -10.943 -7.186 24.930 1.00 75.50 341 TYR A O 1
ATOM 2869 N N . PHE A 1 342 ? -10.891 -5.313 23.700 1.00 80.75 342 PHE A N 1
ATOM 2870 C CA . PHE A 1 342 ? -9.429 -5.292 23.613 1.00 80.75 342 PHE A CA 1
ATOM 2871 C C . PHE A 1 342 ? -8.760 -4.841 24.920 1.00 80.75 342 PHE A C 1
ATOM 2873 O O . PHE A 1 342 ? -7.625 -5.237 25.173 1.00 80.75 342 PHE A O 1
ATOM 2880 N N . GLU A 1 343 ? -9.457 -4.069 25.757 1.00 78.25 343 GLU A N 1
ATOM 2881 C CA . GLU A 1 343 ? -9.037 -3.732 27.124 1.00 78.25 343 GLU A CA 1
ATOM 2882 C C . GLU A 1 343 ? -9.018 -4.984 28.006 1.00 78.25 343 GLU A C 1
ATOM 2884 O O . GLU A 1 343 ? -7.969 -5.297 28.564 1.00 78.25 343 GLU A O 1
ATOM 2889 N N . MET A 1 344 ? -10.088 -5.784 28.003 1.00 72.94 344 MET A N 1
ATOM 2890 C CA . MET A 1 344 ? -10.116 -7.091 28.674 1.00 72.94 344 MET A CA 1
ATOM 2891 C C . MET A 1 344 ? -8.992 -8.022 28.182 1.00 72.94 344 MET A C 1
ATOM 2893 O O . MET A 1 344 ? -8.279 -8.608 28.990 1.00 72.94 344 MET A O 1
ATOM 2897 N N . LEU A 1 345 ? -8.772 -8.135 26.863 1.00 76.50 345 LEU A N 1
ATOM 2898 C CA . LEU A 1 345 ? -7.655 -8.938 26.337 1.00 76.50 345 LEU A CA 1
ATOM 2899 C C . LEU A 1 345 ? -6.278 -8.439 26.807 1.00 76.50 345 LEU A C 1
ATOM 2901 O O . LEU A 1 345 ? -5.332 -9.226 26.871 1.00 76.50 345 LEU A O 1
ATOM 2905 N N . SER A 1 346 ? -6.147 -7.144 27.105 1.00 79.12 346 SER A N 1
ATOM 2906 C CA . SER A 1 346 ? -4.882 -6.553 27.544 1.00 79.12 346 SER A CA 1
ATOM 2907 C C . SER A 1 346 ? -4.500 -6.889 28.986 1.00 79.12 346 SER A C 1
ATOM 2909 O O . SER A 1 346 ? -3.317 -6.822 29.309 1.00 79.12 346 SER A O 1
ATOM 2911 N N . GLU A 1 347 ? -5.456 -7.333 29.811 1.00 76.69 347 GLU A N 1
ATOM 2912 C CA . GLU A 1 347 ? -5.194 -7.866 31.156 1.00 76.69 347 GLU A CA 1
ATOM 2913 C C . GLU A 1 347 ? -4.435 -9.203 31.103 1.00 76.69 347 GLU A C 1
ATOM 2915 O O . GLU A 1 347 ? -3.540 -9.444 31.912 1.00 76.69 347 GLU A O 1
ATOM 2920 N N . ASP A 1 348 ? -4.760 -10.053 30.121 1.00 77.38 348 ASP A N 1
ATOM 2921 C CA . ASP A 1 348 ? -4.080 -11.332 29.886 1.00 77.38 348 ASP A CA 1
ATOM 2922 C C . ASP A 1 348 ? -2.754 -11.161 29.119 1.00 77.38 348 ASP A C 1
ATOM 2924 O O . ASP A 1 348 ? -1.845 -11.987 29.249 1.00 77.38 348 ASP A O 1
ATOM 2928 N N . ASN A 1 349 ? -2.640 -10.134 28.265 1.00 79.44 349 ASN A N 1
ATOM 2929 C CA . ASN A 1 349 ? -1.445 -9.894 27.454 1.00 79.44 349 ASN A CA 1
ATOM 2930 C C . ASN A 1 349 ? -1.300 -8.428 27.001 1.00 79.44 349 ASN A C 1
ATOM 2932 O O . ASN A 1 349 ? -2.038 -7.947 26.136 1.00 79.44 349 ASN A O 1
ATOM 2936 N N . GLU A 1 350 ? -0.251 -7.758 27.488 1.00 86.12 350 GLU A N 1
ATOM 2937 C CA . GLU A 1 350 ? 0.071 -6.352 27.201 1.00 86.12 350 GLU A CA 1
ATOM 2938 C C . GLU A 1 350 ? 0.166 -6.007 25.702 1.00 86.12 350 GLU A C 1
ATOM 2940 O O . GLU A 1 350 ? -0.037 -4.850 25.331 1.00 86.12 350 GLU A O 1
ATOM 2945 N N . ILE A 1 351 ? 0.396 -6.977 24.805 1.00 89.12 351 ILE A N 1
ATOM 2946 C CA . ILE A 1 351 ? 0.405 -6.728 23.352 1.00 89.12 351 ILE A CA 1
ATOM 2947 C C . ILE A 1 351 ? -0.920 -6.134 22.835 1.00 89.12 351 ILE A C 1
ATOM 2949 O O . ILE A 1 351 ? -0.943 -5.439 21.816 1.00 89.12 351 ILE A O 1
ATOM 2953 N N . TYR A 1 352 ? -2.036 -6.355 23.533 1.00 87.50 352 TYR A N 1
ATOM 2954 C CA . TYR A 1 352 ? -3.310 -5.744 23.163 1.00 87.50 352 TYR A CA 1
ATOM 2955 C C . TYR A 1 352 ? -3.401 -4.258 23.558 1.00 87.50 352 TYR A C 1
ATOM 2957 O O . TYR A 1 352 ? -4.176 -3.534 22.935 1.00 87.50 352 TYR A O 1
ATOM 2965 N N . LEU A 1 353 ? -2.540 -3.746 24.453 1.00 87.50 353 LEU A N 1
ATOM 2966 C CA . LEU A 1 353 ? -2.360 -2.298 24.661 1.00 87.50 353 LEU A CA 1
ATOM 2967 C C . LEU A 1 353 ? -1.774 -1.624 23.412 1.00 87.50 353 LEU A C 1
ATOM 2969 O O . LEU A 1 353 ? -2.212 -0.537 23.025 1.00 87.50 353 LEU A O 1
ATOM 2973 N N . ASP A 1 354 ? -0.828 -2.281 22.732 1.00 87.94 354 ASP A N 1
ATOM 2974 C CA . ASP A 1 354 ? -0.306 -1.815 21.442 1.00 87.94 354 ASP A CA 1
ATOM 2975 C C . ASP A 1 354 ? -1.421 -1.783 20.380 1.00 87.94 354 ASP A C 1
ATOM 2977 O O . ASP A 1 354 ? -1.542 -0.803 19.638 1.00 87.94 354 ASP A O 1
ATOM 2981 N N . VAL A 1 355 ? -2.279 -2.812 20.339 1.00 88.88 355 VAL A N 1
ATOM 2982 C CA . VAL A 1 355 ? -3.450 -2.870 19.443 1.00 88.88 355 VAL A CA 1
ATOM 2983 C C . VAL A 1 355 ? -4.449 -1.749 19.755 1.00 88.88 355 VAL A C 1
ATOM 2985 O O . VAL A 1 355 ? -4.834 -1.016 18.840 1.00 88.88 355 VAL A O 1
ATOM 2988 N N . LEU A 1 356 ? -4.798 -1.534 21.026 1.00 88.00 356 LEU A N 1
ATOM 2989 C CA . LEU A 1 356 ? -5.649 -0.425 21.475 1.00 88.00 356 LEU A CA 1
ATOM 2990 C C . LEU A 1 356 ? -5.074 0.937 21.099 1.00 88.00 356 LEU A C 1
ATOM 2992 O O . LEU A 1 356 ? -5.814 1.803 20.638 1.00 88.00 356 LEU A O 1
ATOM 2996 N N . ARG A 1 357 ? -3.761 1.143 21.243 1.00 88.94 357 ARG A N 1
ATOM 2997 C CA . ARG A 1 357 ? -3.094 2.387 20.833 1.00 88.94 357 ARG A CA 1
ATOM 2998 C C . ARG A 1 357 ? -3.240 2.628 19.328 1.00 88.94 357 ARG A C 1
ATOM 3000 O O . ARG A 1 357 ? -3.539 3.748 18.917 1.00 88.94 357 ARG A O 1
ATOM 3007 N N . ILE A 1 358 ? -3.091 1.587 18.506 1.00 88.62 358 ILE A N 1
ATOM 3008 C CA . ILE A 1 358 ? -3.305 1.670 17.051 1.00 88.62 358 ILE A CA 1
ATOM 3009 C C . ILE A 1 358 ? -4.777 1.994 16.745 1.00 88.62 358 ILE A C 1
ATOM 3011 O O . ILE A 1 358 ? -5.051 2.897 15.949 1.00 88.62 358 ILE A O 1
ATOM 3015 N N . MET A 1 359 ? -5.721 1.324 17.410 1.00 87.00 359 MET A N 1
ATOM 3016 C CA . MET A 1 359 ? -7.161 1.567 17.262 1.00 87.00 359 MET A CA 1
ATOM 3017 C C . MET A 1 359 ? -7.550 2.998 17.654 1.00 87.00 359 MET A C 1
ATOM 3019 O O . MET A 1 359 ? -8.127 3.706 16.836 1.00 87.00 359 MET A O 1
ATOM 3023 N N . ARG A 1 360 ? -7.153 3.466 18.842 1.00 85.12 360 ARG A N 1
ATOM 3024 C CA . ARG A 1 360 ? -7.422 4.826 19.343 1.00 85.12 360 ARG A CA 1
ATOM 3025 C C . ARG A 1 360 ? -6.749 5.924 18.505 1.00 85.12 360 ARG A C 1
ATOM 3027 O O . ARG A 1 360 ? -7.251 7.039 18.468 1.00 85.12 360 ARG A O 1
ATOM 3034 N N . SER A 1 361 ? -5.665 5.616 17.780 1.00 81.56 361 SER A N 1
ATOM 3035 C CA . SER A 1 361 ? -5.060 6.536 16.793 1.00 81.56 361 SER A CA 1
ATOM 3036 C C . SER A 1 361 ? -5.868 6.690 15.490 1.00 81.56 361 SER A C 1
ATOM 3038 O O . SER A 1 361 ? -5.490 7.470 14.615 1.00 81.56 361 SER A O 1
ATOM 3040 N N . THR A 1 362 ? -6.959 5.937 15.322 1.00 76.19 362 THR A N 1
ATOM 3041 C CA . THR A 1 362 ? -7.783 5.937 14.107 1.00 76.19 362 THR A CA 1
ATOM 3042 C C . THR A 1 362 ? -8.963 6.887 14.246 1.00 76.19 362 THR A C 1
ATOM 3044 O O . THR A 1 362 ? -9.819 6.711 15.105 1.00 76.19 362 THR A O 1
ATOM 3047 N N . THR A 1 363 ? -9.045 7.862 13.343 1.00 67.69 363 THR A N 1
ATOM 3048 C CA . THR A 1 363 ? -10.177 8.790 13.235 1.00 67.69 363 THR A CA 1
ATOM 3049 C C . THR A 1 363 ? -11.177 8.347 12.161 1.00 67.69 363 THR A C 1
ATOM 3051 O O . THR A 1 363 ? -10.840 7.591 11.246 1.00 67.69 363 THR A O 1
ATOM 3054 N N . ASN A 1 364 ? -12.400 8.884 12.210 1.00 62.31 364 ASN A N 1
ATOM 3055 C CA . ASN A 1 364 ? -13.518 8.546 11.306 1.00 62.31 364 ASN A CA 1
ATOM 3056 C C . ASN A 1 364 ? -13.309 8.956 9.827 1.00 62.31 364 ASN A C 1
ATOM 3058 O O . ASN A 1 364 ? -14.212 8.798 9.013 1.00 62.31 364 ASN A O 1
ATOM 3062 N N . ASN A 1 365 ? -12.136 9.497 9.479 1.00 60.38 365 ASN A N 1
ATOM 3063 C CA . ASN A 1 365 ? -11.719 9.838 8.114 1.00 60.38 365 ASN A CA 1
ATOM 3064 C C . ASN A 1 365 ? -10.358 9.203 7.750 1.00 60.38 365 ASN A C 1
ATOM 3066 O O . ASN A 1 365 ? -9.728 9.597 6.769 1.00 60.38 365 ASN A O 1
ATOM 3070 N N . ASN A 1 366 ? -9.862 8.240 8.537 1.00 65.25 366 ASN A N 1
ATOM 3071 C CA . ASN A 1 366 ? -8.523 7.682 8.362 1.00 65.25 366 ASN A CA 1
ATOM 3072 C C . ASN A 1 366 ? -8.424 6.787 7.108 1.00 65.25 366 ASN A C 1
ATOM 3074 O O . ASN A 1 366 ? -8.679 5.579 7.159 1.00 65.25 366 ASN A O 1
ATOM 3078 N N . ILE A 1 367 ? -7.998 7.388 5.993 1.00 68.69 367 ILE A N 1
ATOM 3079 C CA . ILE A 1 367 ? -7.702 6.729 4.708 1.00 68.69 367 ILE A CA 1
ATOM 3080 C C . ILE A 1 367 ? -6.480 5.788 4.763 1.00 68.69 367 ILE A C 1
ATOM 3082 O O . ILE A 1 367 ? -6.290 4.962 3.867 1.00 68.69 367 ILE A O 1
ATOM 3086 N N . TYR A 1 368 ? -5.677 5.846 5.831 1.00 74.06 368 TYR A N 1
ATOM 3087 C CA . TYR A 1 368 ? -4.435 5.081 5.990 1.00 74.06 368 TYR A CA 1
ATOM 3088 C C . TYR A 1 368 ? -4.637 3.657 6.528 1.00 74.06 368 TYR A C 1
ATOM 3090 O O . TYR A 1 368 ? -3.657 2.977 6.830 1.00 74.06 368 TYR A O 1
ATOM 3098 N N . TYR A 1 369 ? -5.873 3.146 6.607 1.00 80.25 369 TYR A N 1
ATOM 3099 C CA . TYR A 1 369 ? -6.121 1.738 6.961 1.00 80.25 369 TYR A CA 1
ATOM 3100 C C . TYR A 1 369 ? -5.412 0.762 5.997 1.00 80.25 369 TYR A C 1
ATOM 3102 O O . TYR A 1 369 ? -5.022 -0.333 6.396 1.00 80.25 369 TYR A O 1
ATOM 3110 N N . SER A 1 370 ? -5.165 1.169 4.745 1.00 84.25 370 SER A N 1
ATOM 3111 C CA . SER A 1 370 ? -4.358 0.416 3.767 1.00 84.25 370 SER A CA 1
ATOM 3112 C C . SER A 1 370 ? -2.898 0.198 4.209 1.00 84.25 370 SER A C 1
ATOM 3114 O O . SER A 1 370 ? -2.268 -0.780 3.795 1.00 84.25 370 SER A O 1
ATOM 3116 N N . CYS A 1 371 ? -2.392 1.060 5.097 1.00 89.81 371 CYS A N 1
ATOM 3117 C CA . CYS A 1 371 ? -1.072 0.996 5.723 1.00 89.81 371 CYS A CA 1
ATOM 3118 C C . CYS A 1 371 ? -1.061 0.201 7.040 1.00 89.81 371 CYS A C 1
ATOM 3120 O O . CYS A 1 371 ? -0.012 0.088 7.661 1.00 89.81 371 CYS A O 1
ATOM 3122 N N . ILE A 1 372 ? -2.179 -0.384 7.472 1.00 91.94 372 ILE A N 1
ATOM 3123 C CA . ILE A 1 372 ? -2.216 -1.320 8.605 1.00 91.94 372 ILE A CA 1
ATOM 3124 C C . ILE A 1 372 ? -1.952 -2.748 8.094 1.00 91.94 372 ILE A C 1
ATOM 3126 O O . ILE A 1 372 ? -2.489 -3.124 7.048 1.00 91.94 372 ILE A O 1
ATOM 3130 N N . PRO A 1 373 ? -1.155 -3.576 8.793 1.00 92.31 373 PRO A N 1
ATOM 3131 C CA . PRO A 1 373 ? -0.953 -4.968 8.404 1.00 92.31 373 PRO A CA 1
ATOM 3132 C C . PRO A 1 373 ? -2.241 -5.807 8.571 1.00 92.31 373 PRO A C 1
ATOM 3134 O O . PRO A 1 373 ? -2.834 -5.809 9.652 1.00 92.31 373 PRO A O 1
ATOM 3137 N N . PRO A 1 374 ? -2.673 -6.576 7.550 1.00 92.88 374 PRO A N 1
ATOM 3138 C CA . PRO A 1 374 ? -3.814 -7.488 7.643 1.00 92.88 374 PRO A CA 1
ATOM 3139 C C . PRO A 1 374 ? -3.424 -8.789 8.361 1.00 92.88 374 PRO A C 1
ATOM 3141 O O . PRO A 1 374 ? -3.330 -9.846 7.746 1.00 92.88 374 PRO A O 1
ATOM 3144 N N . ILE A 1 375 ? -3.168 -8.698 9.666 1.00 91.69 375 ILE A N 1
ATOM 3145 C CA . ILE A 1 375 ? -2.820 -9.838 10.527 1.00 91.69 375 ILE A CA 1
ATOM 3146 C C . ILE A 1 375 ? -4.057 -10.289 11.321 1.00 91.69 375 ILE A C 1
ATOM 3148 O O . ILE A 1 375 ? -4.672 -9.438 11.975 1.00 91.69 375 ILE A O 1
ATOM 3152 N N . PRO A 1 376 ? -4.450 -11.578 11.263 1.00 89.06 376 PRO A N 1
ATOM 3153 C CA . PRO A 1 376 ? -5.505 -12.141 12.107 1.00 89.06 376 PRO A CA 1
ATOM 3154 C C . PRO A 1 376 ? -5.197 -11.985 13.600 1.00 89.06 376 PRO A C 1
ATOM 3156 O O . PRO A 1 376 ? -4.045 -12.107 14.010 1.00 89.06 376 PRO A O 1
ATOM 3159 N N . LEU A 1 377 ? -6.219 -11.771 14.433 1.00 83.38 377 LEU A N 1
ATOM 3160 C CA . LEU A 1 377 ? -6.014 -11.625 15.885 1.00 83.38 377 LEU A CA 1
ATOM 3161 C C . LEU A 1 377 ? -5.398 -12.872 16.543 1.00 83.38 377 LEU A C 1
ATOM 3163 O O . LEU A 1 377 ? -4.667 -12.746 17.521 1.00 83.38 377 LEU A O 1
ATOM 3167 N N . SER A 1 378 ? -5.624 -14.057 15.970 1.00 83.38 378 SER A N 1
ATOM 3168 C CA . SER A 1 378 ? -5.032 -15.324 16.413 1.00 83.38 378 SER A CA 1
ATOM 3169 C C . SER A 1 378 ? -3.498 -15.289 16.490 1.00 83.38 378 SER A C 1
ATOM 3171 O O . SER A 1 378 ? -2.918 -15.919 17.370 1.00 83.38 378 SER A O 1
ATOM 3173 N N . GLU A 1 379 ? -2.835 -14.515 15.623 1.00 90.00 379 GLU A N 1
ATOM 3174 C CA . GLU A 1 379 ? -1.367 -14.402 15.557 1.00 90.00 379 GLU A CA 1
ATOM 3175 C C . GLU A 1 379 ? -0.753 -13.642 16.746 1.00 90.00 379 GLU A C 1
ATOM 3177 O O . GLU A 1 379 ? 0.453 -13.725 16.974 1.00 90.00 379 GLU A O 1
ATOM 3182 N N . PHE A 1 380 ? -1.566 -12.907 17.514 1.00 88.81 380 PHE A N 1
ATOM 3183 C CA . PHE A 1 380 ? -1.144 -12.200 18.730 1.00 88.81 380 PHE A CA 1
ATOM 3184 C C . PHE A 1 380 ? -1.126 -13.125 19.961 1.00 88.81 380 PHE A C 1
ATOM 3186 O O . PHE A 1 380 ? -0.519 -12.800 20.984 1.00 88.81 380 PHE A O 1
ATOM 3193 N N . LYS A 1 381 ? -1.772 -14.296 19.884 1.00 84.00 381 LYS A N 1
ATOM 3194 C CA . LYS A 1 381 ? -1.895 -15.230 21.007 1.00 84.00 381 LYS A CA 1
ATOM 3195 C C . LYS A 1 381 ? -0.529 -15.823 21.372 1.00 84.00 381 LYS A C 1
ATOM 3197 O O . LYS A 1 381 ? 0.129 -16.449 20.546 1.00 84.00 381 LYS A O 1
ATOM 3202 N N . GLY A 1 382 ? -0.111 -15.634 22.626 1.00 84.38 382 GLY A N 1
ATOM 3203 C CA . GLY A 1 382 ? 1.191 -16.099 23.121 1.00 84.38 382 GLY A CA 1
ATOM 3204 C C . GLY A 1 382 ? 2.399 -15.322 22.578 1.00 84.38 382 GLY A C 1
ATOM 3205 O O . GLY A 1 382 ? 3.499 -15.868 22.550 1.00 84.38 382 GLY A O 1
ATOM 3206 N N . LYS A 1 383 ? 2.203 -14.081 22.112 1.00 91.12 383 LYS A N 1
ATOM 3207 C CA . LYS A 1 383 ? 3.267 -13.151 21.694 1.00 91.12 383 LYS A CA 1
ATOM 3208 C C . LYS A 1 383 ? 3.276 -11.940 22.615 1.00 91.12 383 LYS A C 1
ATOM 3210 O O . LYS A 1 383 ? 2.204 -11.474 22.983 1.00 91.12 383 LYS A O 1
ATOM 3215 N N . HIS A 1 384 ? 4.449 -11.407 22.934 1.00 90.25 384 HIS A N 1
ATOM 3216 C CA . HIS A 1 384 ? 4.589 -10.302 23.887 1.00 90.25 384 HIS A CA 1
ATOM 3217 C C . HIS A 1 384 ? 4.802 -8.947 23.211 1.00 90.25 384 HIS A C 1
ATOM 3219 O O . HIS A 1 384 ? 4.534 -7.912 23.810 1.00 90.25 384 HIS A O 1
ATOM 3225 N N . THR A 1 385 ? 5.270 -8.924 21.959 1.00 91.50 385 THR A N 1
ATOM 3226 C CA . THR A 1 385 ? 5.539 -7.668 21.244 1.00 91.50 385 THR A CA 1
ATOM 3227 C C . THR A 1 385 ? 5.070 -7.678 19.792 1.00 91.50 385 THR A C 1
ATOM 3229 O O . THR A 1 385 ? 5.069 -8.720 19.129 1.00 91.50 385 THR A O 1
ATOM 3232 N N . LEU A 1 386 ? 4.747 -6.497 19.244 1.00 91.88 386 LEU A N 1
ATOM 3233 C CA . LEU A 1 386 ? 4.458 -6.351 17.811 1.00 91.88 386 LEU A CA 1
ATOM 3234 C C . LEU A 1 386 ? 5.599 -6.910 16.949 1.00 91.88 386 LEU A C 1
ATOM 3236 O O . LEU A 1 386 ? 5.334 -7.589 15.962 1.00 91.88 386 LEU A O 1
ATOM 3240 N N . LYS A 1 387 ? 6.867 -6.697 17.322 1.00 93.50 387 LYS A N 1
ATOM 3241 C CA . LYS A 1 387 ? 8.017 -7.264 16.603 1.00 93.50 387 LYS A CA 1
ATOM 3242 C C . LYS A 1 387 ? 7.943 -8.790 16.505 1.00 93.50 387 LYS A C 1
ATOM 3244 O O . LYS A 1 387 ? 8.169 -9.314 15.418 1.00 93.50 387 LYS A O 1
ATOM 3249 N N . GLU A 1 388 ? 7.603 -9.497 17.580 1.00 94.31 388 GLU A N 1
ATOM 3250 C CA . GLU A 1 388 ? 7.441 -10.958 17.542 1.00 94.31 388 GLU A CA 1
ATOM 3251 C C . GLU A 1 388 ? 6.318 -11.388 16.600 1.00 94.31 388 GLU A C 1
ATOM 3253 O O . GLU A 1 388 ? 6.547 -12.260 15.762 1.00 94.31 388 GLU A O 1
ATOM 3258 N N . VAL A 1 389 ? 5.138 -10.759 16.691 1.00 94.62 389 VAL A N 1
ATOM 3259 C CA . VAL A 1 389 ? 3.995 -11.036 15.799 1.00 94.62 389 VAL A CA 1
ATOM 3260 C C . VAL A 1 389 ? 4.407 -10.841 14.341 1.00 94.62 389 VAL A C 1
ATOM 3262 O O . VAL A 1 389 ? 4.313 -11.766 13.529 1.00 94.62 389 VAL A O 1
ATOM 3265 N N . MET A 1 390 ? 4.927 -9.654 14.018 1.00 94.75 390 MET A N 1
ATOM 3266 C CA . MET A 1 390 ? 5.288 -9.265 12.657 1.00 94.75 390 MET A CA 1
ATOM 3267 C C . MET A 1 390 ? 6.396 -10.158 12.088 1.00 94.75 390 MET A C 1
ATOM 3269 O O . MET A 1 390 ? 6.297 -10.553 10.929 1.00 94.75 390 MET A O 1
ATOM 3273 N N . THR A 1 391 ? 7.409 -10.525 12.879 1.00 94.06 391 THR A N 1
ATOM 3274 C CA . THR A 1 391 ? 8.507 -11.400 12.433 1.00 94.06 391 THR A CA 1
ATOM 3275 C C . THR A 1 391 ? 8.107 -12.872 12.336 1.00 94.06 391 THR A C 1
ATOM 3277 O O . THR A 1 391 ? 8.595 -13.558 11.440 1.00 94.06 391 THR A O 1
ATOM 3280 N N . SER A 1 392 ? 7.173 -13.372 13.157 1.00 94.44 392 SER A N 1
ATOM 3281 C CA . SER A 1 392 ? 6.653 -14.734 12.959 1.00 94.44 392 SER A CA 1
ATOM 3282 C C . SER A 1 392 ? 5.695 -14.856 11.772 1.00 94.44 392 SER A C 1
ATOM 3284 O O . SER A 1 392 ? 5.713 -15.878 11.089 1.00 94.44 392 SER A O 1
ATOM 3286 N N . TYR A 1 393 ? 4.899 -13.821 11.489 1.00 94.69 393 TYR A N 1
ATOM 3287 C CA . TYR A 1 393 ? 3.920 -13.842 10.398 1.00 94.69 393 TYR A CA 1
ATOM 3288 C C . TYR A 1 393 ? 4.524 -13.447 9.037 1.00 94.69 393 TYR A C 1
ATOM 3290 O O . TYR A 1 393 ? 4.165 -13.995 7.992 1.00 94.69 393 TYR A O 1
ATOM 3298 N N . TYR A 1 394 ? 5.475 -12.506 9.022 1.00 93.75 394 TYR A N 1
ATOM 3299 C CA . TYR A 1 394 ? 6.107 -11.999 7.806 1.00 93.75 394 TYR A CA 1
ATOM 3300 C C . TYR A 1 394 ? 7.618 -12.245 7.765 1.00 93.75 394 TYR A C 1
ATOM 3302 O O . TYR A 1 394 ? 8.393 -11.674 8.532 1.00 93.75 394 TYR A O 1
ATOM 3310 N N . LYS A 1 395 ? 8.049 -12.971 6.728 1.00 92.00 395 LYS A N 1
ATOM 3311 C CA . LYS A 1 395 ? 9.467 -13.155 6.381 1.00 92.00 395 LYS A CA 1
ATOM 3312 C C . LYS A 1 395 ? 10.148 -11.828 6.023 1.00 92.00 395 LYS A C 1
ATOM 3314 O O . LYS A 1 395 ? 9.568 -11.023 5.280 1.00 92.00 395 LYS A O 1
ATOM 3319 N N . ASN A 1 396 ? 11.410 -11.680 6.431 1.00 89.69 396 ASN A N 1
ATOM 3320 C CA . ASN A 1 396 ? 12.280 -10.535 6.145 1.00 89.69 396 ASN A CA 1
ATOM 3321 C C . ASN A 1 396 ? 11.699 -9.224 6.714 1.00 89.69 396 ASN A C 1
ATOM 3323 O O . ASN A 1 396 ? 11.315 -8.315 5.961 1.00 89.69 396 ASN A O 1
ATOM 3327 N N . THR A 1 397 ? 11.580 -9.156 8.041 1.00 93.38 397 THR A N 1
ATOM 3328 C CA . THR A 1 397 ? 11.056 -8.005 8.811 1.00 93.38 397 THR A CA 1
ATOM 3329 C C . THR A 1 397 ? 11.825 -7.708 10.103 1.00 93.38 397 THR A C 1
ATOM 3331 O O . THR A 1 397 ? 11.440 -6.812 10.854 1.00 93.38 397 THR A O 1
ATOM 3334 N N . GLU A 1 398 ? 12.911 -8.433 10.356 1.00 91.94 398 GLU A N 1
ATOM 3335 C CA . GLU A 1 398 ? 13.717 -8.427 11.580 1.00 91.94 398 GLU A CA 1
ATOM 3336 C C . GLU A 1 398 ? 14.390 -7.065 11.825 1.00 91.94 398 GLU A C 1
ATOM 3338 O O . GLU A 1 398 ? 14.631 -6.679 12.975 1.00 91.94 398 GLU A O 1
ATOM 3343 N N . ASP A 1 399 ? 14.669 -6.340 10.738 1.00 92.75 399 ASP A N 1
ATOM 3344 C CA . ASP A 1 399 ? 15.295 -5.018 10.688 1.00 92.75 399 ASP A CA 1
ATOM 3345 C C . ASP A 1 399 ? 14.303 -3.854 10.870 1.00 92.75 399 ASP A C 1
ATOM 3347 O O . ASP A 1 399 ? 14.720 -2.716 11.081 1.00 92.75 399 ASP A O 1
ATOM 3351 N N . ILE A 1 400 ? 12.992 -4.113 10.804 1.00 94.44 400 ILE A N 1
ATOM 3352 C CA . ILE A 1 400 ? 11.968 -3.069 10.914 1.00 94.44 400 ILE A CA 1
ATOM 3353 C C . ILE A 1 400 ? 11.658 -2.794 12.402 1.00 94.44 400 ILE A C 1
ATOM 3355 O O . ILE A 1 400 ? 11.415 -3.730 13.171 1.00 94.44 400 ILE A O 1
ATOM 3359 N N . PRO A 1 401 ? 11.635 -1.521 12.846 1.00 93.81 401 PRO A N 1
ATOM 3360 C CA . PRO A 1 401 ? 11.491 -1.163 14.259 1.00 93.81 401 PRO A CA 1
ATOM 3361 C C . PRO A 1 401 ? 10.021 -1.146 14.732 1.00 93.81 401 PRO A C 1
ATOM 3363 O O . PRO A 1 401 ? 9.551 -0.137 15.254 1.00 93.81 401 PRO A O 1
ATOM 3366 N N . TRP A 1 402 ? 9.307 -2.270 14.582 1.00 92.00 402 TRP A N 1
ATOM 3367 C CA . TRP A 1 402 ? 7.853 -2.406 14.815 1.00 92.00 402 TRP A CA 1
ATOM 3368 C C . TRP A 1 402 ? 7.323 -1.875 16.159 1.00 92.00 402 TRP A C 1
ATOM 3370 O O . TRP A 1 402 ? 6.186 -1.425 16.212 1.00 92.00 402 TRP A O 1
ATOM 3380 N N . ASN A 1 403 ? 8.131 -1.910 17.227 1.00 89.75 403 ASN A N 1
ATOM 3381 C CA . ASN A 1 403 ? 7.727 -1.456 18.567 1.00 89.75 403 ASN A CA 1
ATOM 3382 C C . ASN A 1 403 ? 8.057 0.029 18.839 1.00 89.75 403 ASN A C 1
ATOM 3384 O O . ASN A 1 403 ? 7.669 0.554 19.877 1.00 89.75 403 ASN A O 1
ATOM 3388 N N . LYS A 1 404 ? 8.850 0.691 17.979 1.00 87.94 404 LYS A N 1
ATOM 3389 C CA . LYS A 1 404 ? 9.413 2.037 18.242 1.00 87.94 404 LYS A CA 1
ATOM 3390 C C . LYS A 1 404 ? 8.833 3.144 17.362 1.00 87.94 404 LYS A C 1
ATOM 3392 O O . LYS A 1 404 ? 8.964 4.312 17.706 1.00 87.94 404 LYS A O 1
ATOM 3397 N N . ILE A 1 405 ? 8.272 2.786 16.212 1.00 90.00 405 ILE A N 1
ATOM 3398 C CA . ILE A 1 405 ? 7.761 3.700 15.185 1.00 90.00 405 ILE A CA 1
ATOM 3399 C C . ILE A 1 405 ? 6.322 3.286 14.866 1.00 90.00 405 ILE A C 1
ATOM 3401 O O . ILE A 1 405 ? 5.965 2.122 15.043 1.00 90.00 405 ILE A O 1
ATOM 3405 N N . ASP A 1 406 ? 5.494 4.225 14.403 1.00 89.06 406 ASP A N 1
ATOM 3406 C CA . ASP A 1 406 ? 4.108 3.944 14.024 1.00 89.06 406 ASP A CA 1
ATOM 3407 C C . ASP A 1 406 ? 4.025 2.752 13.053 1.00 89.06 406 ASP A C 1
ATOM 3409 O O . ASP A 1 406 ? 4.652 2.743 11.985 1.00 89.06 406 ASP A O 1
ATOM 3413 N N . ILE A 1 407 ? 3.210 1.754 13.413 1.00 91.19 407 ILE A N 1
ATOM 3414 C CA . ILE A 1 407 ? 3.010 0.528 12.635 1.00 91.19 407 ILE A CA 1
ATOM 3415 C C . ILE A 1 407 ? 2.622 0.821 11.179 1.00 91.19 407 ILE A C 1
ATOM 3417 O O . ILE A 1 407 ? 3.001 0.062 10.283 1.00 91.19 407 ILE A O 1
ATOM 3421 N N . LYS A 1 408 ? 1.926 1.943 10.931 1.00 90.88 408 LYS A N 1
ATOM 3422 C CA . LYS A 1 408 ? 1.527 2.390 9.594 1.00 90.88 408 LYS A CA 1
ATOM 3423 C C . LYS A 1 408 ? 2.752 2.675 8.721 1.00 90.88 408 LYS A C 1
ATOM 3425 O O . LYS A 1 408 ? 2.818 2.210 7.583 1.00 90.88 408 LYS A O 1
ATOM 3430 N N . ILE A 1 409 ? 3.746 3.384 9.262 1.00 93.31 409 ILE A N 1
ATOM 3431 C CA . ILE A 1 409 ? 5.007 3.712 8.573 1.00 93.31 409 ILE A CA 1
ATOM 3432 C C . ILE A 1 409 ? 5.815 2.432 8.345 1.00 93.31 409 ILE A C 1
ATOM 3434 O O . ILE A 1 409 ? 6.263 2.164 7.226 1.00 93.31 409 ILE A O 1
ATOM 3438 N N . CYS A 1 410 ? 5.949 1.600 9.381 1.00 94.94 410 CYS A N 1
ATOM 3439 C CA . CYS A 1 410 ? 6.684 0.340 9.303 1.00 94.94 410 CYS A CA 1
ATOM 3440 C C . CYS A 1 410 ? 6.103 -0.622 8.250 1.00 94.94 410 CYS A C 1
ATOM 3442 O O . CYS A 1 410 ? 6.858 -1.217 7.474 1.00 94.94 410 CYS A O 1
ATOM 3444 N N . TYR A 1 411 ? 4.775 -0.753 8.166 1.00 95.00 411 TYR A N 1
ATOM 3445 C CA . TYR A 1 411 ? 4.129 -1.623 7.182 1.00 95.00 411 TYR A CA 1
ATOM 3446 C C . TYR A 1 411 ? 4.132 -1.019 5.770 1.00 95.00 411 TYR A C 1
ATOM 3448 O O . TYR A 1 411 ? 4.377 -1.751 4.806 1.00 95.00 411 TYR A O 1
ATOM 3456 N N . ALA A 1 412 ? 3.964 0.302 5.625 1.00 95.12 412 ALA A N 1
ATOM 3457 C CA . ALA A 1 412 ? 4.147 0.979 4.340 1.00 95.12 412 ALA A CA 1
ATOM 3458 C C . ALA A 1 412 ? 5.559 0.736 3.780 1.00 95.12 412 ALA A C 1
ATOM 3460 O O . ALA A 1 412 ? 5.706 0.266 2.648 1.00 95.12 412 ALA A O 1
ATOM 3461 N N . TYR A 1 413 ? 6.592 0.920 4.608 1.00 96.31 413 TYR A N 1
ATOM 3462 C CA . TYR A 1 413 ? 7.975 0.595 4.261 1.00 96.31 413 TYR A CA 1
ATOM 3463 C C . TYR A 1 413 ? 8.148 -0.885 3.894 1.00 96.31 413 TYR A C 1
ATOM 3465 O O . TYR A 1 413 ? 8.688 -1.190 2.831 1.00 96.31 413 TYR A O 1
ATOM 3473 N N . PHE A 1 414 ? 7.640 -1.820 4.703 1.00 95.81 414 PHE A N 1
ATOM 3474 C CA . PHE A 1 414 ? 7.694 -3.261 4.418 1.00 95.81 414 PHE A CA 1
ATOM 3475 C C . PHE A 1 414 ? 7.082 -3.643 3.061 1.00 95.81 414 PHE A C 1
ATOM 3477 O O . PHE A 1 414 ? 7.608 -4.523 2.369 1.00 95.81 414 PHE A O 1
ATOM 3484 N N . LYS A 1 415 ? 5.971 -3.010 2.672 1.00 95.31 415 LYS A N 1
ATOM 3485 C CA . LYS A 1 415 ? 5.284 -3.278 1.401 1.00 95.31 415 LYS A CA 1
ATOM 3486 C C . LYS A 1 415 ? 6.009 -2.637 0.222 1.00 95.31 415 LYS A C 1
ATOM 3488 O O . LYS A 1 415 ? 6.259 -3.325 -0.767 1.00 95.31 415 LYS A O 1
ATOM 3493 N N . LEU A 1 416 ? 6.381 -1.364 0.338 1.00 95.94 416 LEU A N 1
ATOM 3494 C CA . LEU A 1 416 ? 7.025 -0.602 -0.732 1.00 95.94 416 LEU A CA 1
ATOM 3495 C C . LEU A 1 416 ? 8.474 -1.048 -0.975 1.00 95.94 416 LEU A C 1
ATOM 3497 O O . LEU A 1 416 ? 8.872 -1.207 -2.129 1.00 95.94 416 LEU A O 1
ATOM 3501 N N . ARG A 1 417 ? 9.250 -1.373 0.071 1.00 95.81 417 ARG A N 1
ATOM 3502 C CA . ARG A 1 417 ? 10.655 -1.803 -0.081 1.00 95.81 417 ARG A CA 1
ATOM 3503 C C . ARG A 1 417 ? 10.809 -3.054 -0.950 1.00 95.81 417 ARG A C 1
ATOM 3505 O O . ARG A 1 417 ? 11.802 -3.220 -1.647 1.00 95.81 417 ARG A O 1
ATOM 3512 N N . LYS A 1 418 ? 9.783 -3.913 -0.985 1.00 94.69 418 LYS A N 1
ATOM 3513 C CA . LYS A 1 418 ? 9.738 -5.109 -1.843 1.00 94.69 418 LYS A CA 1
ATOM 3514 C C . LYS A 1 418 ? 9.690 -4.791 -3.340 1.00 94.69 418 LYS A C 1
ATOM 3516 O O . LYS A 1 418 ? 9.961 -5.698 -4.128 1.00 94.69 418 LYS A O 1
ATOM 3521 N N . ARG A 1 419 ? 9.384 -3.556 -3.745 1.00 96.12 419 ARG A N 1
ATOM 3522 C CA . ARG A 1 419 ? 9.349 -3.116 -5.150 1.00 96.12 419 ARG A CA 1
ATOM 3523 C C . ARG A 1 419 ? 10.631 -2.406 -5.598 1.00 96.12 419 ARG A C 1
ATOM 3525 O O . ARG A 1 419 ? 10.832 -2.267 -6.798 1.00 96.12 419 ARG A O 1
ATOM 3532 N N . ILE A 1 420 ? 11.514 -2.007 -4.678 1.00 97.62 420 ILE A N 1
ATOM 3533 C CA . ILE A 1 420 ? 12.677 -1.154 -4.980 1.00 97.62 420 ILE A CA 1
ATOM 3534 C C . ILE A 1 420 ? 14.020 -1.872 -4.807 1.00 97.62 420 ILE A C 1
ATOM 3536 O O . ILE A 1 420 ? 14.105 -2.944 -4.204 1.00 97.62 420 ILE A O 1
ATOM 3540 N N . GLU A 1 421 ? 15.079 -1.281 -5.354 1.00 97.62 421 GLU A N 1
ATOM 3541 C CA . GLU A 1 421 ? 16.460 -1.715 -5.119 1.00 97.62 421 GLU A CA 1
ATOM 3542 C C . GLU A 1 421 ? 16.908 -1.413 -3.670 1.00 97.62 421 GLU A C 1
ATOM 3544 O O . GLU A 1 421 ? 16.554 -0.353 -3.145 1.00 97.62 421 GLU A O 1
ATOM 3549 N N . PRO A 1 422 ? 17.748 -2.259 -3.031 1.00 96.25 422 PRO A N 1
ATOM 3550 C CA . PRO A 1 422 ? 18.228 -2.038 -1.659 1.00 96.25 422 PRO A CA 1
ATOM 3551 C C . PRO A 1 422 ? 18.879 -0.671 -1.414 1.00 96.25 422 PRO A C 1
ATOM 3553 O O . PRO A 1 422 ? 18.682 -0.070 -0.362 1.00 96.25 422 PRO A O 1
ATOM 3556 N N . ALA A 1 423 ? 19.580 -0.121 -2.411 1.00 97.06 423 ALA A N 1
ATOM 3557 C CA . ALA A 1 423 ? 20.189 1.209 -2.331 1.00 97.06 423 ALA A CA 1
ATOM 3558 C C . ALA A 1 423 ? 19.164 2.358 -2.171 1.00 97.06 423 ALA A C 1
ATOM 3560 O O . ALA A 1 423 ? 19.536 3.473 -1.810 1.00 97.06 423 ALA A O 1
ATOM 3561 N N . GLY A 1 424 ? 17.876 2.107 -2.433 1.00 97.25 424 GLY A N 1
ATOM 3562 C CA . GLY A 1 424 ? 16.780 3.051 -2.211 1.00 97.25 424 GLY A CA 1
ATOM 3563 C C . GLY A 1 424 ? 16.121 2.966 -0.829 1.00 97.25 424 GLY A C 1
ATOM 3564 O O . GLY A 1 424 ? 15.264 3.798 -0.536 1.00 97.25 424 GLY A O 1
ATOM 3565 N N . TYR A 1 425 ? 16.479 1.997 0.023 1.00 96.75 425 TYR A N 1
ATOM 3566 C CA . TYR A 1 425 ? 15.764 1.731 1.281 1.00 96.75 425 TYR A CA 1
ATOM 3567 C C . TYR A 1 425 ? 15.766 2.932 2.240 1.00 96.75 425 TYR A C 1
ATOM 3569 O O . TYR A 1 425 ? 14.700 3.330 2.706 1.00 96.75 425 TYR A O 1
ATOM 3577 N N . THR A 1 426 ? 16.917 3.572 2.468 1.00 96.69 426 THR A N 1
ATOM 3578 C CA . THR A 1 426 ? 17.019 4.774 3.319 1.00 96.69 426 THR A CA 1
ATOM 3579 C C . THR A 1 426 ? 16.253 5.967 2.738 1.00 96.69 426 THR A C 1
ATOM 3581 O O . THR A 1 426 ? 15.670 6.746 3.485 1.00 96.69 426 THR A O 1
ATOM 3584 N N . ILE A 1 427 ? 16.202 6.096 1.405 1.00 97.31 427 ILE A N 1
ATOM 3585 C CA . ILE A 1 427 ? 15.445 7.163 0.727 1.00 97.31 427 ILE A CA 1
ATOM 3586 C C . ILE A 1 427 ? 13.947 6.984 1.001 1.00 97.31 427 ILE A C 1
ATOM 3588 O O . ILE A 1 427 ? 13.280 7.928 1.421 1.00 97.31 427 ILE A O 1
ATOM 3592 N N . LEU A 1 428 ? 13.437 5.761 0.820 1.00 97.31 428 LEU A N 1
ATOM 3593 C CA . LEU A 1 428 ? 12.048 5.413 1.113 1.00 97.31 428 LEU A CA 1
ATOM 3594 C C . LEU A 1 428 ? 11.715 5.601 2.601 1.00 97.31 428 LEU A C 1
ATOM 3596 O O . LEU A 1 428 ? 10.692 6.199 2.921 1.00 97.31 428 LEU A O 1
ATOM 3600 N N . TRP A 1 429 ? 12.573 5.120 3.506 1.00 96.00 429 TRP A N 1
ATOM 3601 C CA . TRP A 1 429 ? 12.364 5.244 4.951 1.00 96.00 429 TRP A CA 1
ATOM 3602 C C . TRP A 1 429 ? 12.255 6.710 5.385 1.00 96.00 429 TRP A C 1
ATOM 3604 O O . TRP A 1 429 ? 11.286 7.085 6.047 1.00 96.00 429 TRP A O 1
ATOM 3614 N N . ASN A 1 430 ? 13.197 7.555 4.962 1.00 95.44 430 ASN A N 1
ATOM 3615 C CA . ASN A 1 430 ? 13.193 8.976 5.308 1.00 95.44 430 ASN A CA 1
ATOM 3616 C C . ASN A 1 430 ? 11.980 9.702 4.708 1.00 95.44 430 ASN A C 1
ATOM 3618 O O . ASN A 1 430 ? 11.359 10.514 5.389 1.00 95.44 430 ASN A O 1
ATOM 3622 N N . TRP A 1 431 ? 11.594 9.386 3.465 1.00 95.69 431 TRP A N 1
ATOM 3623 C CA . TRP A 1 431 ? 10.415 9.996 2.848 1.00 95.69 431 TRP A CA 1
ATOM 3624 C C . TRP A 1 431 ? 9.131 9.663 3.620 1.00 95.69 431 TRP A C 1
ATOM 3626 O O . TRP A 1 431 ? 8.373 10.578 3.934 1.00 95.69 431 TRP A O 1
ATOM 3636 N N . LEU A 1 432 ? 8.919 8.393 3.992 1.00 94.50 432 LEU A N 1
ATOM 3637 C CA . LEU A 1 432 ? 7.723 7.952 4.726 1.00 94.50 432 LEU A CA 1
ATOM 3638 C C . LEU A 1 432 ? 7.627 8.559 6.135 1.00 94.50 432 LEU A C 1
ATOM 3640 O O . LEU A 1 432 ? 6.527 8.871 6.583 1.00 94.50 432 LEU A O 1
ATOM 3644 N N . ASN A 1 433 ? 8.756 8.751 6.826 1.00 92.81 433 ASN A N 1
ATOM 3645 C CA . ASN A 1 433 ? 8.770 9.407 8.139 1.00 92.81 433 ASN A CA 1
ATOM 3646 C C . ASN A 1 433 ? 8.479 10.915 8.047 1.00 92.81 433 ASN A C 1
ATOM 3648 O O . ASN A 1 433 ? 7.873 11.464 8.967 1.00 92.81 433 ASN A O 1
ATOM 3652 N N . ASN A 1 434 ? 8.858 11.562 6.939 1.00 93.12 434 ASN A N 1
ATOM 3653 C CA . ASN A 1 434 ? 8.657 12.997 6.717 1.00 93.12 434 ASN A CA 1
ATOM 3654 C C . ASN A 1 434 ? 7.280 13.351 6.114 1.00 93.12 434 ASN A C 1
ATOM 3656 O O . ASN A 1 434 ? 6.877 14.506 6.195 1.00 93.12 434 ASN A O 1
ATOM 3660 N N . HIS A 1 435 ? 6.559 12.393 5.514 1.00 89.94 435 HIS A N 1
ATOM 3661 C CA . HIS A 1 435 ? 5.283 12.620 4.807 1.00 89.94 435 HIS A CA 1
ATOM 3662 C C . HIS A 1 435 ? 4.152 11.737 5.362 1.00 89.94 435 HIS A C 1
ATOM 3664 O O . HIS A 1 435 ? 3.452 11.040 4.624 1.00 89.94 435 HIS A O 1
ATOM 3670 N N . GLN A 1 436 ? 3.970 11.748 6.684 1.00 84.62 436 GLN A N 1
ATOM 3671 C CA . GLN A 1 436 ? 2.978 10.905 7.371 1.00 84.62 436 GLN A CA 1
ATOM 3672 C C . GLN A 1 436 ? 1.532 11.223 6.937 1.00 84.62 436 GLN A C 1
ATOM 3674 O O . GLN A 1 436 ? 0.702 10.321 6.850 1.00 84.62 436 GLN A O 1
ATOM 3679 N N . GLU A 1 437 ? 1.257 12.475 6.558 1.00 81.56 437 GLU A N 1
ATOM 3680 C CA . GLU A 1 437 ? -0.018 12.945 5.985 1.00 81.56 437 GLU A CA 1
ATOM 3681 C C . GLU A 1 437 ? -0.252 12.527 4.518 1.00 81.56 437 GLU A C 1
ATOM 3683 O O . GLU A 1 437 ? -1.228 12.923 3.889 1.00 81.56 437 GLU A O 1
ATOM 3688 N N . SER A 1 438 ? 0.648 11.751 3.916 1.00 80.44 438 SER A N 1
ATOM 3689 C CA . SER A 1 438 ? 0.494 11.212 2.554 1.00 80.44 438 SER A CA 1
ATOM 3690 C C . SER A 1 438 ? 0.889 9.736 2.484 1.00 80.44 438 SER A C 1
ATOM 3692 O O . SER A 1 438 ? 1.272 9.211 1.436 1.00 80.44 438 SER A O 1
ATOM 3694 N N . LEU A 1 439 ? 0.813 9.055 3.628 1.00 86.75 439 LEU A N 1
ATOM 3695 C CA . LEU A 1 439 ? 1.276 7.690 3.796 1.00 86.75 439 LEU A CA 1
ATOM 3696 C C . LEU A 1 439 ? 0.416 6.698 3.001 1.00 86.75 439 LEU A C 1
ATOM 3698 O O . LEU A 1 439 ? -0.796 6.621 3.172 1.00 86.75 439 LEU A O 1
ATOM 3702 N N . THR A 1 440 ? 1.035 5.877 2.156 1.00 89.81 440 THR A N 1
ATOM 3703 C CA . THR A 1 440 ? 0.315 4.874 1.358 1.00 89.81 440 THR A CA 1
ATOM 3704 C C . THR A 1 440 ? 1.203 3.677 1.009 1.00 89.81 440 THR A C 1
ATOM 3706 O O . THR A 1 440 ? 2.417 3.703 1.197 1.00 89.81 440 THR A O 1
ATOM 3709 N N . VAL A 1 441 ? 0.587 2.608 0.499 1.00 91.25 441 VAL A N 1
ATOM 3710 C CA . VAL A 1 441 ? 1.243 1.399 -0.044 1.00 91.25 441 VAL A CA 1
ATOM 3711 C C . VAL A 1 441 ? 1.222 1.358 -1.583 1.00 91.25 441 VAL A C 1
ATOM 3713 O O . VAL A 1 441 ? 1.547 0.331 -2.194 1.00 91.25 441 VAL A O 1
ATOM 3716 N N . LEU A 1 442 ? 0.798 2.457 -2.213 1.00 91.81 442 LEU A N 1
ATOM 3717 C CA . LEU A 1 442 ? 0.693 2.635 -3.661 1.00 91.81 442 LEU A CA 1
ATOM 3718 C C . LEU A 1 442 ? 1.976 3.226 -4.262 1.00 91.81 442 LEU A C 1
ATOM 3720 O O . LEU A 1 442 ? 2.764 3.874 -3.576 1.00 91.81 442 LEU A O 1
ATOM 3724 N N . ASP A 1 443 ? 2.171 3.017 -5.563 1.00 90.94 443 ASP A N 1
ATOM 3725 C CA . ASP A 1 443 ? 3.410 3.389 -6.258 1.00 90.94 443 ASP A CA 1
ATOM 3726 C C . ASP A 1 443 ? 3.566 4.899 -6.504 1.00 90.94 443 ASP A C 1
ATOM 3728 O O . ASP A 1 443 ? 4.663 5.348 -6.835 1.00 90.94 443 ASP A O 1
ATOM 3732 N N . CYS A 1 444 ? 2.528 5.706 -6.251 1.00 91.94 444 CYS A N 1
ATOM 3733 C CA . CYS A 1 444 ? 2.624 7.169 -6.278 1.00 91.94 444 CYS A CA 1
ATOM 3734 C C . CYS A 1 444 ? 3.707 7.715 -5.329 1.00 91.94 444 CYS A C 1
ATOM 3736 O O . CYS A 1 444 ? 4.342 8.716 -5.647 1.00 91.94 444 CYS A O 1
ATOM 3738 N N . VAL A 1 445 ? 4.019 7.007 -4.235 1.00 94.94 445 VAL A N 1
ATOM 3739 C CA . VAL A 1 445 ? 5.162 7.323 -3.355 1.00 94.94 445 VAL A CA 1
ATOM 3740 C C . VAL A 1 445 ? 6.483 7.345 -4.127 1.00 94.94 445 VAL A C 1
ATOM 3742 O O . VAL A 1 445 ? 7.324 8.207 -3.888 1.00 94.94 445 VAL A O 1
ATOM 3745 N N . PHE A 1 446 ? 6.685 6.433 -5.080 1.00 97.00 446 PHE A N 1
ATOM 3746 C CA . PHE A 1 446 ? 7.909 6.407 -5.883 1.00 97.00 446 PHE A CA 1
ATOM 3747 C C . PHE A 1 446 ? 7.965 7.561 -6.886 1.00 97.00 446 PHE A C 1
ATOM 3749 O O . PHE A 1 446 ? 9.054 8.080 -7.132 1.00 97.00 446 PHE A O 1
ATOM 3756 N N . ILE A 1 447 ? 6.811 8.000 -7.404 1.00 96.19 447 ILE A N 1
ATOM 3757 C CA . ILE A 1 447 ? 6.710 9.196 -8.251 1.00 96.19 447 ILE A CA 1
ATOM 3758 C C . ILE A 1 447 ? 7.155 10.419 -7.453 1.00 96.19 447 ILE A C 1
ATOM 3760 O O . ILE A 1 447 ? 8.075 11.113 -7.876 1.00 96.19 447 ILE A O 1
ATOM 3764 N N . GLU A 1 448 ? 6.580 10.649 -6.271 1.00 95.75 448 GLU A N 1
ATOM 3765 C CA . GLU A 1 448 ? 6.931 11.814 -5.451 1.00 95.75 448 GLU A CA 1
ATOM 3766 C C . GLU A 1 448 ? 8.381 11.757 -4.940 1.00 95.75 448 GLU A C 1
ATOM 3768 O O . GLU A 1 448 ? 9.073 12.778 -4.934 1.00 95.75 448 GLU A O 1
ATOM 3773 N N . ILE A 1 449 ? 8.904 10.572 -4.596 1.00 96.88 449 ILE A N 1
ATOM 3774 C CA . ILE A 1 449 ? 10.326 10.399 -4.250 1.00 96.88 449 ILE A CA 1
ATOM 3775 C C . ILE A 1 449 ? 11.240 10.754 -5.429 1.00 96.88 449 ILE A C 1
ATOM 3777 O O . ILE A 1 449 ? 12.243 11.436 -5.232 1.00 96.88 449 ILE A O 1
ATOM 3781 N N . LEU A 1 450 ? 10.942 10.304 -6.648 1.00 97.38 450 LEU A N 1
ATOM 3782 C CA . LEU A 1 450 ? 11.772 10.618 -7.815 1.00 97.38 450 LEU A CA 1
ATOM 3783 C C . LEU A 1 450 ? 11.645 12.097 -8.210 1.00 97.38 450 LEU A C 1
ATOM 3785 O O . LEU A 1 450 ? 12.660 12.770 -8.387 1.00 97.38 450 LEU A O 1
ATOM 3789 N N . MET A 1 451 ? 10.426 12.635 -8.258 1.00 96.31 451 MET A N 1
ATOM 3790 C CA . MET A 1 451 ? 10.164 14.030 -8.627 1.00 96.31 451 MET A CA 1
ATOM 3791 C C . MET A 1 451 ? 10.765 15.033 -7.632 1.00 96.31 451 MET A C 1
ATOM 3793 O O . MET A 1 451 ? 11.323 16.039 -8.063 1.00 96.31 451 MET A O 1
ATOM 3797 N N . SER A 1 452 ? 10.731 14.752 -6.324 1.00 94.81 452 SER A N 1
ATOM 3798 C CA . SER A 1 452 ? 11.377 15.591 -5.293 1.00 94.81 452 SER A CA 1
ATOM 3799 C C . SER A 1 452 ? 12.911 15.575 -5.350 1.00 94.81 452 SER A C 1
ATOM 3801 O O . SER A 1 452 ? 13.560 16.458 -4.792 1.00 94.81 452 SER A O 1
ATOM 3803 N N . ARG A 1 453 ? 13.508 14.605 -6.053 1.00 94.25 453 ARG A N 1
ATOM 3804 C CA . ARG A 1 453 ? 14.962 14.487 -6.249 1.00 94.25 453 ARG A CA 1
ATOM 3805 C C . ARG A 1 453 ? 15.453 15.098 -7.560 1.00 94.25 453 ARG A C 1
ATOM 3807 O O . ARG A 1 453 ? 16.667 15.160 -7.769 1.00 94.25 453 ARG A O 1
ATOM 3814 N N . PHE A 1 454 ? 14.556 15.535 -8.445 1.00 95.75 454 PHE A N 1
ATOM 3815 C CA . PHE A 1 454 ? 14.918 16.116 -9.737 1.00 95.75 454 PHE A CA 1
ATOM 3816 C C . PHE A 1 454 ? 14.774 17.637 -9.736 1.00 95.75 454 PHE A C 1
ATOM 3818 O O . PHE A 1 454 ? 13.710 18.183 -9.466 1.00 95.75 454 PHE A O 1
ATOM 3825 N N . ASN A 1 455 ? 15.843 18.320 -10.137 1.00 92.00 455 ASN A N 1
ATOM 3826 C CA . ASN A 1 455 ? 15.814 19.741 -10.482 1.00 92.00 455 ASN A CA 1
ATOM 3827 C C . ASN A 1 455 ? 15.631 19.927 -12.000 1.00 92.00 455 ASN A C 1
ATOM 3829 O O . ASN A 1 455 ? 15.994 19.044 -12.782 1.00 92.00 455 ASN A O 1
ATOM 3833 N N . GLU A 1 456 ? 15.139 21.091 -12.424 1.00 90.88 456 GLU A N 1
ATOM 3834 C CA . GLU A 1 456 ? 14.911 21.430 -13.843 1.00 90.88 456 GLU A CA 1
ATOM 3835 C C . GLU A 1 456 ? 16.204 21.483 -14.678 1.00 90.88 456 GLU A C 1
ATOM 3837 O O . GLU A 1 456 ? 16.194 21.310 -15.898 1.00 90.88 456 GLU A O 1
ATOM 3842 N N . ASN A 1 457 ? 17.360 21.662 -14.033 1.00 91.00 457 ASN A N 1
ATOM 3843 C CA . ASN A 1 457 ? 18.664 21.553 -14.692 1.00 91.00 457 ASN A CA 1
ATOM 3844 C C . ASN A 1 457 ? 19.040 20.114 -15.054 1.00 91.00 457 ASN A C 1
ATOM 3846 O O . ASN A 1 457 ? 19.900 19.905 -15.903 1.00 91.00 457 ASN A O 1
ATOM 3850 N N . SER A 1 458 ? 18.360 19.130 -14.468 1.00 92.62 458 SER A N 1
ATOM 3851 C CA . SER A 1 458 ? 18.559 17.709 -14.736 1.00 92.62 458 SER A CA 1
ATOM 3852 C C . SER A 1 458 ? 17.596 17.123 -15.773 1.00 92.62 458 SER A C 1
ATOM 3854 O O . SER A 1 458 ? 17.697 15.929 -16.080 1.00 92.62 458 SER A O 1
ATOM 3856 N N . TYR A 1 459 ? 16.655 17.932 -16.272 1.00 94.38 459 TYR A N 1
ATOM 3857 C CA . TYR A 1 459 ? 15.686 17.553 -17.300 1.00 94.38 459 TYR A CA 1
ATOM 3858 C C . TYR A 1 459 ? 16.376 17.461 -18.666 1.00 94.38 459 TYR A C 1
ATOM 3860 O O . TYR A 1 459 ? 17.373 18.137 -18.919 1.00 94.38 459 TYR A O 1
ATOM 3868 N N . TRP A 1 460 ? 15.868 16.596 -19.543 1.00 91.75 460 TRP A N 1
ATOM 3869 C CA . TRP A 1 460 ? 16.405 16.447 -20.895 1.00 91.75 460 TRP A CA 1
ATOM 3870 C C . TRP A 1 460 ? 15.824 17.496 -21.850 1.00 91.75 460 TRP A C 1
ATOM 3872 O O . TRP A 1 460 ? 14.791 18.114 -21.585 1.00 91.75 460 TRP A O 1
ATOM 3882 N N . GLU A 1 461 ? 16.492 17.676 -22.984 1.00 88.94 461 GLU A N 1
ATOM 3883 C CA . GLU A 1 461 ? 16.003 18.490 -24.093 1.00 88.94 461 GLU A CA 1
ATOM 3884 C C . GLU A 1 461 ? 15.272 17.613 -25.109 1.00 88.94 461 GLU A C 1
ATOM 3886 O O . GLU A 1 461 ? 15.629 16.452 -25.319 1.00 88.94 461 GLU A O 1
ATOM 3891 N N . ASN A 1 462 ? 14.248 18.177 -25.737 1.00 78.31 462 ASN A N 1
ATOM 3892 C CA . ASN A 1 462 ? 13.563 17.604 -26.884 1.00 78.31 462 ASN A CA 1
ATOM 3893 C C . ASN A 1 462 ? 13.520 18.642 -28.014 1.00 78.31 462 ASN A C 1
ATOM 3895 O O . ASN A 1 462 ? 13.560 19.848 -27.759 1.00 78.31 462 ASN A O 1
ATOM 3899 N N . ILE A 1 463 ? 13.422 18.184 -29.258 1.00 73.94 463 ILE A N 1
ATOM 3900 C CA . ILE A 1 463 ? 13.260 19.070 -30.410 1.00 73.94 463 ILE A CA 1
ATOM 3901 C C . ILE A 1 463 ? 11.786 19.486 -30.468 1.00 73.94 463 ILE A C 1
ATOM 3903 O O . ILE A 1 463 ? 10.891 18.653 -30.597 1.00 73.94 463 ILE A O 1
ATOM 3907 N N . SER A 1 464 ? 11.528 20.785 -30.327 1.00 63.81 464 SER A N 1
ATOM 3908 C CA . SER A 1 464 ? 10.189 21.365 -30.482 1.00 63.81 464 SER A CA 1
ATOM 3909 C C . SER A 1 464 ? 9.683 21.237 -31.925 1.00 63.81 464 SER A C 1
ATOM 3911 O O . SER A 1 464 ? 10.466 21.066 -32.858 1.00 63.81 464 SER A O 1
ATOM 3913 N N . ILE A 1 465 ? 8.376 21.427 -32.141 1.00 53.97 465 ILE A N 1
ATOM 3914 C CA . ILE A 1 465 ? 7.764 21.446 -33.488 1.00 53.97 465 ILE A CA 1
ATOM 3915 C C . ILE A 1 465 ? 8.364 22.510 -34.434 1.00 53.97 465 ILE A C 1
ATOM 3917 O O . ILE A 1 465 ? 8.133 22.461 -35.637 1.00 53.97 465 ILE A O 1
ATOM 3921 N N . TYR A 1 466 ? 9.150 23.450 -33.897 1.00 61.69 466 TYR A N 1
ATOM 3922 C CA . TYR A 1 466 ? 9.867 24.497 -34.628 1.00 61.69 466 TYR A CA 1
ATOM 3923 C C . TYR A 1 466 ? 11.369 24.198 -34.809 1.00 61.69 466 TYR A C 1
ATOM 3925 O O . TYR A 1 466 ? 12.144 25.108 -35.097 1.00 61.69 466 TYR A O 1
ATOM 3933 N N . GLY A 1 467 ? 11.812 22.957 -34.577 1.00 62.75 467 GLY A N 1
ATOM 3934 C CA . GLY A 1 467 ? 13.205 22.531 -34.768 1.00 62.75 467 GLY A CA 1
ATOM 3935 C C . GLY A 1 467 ? 14.198 23.029 -33.709 1.00 62.75 467 GLY A C 1
ATOM 3936 O O . GLY A 1 467 ? 15.395 22.797 -33.842 1.00 62.75 467 GLY A O 1
ATOM 3937 N N . LYS A 1 468 ? 13.735 23.708 -32.651 1.00 68.81 468 LYS A N 1
ATOM 3938 C CA . LYS A 1 468 ? 14.592 24.211 -31.562 1.00 68.81 468 LYS A CA 1
ATOM 3939 C C . LYS A 1 468 ? 14.634 23.230 -30.396 1.00 68.81 468 LYS A C 1
ATOM 3941 O O . LYS A 1 468 ? 13.571 22.768 -29.975 1.00 68.81 468 LYS A O 1
ATOM 3946 N N . ASN A 1 469 ? 15.817 22.992 -29.829 1.00 78.81 469 ASN A N 1
ATOM 3947 C CA . ASN A 1 469 ? 15.949 22.305 -28.545 1.00 78.81 469 ASN A CA 1
ATOM 3948 C C . ASN A 1 469 ? 15.208 23.084 -27.453 1.00 78.81 469 ASN A C 1
ATOM 3950 O O . ASN A 1 469 ? 15.413 24.285 -27.276 1.00 78.81 469 ASN A O 1
ATOM 3954 N N . GLN A 1 470 ? 14.369 22.382 -26.704 1.00 81.00 470 GLN A N 1
ATOM 3955 C CA . GLN A 1 470 ? 13.644 22.907 -25.560 1.00 81.00 470 GLN A CA 1
ATOM 3956 C C . GLN A 1 470 ? 13.717 21.878 -24.431 1.00 81.00 470 GLN A C 1
ATOM 3958 O O . GLN A 1 470 ? 13.454 20.694 -24.649 1.00 81.00 470 GLN A O 1
ATOM 3963 N N . LYS A 1 471 ? 14.065 22.309 -23.213 1.00 87.31 471 LYS A N 1
ATOM 3964 C CA . LYS A 1 471 ? 13.937 21.448 -22.029 1.00 87.31 471 LYS A CA 1
ATOM 3965 C C . LYS A 1 471 ? 12.484 21.017 -21.859 1.00 87.31 471 LYS A C 1
ATOM 3967 O O . LYS A 1 471 ? 11.575 21.836 -21.993 1.00 87.31 471 LYS A O 1
ATOM 3972 N N . VAL A 1 472 ? 12.270 19.744 -21.541 1.00 88.94 472 VAL A N 1
ATOM 3973 C CA . VAL A 1 472 ? 10.923 19.259 -21.222 1.00 88.94 472 VAL A CA 1
ATOM 3974 C C . VAL A 1 472 ? 10.384 19.911 -19.951 1.00 88.94 472 VAL A C 1
ATOM 3976 O O . VAL A 1 472 ? 11.141 20.274 -19.053 1.00 88.94 472 VAL A O 1
ATOM 3979 N N . ILE A 1 473 ? 9.061 20.037 -19.864 1.00 91.50 473 ILE A N 1
ATOM 3980 C CA . ILE A 1 473 ? 8.389 20.557 -18.671 1.00 91.50 473 ILE A CA 1
ATOM 3981 C C . ILE A 1 473 ? 8.284 19.483 -17.580 1.00 91.50 473 ILE A C 1
ATOM 3983 O O . ILE A 1 473 ? 8.287 18.282 -17.863 1.00 91.50 473 ILE A O 1
ATOM 3987 N N . LYS A 1 474 ? 8.114 19.923 -16.327 1.00 93.81 474 LYS A N 1
ATOM 3988 C CA . LYS A 1 474 ? 7.943 19.058 -15.145 1.00 93.81 474 LYS A CA 1
ATOM 3989 C C . LYS A 1 474 ? 6.876 17.972 -15.330 1.00 93.81 474 LYS A C 1
ATOM 3991 O O . LYS A 1 474 ? 7.070 16.851 -14.870 1.00 93.81 474 LYS A O 1
ATOM 3996 N N . GLU A 1 475 ? 5.787 18.279 -16.032 1.00 93.62 475 GLU A N 1
ATOM 3997 C CA . GLU A 1 475 ? 4.696 17.326 -16.259 1.00 93.62 475 GLU A CA 1
ATOM 3998 C C . GLU A 1 475 ? 5.101 16.183 -17.204 1.00 93.62 475 GLU A C 1
ATOM 4000 O O . GLU A 1 475 ? 4.839 15.019 -16.923 1.00 93.62 475 GLU A O 1
ATOM 4005 N N . THR A 1 476 ? 5.863 16.479 -18.264 1.00 92.12 476 THR A N 1
ATOM 4006 C CA . THR A 1 476 ? 6.469 15.449 -19.124 1.00 92.12 476 THR A CA 1
ATOM 4007 C C . THR A 1 476 ? 7.411 14.547 -18.326 1.00 92.12 476 THR A C 1
ATOM 4009 O O . THR A 1 476 ? 7.401 13.333 -18.515 1.00 92.12 476 THR A O 1
ATOM 4012 N N . VAL A 1 477 ? 8.187 15.117 -17.395 1.00 95.44 477 VAL A N 1
ATOM 4013 C CA . VAL A 1 477 ? 9.048 14.333 -16.496 1.00 95.44 477 VAL A CA 1
ATOM 4014 C C . VAL A 1 477 ? 8.218 13.427 -15.586 1.00 95.44 477 VAL A C 1
ATOM 4016 O O . VAL A 1 477 ? 8.572 12.259 -15.435 1.00 95.44 477 VAL A O 1
ATOM 4019 N N . ARG A 1 478 ? 7.095 13.914 -15.040 1.00 96.56 478 ARG A N 1
ATOM 4020 C CA . ARG A 1 478 ? 6.181 13.107 -14.215 1.00 96.56 478 ARG A CA 1
ATOM 4021 C C . ARG A 1 478 ? 5.608 11.920 -14.993 1.00 96.56 478 ARG A C 1
ATOM 4023 O O . ARG A 1 478 ? 5.652 10.806 -14.477 1.00 96.56 478 ARG A O 1
ATOM 4030 N N . TYR A 1 479 ? 5.148 12.126 -16.228 1.00 93.88 479 TYR A N 1
ATOM 4031 C CA . TYR A 1 479 ? 4.663 11.027 -17.072 1.00 93.88 479 TYR A CA 1
ATOM 4032 C C . TYR A 1 479 ? 5.764 9.999 -17.375 1.00 93.88 479 TYR A C 1
ATOM 4034 O O . TYR A 1 479 ? 5.541 8.809 -17.188 1.00 93.88 479 TYR A O 1
ATOM 4042 N N . THR A 1 480 ? 6.987 10.424 -17.718 1.00 94.12 480 THR A N 1
ATOM 4043 C CA . THR A 1 480 ? 8.110 9.482 -17.921 1.00 94.12 480 THR A CA 1
ATOM 4044 C C . THR A 1 480 ? 8.499 8.729 -16.639 1.00 94.12 480 THR A C 1
ATOM 4046 O O . THR A 1 480 ? 8.932 7.582 -16.714 1.00 94.12 480 THR A O 1
ATOM 4049 N N . VAL A 1 481 ? 8.333 9.329 -15.452 1.00 97.50 481 VAL A N 1
ATOM 4050 C CA . VAL A 1 481 ? 8.520 8.630 -14.164 1.00 97.50 481 VAL A CA 1
ATOM 4051 C C . VAL A 1 481 ? 7.441 7.565 -13.937 1.00 97.50 481 VAL A C 1
ATOM 4053 O O . VAL A 1 481 ? 7.771 6.475 -13.470 1.00 97.50 481 VAL A O 1
ATOM 4056 N N . GLN A 1 482 ? 6.182 7.852 -14.278 1.00 97.00 482 GLN A N 1
ATOM 4057 C CA . GLN A 1 482 ? 5.088 6.875 -14.228 1.00 97.00 482 GLN A CA 1
ATOM 4058 C C . GLN A 1 482 ? 5.356 5.708 -15.194 1.00 97.00 482 GLN A C 1
ATOM 4060 O O . GLN A 1 482 ? 5.429 4.562 -14.749 1.00 97.00 482 GLN A O 1
ATOM 4065 N N . ASP A 1 483 ? 5.635 6.001 -16.469 1.00 95.81 483 ASP A N 1
ATOM 4066 C CA . ASP A 1 483 ? 5.978 4.993 -17.484 1.00 95.81 483 ASP A CA 1
ATOM 4067 C C . ASP A 1 483 ? 7.180 4.138 -17.047 1.00 95.81 483 ASP A C 1
ATOM 4069 O O . ASP A 1 483 ? 7.175 2.917 -17.200 1.00 95.81 483 ASP A O 1
ATOM 4073 N N . TYR A 1 484 ? 8.204 4.746 -16.434 1.00 97.44 484 TYR A N 1
ATOM 4074 C CA . TYR A 1 484 ? 9.362 4.025 -15.898 1.00 97.44 484 TYR A CA 1
ATOM 4075 C C . TYR A 1 484 ? 8.966 3.000 -14.823 1.00 97.44 484 TYR A C 1
ATOM 4077 O O . TYR A 1 484 ? 9.457 1.865 -14.841 1.00 97.44 484 TYR A O 1
ATOM 4085 N N . ILE A 1 485 ? 8.078 3.374 -13.900 1.00 97.75 485 ILE A N 1
ATOM 4086 C CA . ILE A 1 485 ? 7.575 2.489 -12.840 1.00 97.75 485 ILE A CA 1
ATOM 4087 C C . ILE A 1 485 ? 6.755 1.343 -13.451 1.00 97.75 485 ILE A C 1
ATOM 4089 O O . ILE A 1 485 ? 6.994 0.175 -13.127 1.00 97.75 485 ILE A O 1
ATOM 4093 N N . ASP A 1 486 ? 5.871 1.640 -14.401 1.00 95.88 486 ASP A N 1
ATOM 4094 C CA . ASP A 1 486 ? 5.054 0.632 -15.086 1.00 95.88 486 ASP A CA 1
ATOM 4095 C C . ASP A 1 486 ? 5.895 -0.309 -15.963 1.00 95.88 486 ASP A C 1
ATOM 4097 O O . ASP A 1 486 ? 5.619 -1.512 -16.061 1.00 95.88 486 ASP A O 1
ATOM 4101 N N . PHE A 1 487 ? 6.995 0.186 -16.531 1.00 94.94 487 PHE A N 1
ATOM 4102 C CA . PHE A 1 487 ? 7.990 -0.633 -17.218 1.00 94.94 487 PHE A CA 1
ATOM 4103 C C . PHE A 1 487 ? 8.779 -1.522 -16.252 1.00 94.94 487 PHE A C 1
ATOM 4105 O O . PHE A 1 487 ? 9.045 -2.680 -16.587 1.00 94.94 487 PHE A O 1
ATOM 4112 N N . CYS A 1 488 ? 9.108 -1.047 -15.044 1.00 96.62 488 CYS A N 1
ATOM 4113 C CA . CYS A 1 488 ? 9.695 -1.898 -14.005 1.00 96.62 488 CYS A CA 1
ATOM 4114 C C . CYS A 1 488 ? 8.761 -3.071 -13.678 1.00 96.62 488 CYS A C 1
ATOM 4116 O O . CYS A 1 488 ? 9.203 -4.221 -13.699 1.00 96.62 488 CYS A O 1
ATOM 4118 N N . HIS A 1 489 ? 7.465 -2.809 -13.482 1.00 94.69 489 HIS A N 1
ATOM 4119 C CA . HIS A 1 489 ? 6.459 -3.850 -13.237 1.00 94.69 489 HIS A CA 1
ATOM 4120 C C . HIS A 1 489 ? 6.323 -4.828 -14.412 1.00 94.69 489 HIS A C 1
ATOM 4122 O O . HIS A 1 489 ? 6.396 -6.044 -14.215 1.00 94.69 489 HIS A O 1
ATOM 4128 N N . THR A 1 490 ? 6.212 -4.310 -15.640 1.00 92.38 490 THR A N 1
ATOM 4129 C CA . THR A 1 490 ? 6.073 -5.087 -16.893 1.00 92.38 490 THR A CA 1
ATOM 4130 C C . THR A 1 490 ? 7.275 -6.002 -17.172 1.00 92.38 490 THR A C 1
ATOM 4132 O O . THR A 1 490 ? 7.135 -7.070 -17.783 1.00 92.38 490 THR A O 1
ATOM 4135 N N . LEU A 1 491 ? 8.467 -5.593 -16.730 1.00 92.12 491 LEU A N 1
ATOM 4136 C CA . LEU A 1 491 ? 9.721 -6.342 -16.851 1.00 92.12 491 LEU A CA 1
ATOM 4137 C C . LEU A 1 491 ? 10.088 -7.130 -15.581 1.00 92.12 491 LEU A C 1
ATOM 4139 O O . LEU A 1 491 ? 11.145 -7.759 -15.555 1.00 92.12 491 LEU A O 1
ATOM 4143 N N . HIS A 1 492 ? 9.243 -7.102 -14.544 1.00 94.75 492 HIS A N 1
ATOM 4144 C CA . HIS A 1 492 ? 9.495 -7.686 -13.219 1.00 94.75 492 HIS A CA 1
ATOM 4145 C C . HIS A 1 492 ? 10.825 -7.232 -12.578 1.00 94.75 492 HIS A C 1
ATOM 4147 O O . HIS A 1 492 ? 11.484 -7.988 -11.859 1.00 94.75 492 HIS A O 1
ATOM 4153 N N . LYS A 1 493 ? 11.225 -5.983 -12.835 1.00 95.81 493 LYS A N 1
ATOM 4154 C CA . LYS A 1 493 ? 12.419 -5.340 -12.275 1.00 95.81 493 LYS A CA 1
ATOM 4155 C C . LYS A 1 493 ? 12.087 -4.527 -11.025 1.00 95.81 493 LYS A C 1
ATOM 4157 O O . LYS A 1 493 ? 10.954 -4.108 -10.807 1.00 95.81 493 LYS A O 1
ATOM 4162 N N . LYS A 1 494 ? 13.108 -4.295 -10.198 1.00 97.69 494 LYS A N 1
ATOM 4163 C CA . LYS A 1 494 ? 13.028 -3.396 -9.043 1.00 97.69 494 LYS A CA 1
ATOM 4164 C C . LYS A 1 494 ? 13.148 -1.942 -9.500 1.00 97.69 494 LYS A C 1
ATOM 4166 O O . LYS A 1 494 ? 13.932 -1.641 -10.395 1.00 97.69 494 LYS A O 1
ATOM 4171 N N . ILE A 1 495 ? 12.408 -1.053 -8.849 1.00 98.19 495 ILE A N 1
ATOM 4172 C CA . ILE A 1 495 ? 12.439 0.391 -9.095 1.00 98.19 495 ILE A CA 1
ATOM 4173 C C . ILE A 1 495 ? 13.681 0.989 -8.419 1.00 98.19 495 ILE A C 1
ATOM 4175 O O . ILE A 1 495 ? 13.944 0.750 -7.234 1.00 98.19 495 ILE A O 1
ATOM 4179 N N . ARG A 1 496 ? 14.440 1.800 -9.153 1.00 98.00 496 ARG A N 1
ATOM 4180 C CA . ARG A 1 496 ? 15.632 2.487 -8.648 1.00 98.00 496 ARG A CA 1
ATOM 4181 C C . ARG A 1 496 ? 15.280 3.892 -8.165 1.00 98.00 496 ARG A C 1
ATOM 4183 O O . ARG A 1 496 ? 14.992 4.770 -8.967 1.00 98.00 496 ARG A O 1
ATOM 4190 N N . LEU A 1 497 ? 15.370 4.136 -6.855 1.00 97.75 497 LEU A N 1
ATOM 4191 C CA . LEU A 1 497 ? 15.104 5.460 -6.257 1.00 97.75 497 LEU A CA 1
ATOM 4192 C C . LEU A 1 497 ? 16.345 6.369 -6.161 1.00 97.75 497 LEU A C 1
ATOM 4194 O O . LEU A 1 497 ? 16.241 7.533 -5.784 1.00 97.75 497 LEU A O 1
ATOM 4198 N N . THR A 1 498 ? 17.538 5.858 -6.480 1.00 97.19 498 THR A N 1
ATOM 4199 C CA . THR A 1 498 ? 18.811 6.570 -6.253 1.00 97.19 498 THR A CA 1
ATOM 4200 C C . THR A 1 498 ? 19.132 7.652 -7.285 1.00 97.19 498 THR A C 1
ATOM 4202 O O . THR A 1 498 ? 20.144 8.338 -7.145 1.00 97.19 498 THR A O 1
ATOM 4205 N N . PHE A 1 499 ? 18.286 7.852 -8.300 1.00 96.62 499 PHE A N 1
ATOM 4206 C CA . PHE A 1 499 ? 18.486 8.908 -9.289 1.00 96.62 499 PHE A CA 1
ATOM 4207 C C . PHE A 1 499 ? 18.540 10.304 -8.644 1.00 96.62 499 PHE A C 1
ATOM 4209 O O . PHE A 1 499 ? 17.855 10.597 -7.664 1.00 96.62 499 PHE A O 1
ATOM 4216 N N . THR A 1 500 ? 19.381 11.160 -9.221 1.00 92.25 500 THR A N 1
ATOM 4217 C CA . THR A 1 500 ? 19.517 12.600 -8.922 1.00 92.25 500 THR A CA 1
ATOM 4218 C C . THR A 1 500 ? 19.342 13.457 -10.181 1.00 92.25 500 THR A C 1
ATOM 4220 O O . THR A 1 500 ? 19.534 14.669 -10.154 1.00 92.25 500 THR A O 1
ATOM 4223 N N . SER A 1 501 ? 19.009 12.824 -11.311 1.00 95.06 501 SER A N 1
ATOM 4224 C CA . SER A 1 501 ? 18.799 13.476 -12.598 1.00 95.06 501 SER A CA 1
ATOM 4225 C C . SER A 1 501 ? 17.679 12.789 -13.366 1.00 95.06 501 SER A C 1
ATOM 4227 O O . SER A 1 501 ? 17.720 11.571 -13.556 1.00 95.06 501 SER A O 1
ATOM 4229 N N . ALA A 1 502 ? 16.722 13.587 -13.842 1.00 95.81 502 ALA A N 1
ATOM 4230 C CA . ALA A 1 502 ? 15.619 13.106 -14.666 1.00 95.81 502 ALA A CA 1
ATOM 4231 C C . ALA A 1 502 ? 16.116 12.508 -15.991 1.00 95.81 502 ALA A C 1
ATOM 4233 O O . ALA A 1 502 ? 15.629 11.460 -16.402 1.00 95.81 502 ALA A O 1
ATOM 4234 N N . LYS A 1 503 ? 17.138 13.109 -16.622 1.00 93.62 503 LYS A N 1
ATOM 4235 C CA . LYS A 1 503 ? 17.784 12.569 -17.829 1.00 93.62 503 LYS A CA 1
ATOM 4236 C C . LYS A 1 503 ? 18.329 11.148 -17.616 1.00 93.62 503 LYS A C 1
ATOM 4238 O O . LYS A 1 503 ? 18.029 10.273 -18.416 1.00 93.62 503 LYS A O 1
ATOM 4243 N N . LYS A 1 504 ? 19.050 10.889 -16.515 1.00 94.94 504 LYS A N 1
ATOM 4244 C CA . LYS A 1 504 ? 19.581 9.541 -16.210 1.00 94.94 504 LYS A CA 1
ATOM 4245 C C . LYS A 1 504 ? 18.491 8.504 -15.928 1.00 94.94 504 LYS A C 1
ATOM 4247 O O . LYS A 1 504 ? 18.693 7.320 -16.179 1.00 94.94 504 LYS A O 1
ATOM 4252 N N . MET A 1 505 ? 17.351 8.937 -15.387 1.00 96.81 505 MET A N 1
ATOM 4253 C CA . MET A 1 505 ? 16.172 8.081 -15.236 1.00 96.81 505 MET A CA 1
ATOM 4254 C C . MET A 1 505 ? 15.537 7.793 -16.603 1.00 96.81 505 MET A C 1
ATOM 4256 O O . MET A 1 505 ? 15.268 6.633 -16.907 1.00 96.81 505 MET A O 1
ATOM 4260 N N . LYS A 1 506 ? 15.400 8.817 -17.462 1.00 93.69 506 LYS A N 1
ATOM 4261 C CA . LYS A 1 506 ? 14.904 8.667 -18.836 1.00 93.69 506 LYS A CA 1
ATOM 4262 C C . LYS A 1 506 ? 15.748 7.700 -19.667 1.00 93.69 506 LYS A C 1
ATOM 4264 O O . LYS A 1 506 ? 15.173 6.888 -20.377 1.00 93.69 506 LYS A O 1
ATOM 4269 N N . GLU A 1 507 ? 17.074 7.767 -19.574 1.00 91.12 507 GLU A N 1
ATOM 4270 C CA . GLU A 1 507 ? 17.971 6.839 -20.278 1.00 91.12 507 GLU A CA 1
ATOM 4271 C C . GLU A 1 507 ? 17.587 5.378 -19.952 1.00 91.12 507 GLU A C 1
ATOM 4273 O O . GLU A 1 507 ? 17.260 4.614 -20.854 1.00 91.12 507 GLU A O 1
ATOM 4278 N N . LEU A 1 508 ? 17.441 5.025 -18.666 1.00 93.00 508 LEU A N 1
ATOM 4279 C CA . LEU A 1 508 ? 17.000 3.681 -18.261 1.00 93.00 508 LEU A CA 1
ATOM 4280 C C . LEU A 1 508 ? 15.544 3.353 -18.662 1.00 93.00 508 LEU A C 1
ATOM 4282 O O . LEU A 1 508 ? 15.222 2.198 -18.946 1.00 93.00 508 LEU A O 1
ATOM 4286 N N . HIS A 1 509 ? 14.652 4.344 -18.666 1.00 94.06 509 HIS A N 1
ATOM 4287 C CA . HIS A 1 509 ? 13.282 4.197 -19.166 1.00 94.06 509 HIS A CA 1
ATOM 4288 C C . HIS A 1 509 ? 13.259 3.846 -20.659 1.00 94.06 509 HIS A C 1
ATOM 4290 O O . HIS A 1 509 ? 12.523 2.944 -21.060 1.00 94.06 509 HIS A O 1
ATOM 4296 N N . ASP A 1 510 ? 14.066 4.523 -21.476 1.00 88.06 510 ASP A N 1
ATOM 4297 C CA . ASP A 1 510 ? 14.114 4.314 -22.923 1.00 88.06 510 ASP A CA 1
ATOM 4298 C C . ASP A 1 510 ? 14.659 2.909 -23.245 1.00 88.06 510 ASP A C 1
ATOM 4300 O O . ASP A 1 510 ? 14.077 2.198 -24.069 1.00 88.06 510 ASP A O 1
ATOM 4304 N N . ASP A 1 511 ? 15.664 2.438 -22.498 1.00 86.94 511 ASP A N 1
ATOM 4305 C CA . ASP A 1 511 ? 16.149 1.050 -22.544 1.00 86.94 511 ASP A CA 1
ATOM 4306 C C . ASP A 1 511 ? 15.021 0.045 -22.265 1.00 86.94 511 ASP A C 1
ATOM 4308 O O . ASP A 1 511 ? 14.882 -0.985 -22.932 1.00 86.94 511 ASP A O 1
ATOM 4312 N N . TYR A 1 512 ? 14.187 0.330 -21.261 1.00 90.69 512 TYR A N 1
ATOM 4313 C CA . TYR A 1 512 ? 13.078 -0.544 -20.885 1.00 90.69 512 TYR A CA 1
ATOM 4314 C C . TYR A 1 512 ? 11.957 -0.498 -21.930 1.00 90.69 512 TYR A C 1
ATOM 4316 O O . TYR A 1 512 ? 11.404 -1.550 -22.261 1.00 90.69 512 TYR A O 1
ATOM 4324 N N . ALA A 1 513 ? 11.684 0.668 -22.521 1.00 86.56 513 ALA A N 1
ATOM 4325 C CA . ALA A 1 513 ? 10.759 0.820 -23.640 1.00 86.56 513 ALA A CA 1
ATOM 4326 C C . ALA A 1 513 ? 11.183 -0.052 -24.832 1.00 86.56 513 ALA A C 1
ATOM 4328 O O . ALA A 1 513 ? 10.346 -0.729 -25.437 1.00 86.56 513 ALA A O 1
ATOM 4329 N N . VAL A 1 514 ? 12.484 -0.079 -25.143 1.00 83.19 514 VAL A N 1
ATOM 4330 C CA . VAL A 1 514 ? 13.068 -0.944 -26.176 1.00 83.19 514 VAL A CA 1
ATOM 4331 C C . VAL A 1 514 ? 12.864 -2.422 -25.826 1.00 83.19 514 VAL A C 1
ATOM 4333 O O . VAL A 1 514 ? 12.313 -3.159 -26.644 1.00 83.19 514 VAL A O 1
ATOM 4336 N N . ILE A 1 515 ? 13.196 -2.865 -24.606 1.00 84.25 515 ILE A N 1
ATOM 4337 C CA . ILE A 1 515 ? 12.973 -4.261 -24.172 1.00 84.25 515 ILE A CA 1
ATOM 4338 C C . ILE A 1 515 ? 11.489 -4.661 -24.302 1.00 84.25 515 ILE A C 1
ATOM 4340 O O . ILE A 1 515 ? 11.187 -5.752 -24.794 1.00 84.25 515 ILE A O 1
ATOM 4344 N N . ILE A 1 516 ? 10.556 -3.797 -23.889 1.00 85.00 516 ILE A N 1
ATOM 4345 C CA . ILE A 1 516 ? 9.110 -4.073 -23.920 1.00 85.00 516 ILE A CA 1
ATOM 4346 C C . ILE A 1 516 ? 8.596 -4.169 -25.360 1.00 85.00 516 ILE A C 1
ATOM 4348 O O . ILE A 1 516 ? 7.956 -5.165 -25.706 1.00 85.00 516 ILE A O 1
ATOM 4352 N N . LYS A 1 517 ? 8.926 -3.204 -26.228 1.00 80.31 517 LYS A N 1
ATOM 4353 C CA . LYS A 1 517 ? 8.587 -3.254 -27.666 1.00 80.31 517 LYS A CA 1
ATOM 4354 C C . LYS A 1 517 ? 9.145 -4.524 -28.322 1.00 80.31 517 LYS A C 1
ATOM 4356 O O . LYS A 1 517 ? 8.446 -5.211 -29.071 1.00 80.31 517 LYS A O 1
ATOM 4361 N N . ASN A 1 518 ? 10.371 -4.898 -27.960 1.00 79.81 518 ASN A N 1
ATOM 4362 C CA . ASN A 1 518 ? 11.056 -6.073 -28.490 1.00 79.81 518 ASN A CA 1
ATOM 4363 C C . ASN A 1 518 ? 10.454 -7.405 -27.973 1.00 79.81 518 ASN A C 1
ATOM 4365 O O . ASN A 1 518 ? 10.465 -8.407 -28.688 1.00 79.81 518 ASN A O 1
ATOM 4369 N N . LYS A 1 519 ? 9.837 -7.438 -26.781 1.00 76.12 519 LYS A N 1
ATOM 4370 C CA . LYS A 1 519 ? 9.112 -8.617 -26.248 1.00 76.12 519 LYS A CA 1
ATOM 4371 C C . LYS A 1 519 ? 7.916 -8.999 -27.135 1.00 76.12 519 LYS A C 1
ATOM 4373 O O . LYS A 1 519 ? 7.742 -10.181 -27.462 1.00 76.12 519 LYS A O 1
ATOM 4378 N N . TYR A 1 520 ? 7.147 -7.997 -27.567 1.00 77.75 520 TYR A N 1
ATOM 4379 C CA . TYR A 1 520 ? 5.952 -8.151 -28.411 1.00 77.75 520 TYR A CA 1
ATOM 4380 C C . TYR A 1 520 ? 6.244 -8.270 -29.917 1.00 77.75 520 TYR A C 1
ATOM 4382 O O . TYR A 1 520 ? 5.334 -8.545 -30.692 1.00 77.75 520 TYR A O 1
ATOM 4390 N N . THR A 1 521 ? 7.506 -8.138 -30.338 1.00 78.62 521 THR A N 1
ATOM 4391 C CA . THR A 1 521 ? 7.937 -8.379 -31.728 1.00 78.62 521 THR A CA 1
ATOM 4392 C C . THR A 1 521 ? 7.496 -9.767 -32.228 1.00 78.62 521 THR A C 1
ATOM 4394 O O . THR A 1 521 ? 7.660 -10.746 -31.489 1.00 78.62 521 THR A O 1
ATOM 4397 N N . PRO A 1 522 ? 6.962 -9.909 -33.456 1.00 79.38 522 PRO A N 1
ATOM 4398 C CA . PRO A 1 522 ? 6.543 -11.204 -33.995 1.00 79.38 522 PRO A CA 1
ATOM 4399 C C . PRO A 1 522 ? 7.709 -12.197 -34.145 1.00 79.38 522 PRO A C 1
ATOM 4401 O O . PRO A 1 522 ? 8.888 -11.840 -34.111 1.00 79.38 522 PRO A O 1
ATOM 4404 N N . THR A 1 523 ? 7.389 -13.485 -34.287 1.00 83.81 523 THR A N 1
ATOM 4405 C CA . THR A 1 523 ? 8.396 -14.522 -34.561 1.00 83.81 523 THR A CA 1
ATOM 4406 C C . THR A 1 523 ? 9.069 -14.248 -35.902 1.00 83.81 523 THR A C 1
ATOM 4408 O O . THR A 1 523 ? 8.379 -14.071 -36.901 1.00 83.81 523 THR A O 1
ATOM 4411 N N . ILE A 1 524 ? 10.404 -14.236 -35.927 1.00 84.56 524 ILE A N 1
ATOM 4412 C CA . ILE A 1 524 ? 11.176 -14.117 -37.168 1.00 84.56 524 ILE A CA 1
ATOM 4413 C C . ILE A 1 524 ? 11.391 -15.493 -37.785 1.00 84.56 524 ILE A C 1
ATOM 4415 O O . ILE A 1 524 ? 11.971 -16.371 -37.139 1.00 84.56 524 ILE A O 1
ATOM 4419 N N . THR A 1 525 ? 11.001 -15.617 -39.050 1.00 84.88 525 THR A N 1
ATOM 4420 C CA . THR A 1 525 ? 11.220 -16.785 -39.902 1.00 84.88 525 THR A CA 1
ATOM 4421 C C . THR A 1 525 ? 11.747 -16.310 -41.253 1.00 84.88 525 THR A C 1
ATOM 4423 O O . THR A 1 525 ? 11.014 -15.699 -42.025 1.00 84.88 525 THR A O 1
ATOM 4426 N N . ILE A 1 526 ? 13.013 -16.605 -41.560 1.00 87.69 526 ILE A N 1
ATOM 4427 C CA . ILE A 1 526 ? 13.589 -16.311 -42.880 1.00 87.69 526 ILE A CA 1
ATOM 4428 C C . ILE A 1 526 ? 12.930 -17.224 -43.933 1.00 87.69 526 ILE A C 1
ATOM 4430 O O . ILE A 1 526 ? 12.956 -18.448 -43.757 1.00 87.69 526 ILE A O 1
ATOM 4434 N N . PRO A 1 527 ? 12.367 -16.690 -45.033 1.00 88.50 527 PRO A N 1
ATOM 4435 C CA . PRO A 1 527 ? 11.762 -17.517 -46.075 1.00 88.50 527 PRO A CA 1
ATOM 4436 C C . PRO A 1 527 ? 12.759 -18.489 -46.721 1.00 88.50 527 PRO A C 1
ATOM 4438 O O . PRO A 1 527 ? 13.914 -18.148 -46.978 1.00 88.50 527 PRO A O 1
ATOM 4441 N N . LYS A 1 528 ? 12.304 -19.715 -47.031 1.00 85.88 528 LYS A N 1
ATOM 4442 C CA . LYS A 1 528 ? 13.160 -20.800 -47.565 1.00 85.88 528 LYS A CA 1
ATOM 4443 C C . LYS A 1 528 ? 13.938 -20.404 -48.827 1.00 85.88 528 LYS A C 1
ATOM 4445 O O . LYS A 1 528 ? 15.077 -20.841 -48.991 1.00 85.88 528 LYS A O 1
ATOM 4450 N N . ASN A 1 529 ? 13.341 -19.552 -49.662 1.00 89.19 529 ASN A N 1
ATOM 4451 C CA . ASN A 1 529 ? 13.913 -19.022 -50.902 1.00 89.19 529 ASN A CA 1
ATOM 4452 C C . ASN A 1 529 ? 14.217 -17.515 -50.783 1.00 89.19 529 ASN A C 1
ATOM 4454 O O . ASN A 1 529 ? 13.976 -16.764 -51.722 1.00 89.19 529 ASN A O 1
ATOM 4458 N N . THR A 1 530 ? 14.692 -17.063 -49.614 1.00 90.69 530 THR A N 1
ATOM 4459 C CA . THR A 1 530 ? 15.016 -15.650 -49.361 1.00 90.69 530 THR A CA 1
ATOM 4460 C C . THR A 1 530 ? 15.946 -15.059 -50.422 1.00 90.69 530 THR A C 1
ATOM 4462 O O . THR A 1 530 ? 17.004 -15.617 -50.741 1.00 90.69 530 THR A O 1
ATOM 4465 N N . LYS A 1 531 ? 15.592 -13.871 -50.918 1.00 92.75 531 LYS A N 1
ATOM 4466 C CA . LYS A 1 531 ? 16.381 -13.119 -51.902 1.00 92.75 531 LYS A CA 1
ATOM 4467 C C . LYS A 1 531 ? 17.721 -12.610 -51.360 1.00 92.75 531 LYS A C 1
ATOM 4469 O O . LYS A 1 531 ? 18.485 -12.048 -52.143 1.00 92.75 531 LYS A O 1
ATOM 4474 N N . PHE A 1 532 ? 17.989 -12.798 -50.062 1.00 94.31 532 PHE A N 1
ATOM 4475 C CA . PHE A 1 532 ? 19.203 -12.389 -49.349 1.00 94.31 532 PHE A CA 1
ATOM 4476 C C . PHE A 1 532 ? 20.229 -13.512 -49.136 1.00 94.31 532 PHE A C 1
ATOM 4478 O O . PHE A 1 532 ? 21.282 -13.249 -48.564 1.00 94.31 532 PHE A O 1
ATOM 4485 N N . ARG A 1 533 ? 19.987 -14.748 -49.603 1.00 90.81 533 ARG A N 1
ATOM 4486 C CA . ARG A 1 533 ? 20.947 -15.859 -49.415 1.00 90.81 533 ARG A CA 1
ATOM 4487 C C . ARG A 1 533 ? 22.342 -15.563 -49.984 1.00 90.81 533 ARG A C 1
ATOM 4489 O O . ARG A 1 533 ? 23.329 -15.955 -49.378 1.00 90.81 533 ARG A O 1
ATOM 4496 N N . GLU A 1 534 ? 22.428 -14.853 -51.108 1.00 91.56 534 GLU A N 1
ATOM 4497 C CA . GLU A 1 534 ? 23.724 -14.519 -51.719 1.00 91.56 534 GLU A CA 1
ATOM 4498 C C . GLU A 1 534 ? 24.469 -13.401 -50.972 1.00 91.56 534 GLU A C 1
ATOM 4500 O O . GLU A 1 534 ? 25.690 -13.355 -51.031 1.00 91.56 534 GLU A O 1
ATOM 4505 N N . LEU A 1 535 ? 23.770 -12.547 -50.212 1.00 93.50 535 LEU A N 1
ATOM 4506 C CA . LEU A 1 535 ? 24.401 -11.493 -49.405 1.00 93.50 535 LEU A CA 1
ATOM 4507 C C . LEU A 1 535 ? 25.313 -12.078 -48.309 1.00 93.50 535 LEU A C 1
ATOM 4509 O O . LEU A 1 535 ? 26.358 -11.512 -48.013 1.00 93.50 535 LEU A O 1
ATOM 4513 N N . GLU A 1 536 ? 24.967 -13.251 -47.769 1.00 90.75 536 GLU A N 1
ATOM 4514 C CA . GLU A 1 536 ? 25.791 -13.971 -46.783 1.00 90.75 536 GLU A CA 1
ATOM 4515 C C . GLU A 1 536 ? 27.141 -14.447 -47.353 1.00 90.75 536 GLU A C 1
ATOM 4517 O O . GLU A 1 536 ? 28.052 -14.735 -46.586 1.00 90.75 536 GLU A O 1
ATOM 4522 N N . LYS A 1 537 ? 27.291 -14.516 -48.684 1.00 90.81 537 LYS A N 1
ATOM 4523 C CA . LYS A 1 537 ? 28.562 -14.857 -49.351 1.00 90.81 537 LYS A CA 1
ATOM 4524 C C . LYS A 1 537 ? 29.445 -13.637 -49.624 1.00 90.81 537 LYS A C 1
ATOM 4526 O O . LYS A 1 537 ? 30.639 -13.802 -49.839 1.00 90.81 537 LYS A O 1
ATOM 4531 N N . LEU A 1 538 ? 28.849 -12.443 -49.665 1.00 93.62 538 LEU A N 1
ATOM 4532 C CA . LEU A 1 538 ? 29.532 -11.178 -49.951 1.00 93.62 538 LEU A CA 1
ATOM 4533 C C . LEU A 1 538 ? 30.137 -10.544 -48.688 1.00 93.62 538 LEU A C 1
ATOM 4535 O O . LEU A 1 538 ? 31.131 -9.828 -48.762 1.00 93.62 538 LEU A O 1
ATOM 4539 N N . LEU A 1 539 ? 29.537 -10.803 -47.523 1.00 95.31 539 LEU A N 1
ATOM 4540 C CA . LEU A 1 539 ? 29.921 -10.190 -46.253 1.00 95.31 539 LEU A CA 1
ATOM 4541 C C . LEU A 1 539 ? 30.902 -11.083 -45.456 1.00 95.31 539 LEU A C 1
ATOM 4543 O O . LEU A 1 539 ? 30.580 -12.246 -45.206 1.00 95.31 539 LEU A O 1
ATOM 4547 N N . PRO A 1 540 ? 32.062 -10.563 -44.999 1.00 93.75 540 PRO A N 1
ATOM 4548 C CA . PRO A 1 540 ? 33.009 -11.298 -44.157 1.00 93.75 540 PRO A CA 1
ATOM 4549 C C . PRO A 1 540 ? 32.382 -11.839 -42.863 1.00 93.75 540 PRO A C 1
ATOM 4551 O O . PRO A 1 540 ? 31.894 -11.085 -42.021 1.00 93.75 540 PRO A O 1
ATOM 4554 N N . ALA A 1 541 ? 32.419 -13.159 -42.675 1.00 90.38 541 ALA A N 1
ATOM 4555 C CA . ALA A 1 541 ? 31.760 -13.828 -41.549 1.00 90.38 541 ALA A CA 1
ATOM 4556 C C . ALA A 1 541 ? 32.392 -13.539 -40.169 1.00 90.38 541 ALA A C 1
ATOM 4558 O O . ALA A 1 541 ? 31.782 -13.850 -39.146 1.00 90.38 541 ALA A O 1
ATOM 4559 N N . ASP A 1 542 ? 33.598 -12.964 -40.123 1.00 91.25 542 ASP A N 1
ATOM 4560 C CA . ASP A 1 542 ? 34.269 -12.524 -38.896 1.00 91.25 542 ASP A CA 1
ATOM 4561 C C . ASP A 1 542 ? 33.903 -11.090 -38.470 1.00 91.25 542 ASP A C 1
ATOM 4563 O O . ASP A 1 542 ? 34.075 -10.752 -37.300 1.00 91.25 542 ASP A O 1
ATOM 4567 N N . GLU A 1 543 ? 33.338 -10.277 -39.371 1.00 94.12 543 GLU A N 1
ATOM 4568 C CA . GLU A 1 543 ? 32.855 -8.916 -39.071 1.00 94.12 543 GLU A CA 1
ATOM 4569 C C . GLU A 1 543 ? 31.316 -8.808 -39.076 1.00 94.12 543 GLU A C 1
ATOM 4571 O O . GLU A 1 543 ? 30.751 -7.977 -38.360 1.00 94.12 543 GLU A O 1
ATOM 4576 N N . PHE A 1 544 ? 30.613 -9.659 -39.836 1.00 96.00 544 PHE A N 1
ATOM 4577 C CA . PHE A 1 544 ? 29.163 -9.578 -40.056 1.00 96.00 544 PHE A CA 1
ATOM 4578 C C . PHE A 1 544 ? 28.403 -10.804 -39.529 1.00 96.00 544 PHE A C 1
ATOM 4580 O O . PHE A 1 544 ? 28.664 -11.946 -39.897 1.00 96.00 544 PHE A O 1
ATOM 4587 N N . THR A 1 545 ? 27.366 -10.569 -38.719 1.00 94.56 545 THR A N 1
ATOM 4588 C CA . THR A 1 545 ? 26.467 -11.610 -38.193 1.00 94.56 545 THR A CA 1
ATOM 4589 C C . THR A 1 545 ? 25.038 -11.414 -38.699 1.00 94.56 545 THR A C 1
ATOM 4591 O O . THR A 1 545 ? 24.340 -10.503 -38.252 1.00 94.56 545 THR A O 1
ATOM 4594 N N . TRP A 1 546 ? 24.545 -12.318 -39.557 1.00 94.06 546 TRP A N 1
ATOM 4595 C CA . TRP A 1 546 ? 23.139 -12.304 -39.986 1.00 94.06 546 TRP A CA 1
ATOM 4596 C C . TRP A 1 546 ? 22.203 -12.668 -38.822 1.00 94.06 546 TRP A C 1
ATOM 4598 O O . TRP A 1 546 ? 22.264 -13.753 -38.222 1.00 94.06 546 TRP A O 1
ATOM 4608 N N . ILE A 1 547 ? 21.282 -11.760 -38.511 1.00 91.38 547 ILE A N 1
ATOM 4609 C CA . ILE A 1 547 ? 20.263 -11.924 -37.480 1.00 91.38 547 ILE A CA 1
ATOM 4610 C C . ILE A 1 547 ? 19.054 -12.681 -38.057 1.00 91.38 547 ILE A C 1
ATOM 4612 O O . ILE A 1 547 ? 18.090 -12.113 -38.560 1.00 91.38 547 ILE A O 1
ATOM 4616 N N . LYS A 1 548 ? 19.123 -14.015 -37.974 1.00 89.19 548 LYS A N 1
ATOM 4617 C CA . LYS A 1 548 ? 18.127 -14.951 -38.535 1.00 89.19 548 LYS A CA 1
ATOM 4618 C C . LYS A 1 548 ? 16.989 -15.363 -37.580 1.00 89.19 548 LYS A C 1
ATOM 4620 O O . LYS A 1 548 ? 16.169 -16.194 -37.954 1.00 89.19 548 LYS A O 1
ATOM 4625 N N . THR A 1 549 ? 16.947 -14.870 -36.334 1.00 86.62 549 THR A N 1
ATOM 4626 C CA . THR A 1 549 ? 15.994 -15.353 -35.305 1.00 86.62 549 THR A CA 1
ATOM 4627 C C . THR A 1 549 ? 15.467 -14.246 -34.391 1.00 86.62 549 THR A C 1
ATOM 4629 O O . THR A 1 549 ? 16.185 -13.290 -34.088 1.00 86.62 549 THR A O 1
ATOM 4632 N N . LYS A 1 550 ? 14.248 -14.426 -33.846 1.00 85.56 550 LYS A N 1
ATOM 4633 C CA . LYS A 1 550 ? 13.643 -13.504 -32.859 1.00 85.56 550 LYS A CA 1
ATOM 4634 C C . LYS A 1 550 ? 14.558 -13.282 -31.644 1.00 85.56 550 LYS A C 1
ATOM 4636 O O . LYS A 1 550 ? 14.720 -12.155 -31.195 1.00 85.56 550 LYS A O 1
ATOM 4641 N N . ARG A 1 551 ? 15.219 -14.330 -31.132 1.00 84.62 551 ARG A N 1
ATOM 4642 C CA . ARG A 1 551 ? 16.144 -14.195 -29.990 1.00 84.62 551 ARG A CA 1
ATOM 4643 C C . ARG A 1 551 ? 17.357 -13.319 -30.322 1.00 84.62 551 ARG A C 1
ATOM 4645 O O . ARG A 1 551 ? 17.746 -12.513 -29.483 1.00 84.62 551 ARG A O 1
ATOM 4652 N N . LYS A 1 552 ? 17.946 -13.461 -31.519 1.00 87.69 552 LYS A N 1
ATOM 4653 C CA . LYS A 1 552 ? 19.078 -12.621 -31.942 1.00 87.69 552 LYS A CA 1
ATOM 4654 C C . LYS A 1 552 ? 18.648 -11.173 -32.193 1.00 87.69 552 LYS A C 1
ATOM 4656 O O . LYS A 1 552 ? 19.361 -10.283 -31.754 1.00 87.69 552 LYS A O 1
ATOM 4661 N N . ILE A 1 553 ? 17.487 -10.927 -32.811 1.00 85.38 553 ILE A N 1
ATOM 4662 C CA . ILE A 1 553 ? 17.053 -9.546 -33.083 1.00 85.38 553 ILE A CA 1
ATOM 4663 C C . ILE A 1 553 ? 16.713 -8.787 -31.800 1.00 85.38 553 ILE A C 1
ATOM 4665 O O . ILE A 1 553 ? 17.123 -7.644 -31.649 1.00 85.38 553 ILE A O 1
ATOM 4669 N N . ILE A 1 554 ? 16.049 -9.437 -30.835 1.00 82.62 554 ILE A N 1
ATOM 4670 C CA . ILE A 1 554 ? 15.771 -8.831 -29.525 1.00 82.62 554 ILE A CA 1
ATOM 4671 C C . ILE A 1 554 ? 17.082 -8.505 -28.808 1.00 82.62 554 ILE A C 1
ATOM 4673 O O . ILE A 1 554 ? 17.195 -7.430 -28.230 1.00 82.62 554 ILE A O 1
ATOM 4677 N N . LYS A 1 555 ? 18.073 -9.407 -28.868 1.00 84.50 555 LYS A N 1
ATOM 4678 C CA . LYS A 1 555 ? 19.403 -9.158 -28.305 1.00 84.50 555 LYS A CA 1
ATOM 4679 C C . LYS A 1 555 ? 20.055 -7.925 -28.946 1.00 84.50 555 LYS A C 1
ATOM 4681 O O . LYS A 1 555 ? 20.501 -7.059 -28.206 1.00 84.50 555 LYS A O 1
ATOM 4686 N N . GLU A 1 556 ? 20.051 -7.820 -30.276 1.00 85.38 556 GLU A N 1
ATOM 4687 C CA . GLU A 1 556 ? 20.613 -6.660 -30.983 1.00 85.38 556 GLU A CA 1
ATOM 4688 C C . GLU A 1 556 ? 19.906 -5.360 -30.586 1.00 85.38 556 GLU A C 1
ATOM 4690 O O . GLU A 1 556 ? 20.561 -4.405 -30.189 1.00 85.38 556 GLU A O 1
ATOM 4695 N N . GLY A 1 557 ? 18.569 -5.349 -30.594 1.00 82.25 557 GLY A N 1
ATOM 4696 C CA . GLY A 1 557 ? 17.787 -4.173 -30.216 1.00 82.25 557 GLY A CA 1
ATOM 4697 C C . GLY A 1 557 ? 18.057 -3.703 -28.789 1.00 82.25 557 GLY A C 1
ATOM 4698 O O . GLY A 1 557 ? 18.157 -2.506 -28.550 1.00 82.25 557 GLY A O 1
ATOM 4699 N N . VAL A 1 558 ? 18.233 -4.628 -27.840 1.00 78.44 558 VAL A N 1
ATOM 4700 C CA . VAL A 1 558 ? 18.586 -4.285 -26.453 1.00 78.44 558 VAL A CA 1
ATOM 4701 C C . VAL A 1 558 ? 20.031 -3.797 -26.330 1.00 78.44 558 VAL A C 1
ATOM 4703 O O . VAL A 1 558 ? 20.269 -2.842 -25.605 1.00 78.44 558 VAL A O 1
ATOM 4706 N N . GLU A 1 559 ? 20.990 -4.410 -27.028 1.00 81.62 559 GLU A N 1
ATOM 4707 C CA . GLU A 1 559 ? 22.406 -4.008 -26.955 1.00 81.62 559 GLU A CA 1
ATOM 4708 C C . GLU A 1 559 ? 22.710 -2.706 -27.711 1.00 81.62 559 GLU A C 1
ATOM 4710 O O . GLU A 1 559 ? 23.649 -2.004 -27.350 1.00 81.62 559 GLU A O 1
ATOM 4715 N N . MET A 1 560 ? 21.929 -2.374 -28.741 1.00 81.94 560 MET A N 1
ATOM 4716 C CA . MET A 1 560 ? 22.105 -1.172 -29.566 1.00 81.94 560 MET A CA 1
ATOM 4717 C C . MET A 1 560 ? 21.117 -0.047 -29.226 1.00 81.94 560 MET A C 1
ATOM 4719 O O . MET A 1 560 ? 21.241 1.057 -29.758 1.00 81.94 560 MET A O 1
ATOM 4723 N N . HIS A 1 561 ? 20.178 -0.303 -28.308 1.00 78.75 561 HIS A N 1
ATOM 4724 C CA . HIS A 1 561 ? 19.076 0.590 -27.930 1.00 78.75 561 HIS A CA 1
ATOM 4725 C C . HIS A 1 561 ? 18.146 0.932 -29.115 1.00 78.75 561 HIS A C 1
ATOM 4727 O O . HIS A 1 561 ? 17.619 2.037 -29.206 1.00 78.75 561 HIS A O 1
ATOM 4733 N N . HIS A 1 562 ? 17.927 -0.029 -30.023 1.00 79.06 562 HIS A N 1
ATOM 4734 C CA . HIS A 1 562 ? 17.079 0.108 -31.216 1.00 79.06 562 HIS A CA 1
ATOM 4735 C C . HIS A 1 562 ? 15.748 -0.649 -31.069 1.00 79.06 562 HIS A C 1
ATOM 4737 O O . HIS A 1 562 ? 15.686 -1.775 -30.561 1.00 79.06 562 HIS A O 1
ATOM 4743 N N . CYS A 1 563 ? 14.665 -0.077 -31.598 1.00 75.62 563 CYS A N 1
ATOM 4744 C CA . CYS A 1 563 ? 13.377 -0.768 -31.709 1.00 75.62 563 CYS A CA 1
ATOM 4745 C C . CYS A 1 563 ? 13.390 -1.741 -32.899 1.00 75.62 563 CYS A C 1
ATOM 4747 O O . CYS A 1 563 ? 13.342 -1.312 -34.049 1.00 75.62 563 CYS A O 1
ATOM 4749 N N . VAL A 1 564 ? 13.403 -3.053 -32.644 1.00 74.50 564 VAL A N 1
ATOM 4750 C CA . VAL A 1 564 ? 13.508 -4.069 -33.714 1.00 74.50 564 VAL A CA 1
ATOM 4751 C C . VAL A 1 564 ? 12.168 -4.665 -34.157 1.00 74.50 564 VAL A C 1
ATOM 4753 O O . VAL A 1 564 ? 12.129 -5.535 -35.029 1.00 74.50 564 VAL A O 1
ATOM 4756 N N . ALA A 1 565 ? 11.059 -4.188 -33.585 1.00 72.88 565 ALA A N 1
ATOM 4757 C CA . ALA A 1 565 ? 9.714 -4.643 -33.933 1.00 72.88 565 ALA A CA 1
ATOM 4758 C C . ALA A 1 565 ? 9.387 -4.415 -35.421 1.00 72.88 565 ALA A C 1
ATOM 4760 O O . ALA A 1 565 ? 8.866 -5.308 -36.085 1.00 72.88 565 ALA A O 1
ATOM 4761 N N . THR A 1 566 ? 9.771 -3.254 -35.958 1.00 74.38 566 THR A N 1
ATOM 4762 C CA . THR A 1 566 ? 9.602 -2.876 -37.372 1.00 74.38 566 THR A CA 1
ATOM 4763 C C . THR A 1 566 ? 10.403 -3.770 -38.318 1.00 74.38 566 THR A C 1
ATOM 4765 O O . THR A 1 566 ? 9.909 -4.145 -39.381 1.00 74.38 566 THR A O 1
ATOM 4768 N N . TYR A 1 567 ? 11.622 -4.158 -37.933 1.00 82.12 567 TYR A N 1
ATOM 4769 C CA . TYR A 1 567 ? 12.454 -5.046 -38.740 1.00 82.12 567 TYR A CA 1
ATOM 4770 C C . TYR A 1 567 ? 11.861 -6.452 -38.860 1.00 82.12 567 TYR A C 1
ATOM 4772 O O . TYR A 1 567 ? 11.945 -7.046 -39.930 1.00 82.12 567 TYR A O 1
ATOM 4780 N N . ALA A 1 568 ? 11.246 -6.994 -37.806 1.00 85.06 568 ALA A N 1
ATOM 4781 C CA . ALA A 1 568 ? 10.740 -8.368 -37.826 1.00 85.06 568 ALA A CA 1
ATOM 4782 C C . ALA A 1 568 ? 9.668 -8.600 -38.904 1.00 85.06 568 ALA A C 1
ATOM 4784 O O . ALA A 1 568 ? 9.729 -9.600 -39.619 1.00 85.06 568 ALA A O 1
ATOM 4785 N N . ASP A 1 569 ? 8.739 -7.656 -39.081 1.00 85.62 569 ASP A N 1
ATOM 4786 C CA . ASP A 1 569 ? 7.731 -7.725 -40.146 1.00 85.62 569 ASP A CA 1
ATOM 4787 C C . ASP A 1 569 ? 8.348 -7.636 -41.546 1.00 85.62 569 ASP A C 1
ATOM 4789 O O . ASP A 1 569 ? 7.904 -8.321 -42.468 1.00 85.62 569 ASP A O 1
ATOM 4793 N N . LEU A 1 570 ? 9.378 -6.804 -41.718 1.00 90.31 570 LEU A N 1
ATOM 4794 C CA . LEU A 1 570 ? 10.070 -6.636 -42.995 1.00 90.31 570 LEU A CA 1
ATOM 4795 C C . LEU A 1 570 ? 10.925 -7.862 -43.345 1.00 90.31 570 LEU A C 1
ATOM 4797 O O . LEU A 1 570 ? 10.907 -8.301 -44.494 1.00 90.31 570 LEU A O 1
ATOM 4801 N N . VAL A 1 571 ? 11.604 -8.458 -42.365 1.00 90.62 571 VAL A N 1
ATOM 4802 C CA . VAL A 1 571 ? 12.367 -9.706 -42.517 1.00 90.62 571 VAL A CA 1
ATOM 4803 C C . VAL A 1 571 ? 11.437 -10.873 -42.865 1.00 90.62 571 VAL A C 1
ATOM 4805 O O . VAL A 1 571 ? 11.709 -11.616 -43.807 1.00 90.62 571 VAL A O 1
ATOM 4808 N N . ASN A 1 572 ? 10.299 -11.002 -42.175 1.00 89.62 572 ASN A N 1
ATOM 4809 C CA . ASN A 1 572 ? 9.300 -12.040 -42.456 1.00 89.62 572 ASN A CA 1
ATOM 4810 C C . ASN A 1 572 ? 8.695 -11.928 -43.866 1.00 89.62 572 ASN A C 1
ATOM 4812 O O . ASN A 1 572 ? 8.364 -12.941 -44.480 1.00 89.62 572 ASN A O 1
ATOM 4816 N N . LYS A 1 573 ? 8.571 -10.706 -44.397 1.00 91.94 573 LYS A N 1
ATOM 4817 C CA . LYS A 1 573 ? 8.084 -10.422 -45.759 1.00 91.94 573 LYS A CA 1
ATOM 4818 C C . LYS A 1 573 ? 9.182 -10.503 -46.835 1.00 91.94 573 LYS A C 1
ATOM 4820 O O . LYS A 1 573 ? 8.944 -10.088 -47.966 1.00 91.94 573 LYS A O 1
ATOM 4825 N N . ASP A 1 574 ? 10.383 -10.981 -46.494 1.00 92.94 574 ASP A N 1
ATOM 4826 C CA . ASP A 1 574 ? 11.585 -10.960 -47.346 1.00 92.94 574 ASP A CA 1
ATOM 4827 C C . ASP A 1 574 ? 11.897 -9.564 -47.922 1.00 92.94 574 ASP A C 1
ATOM 4829 O O . ASP A 1 574 ? 12.420 -9.433 -49.028 1.00 92.94 574 ASP A O 1
ATOM 4833 N N . VAL A 1 575 ? 11.546 -8.482 -47.220 1.00 94.44 575 VAL A N 1
ATOM 4834 C CA . VAL A 1 575 ? 11.777 -7.100 -47.677 1.00 94.44 575 VAL A CA 1
ATOM 4835 C C . VAL A 1 575 ? 13.210 -6.665 -47.387 1.00 94.44 575 VAL A C 1
ATOM 4837 O O . VAL A 1 575 ? 13.821 -6.042 -48.261 1.00 94.44 575 VAL A O 1
ATOM 4840 N N . CYS A 1 576 ? 13.747 -7.035 -46.222 1.00 94.38 576 CYS A N 1
ATOM 4841 C CA . CYS A 1 576 ? 15.107 -6.727 -45.780 1.00 94.38 576 CYS A CA 1
ATOM 4842 C C . CYS A 1 576 ? 15.794 -7.910 -45.076 1.00 94.38 576 CYS A C 1
ATOM 4844 O O . CYS A 1 576 ? 15.144 -8.875 -44.668 1.00 94.38 576 CYS A O 1
ATOM 4846 N N . ALA A 1 577 ? 17.112 -7.807 -44.904 1.00 94.62 577 ALA A N 1
ATOM 4847 C CA . ALA A 1 577 ? 17.903 -8.655 -44.019 1.00 94.62 577 ALA A CA 1
ATOM 4848 C C . ALA A 1 577 ? 18.678 -7.782 -43.024 1.00 94.62 577 ALA A C 1
ATOM 4850 O O . ALA A 1 577 ? 19.282 -6.785 -43.417 1.00 94.62 577 ALA A O 1
ATOM 4851 N N . ILE A 1 578 ? 18.662 -8.166 -41.743 1.00 94.69 578 ILE A N 1
ATOM 4852 C CA . ILE A 1 578 ? 19.327 -7.425 -40.663 1.00 94.69 578 ILE A CA 1
ATOM 4853 C C . ILE A 1 578 ? 20.627 -8.118 -40.267 1.00 94.69 578 ILE A C 1
ATOM 4855 O O . ILE A 1 578 ? 20.642 -9.328 -40.014 1.00 94.69 578 ILE A O 1
ATOM 4859 N N . TYR A 1 579 ? 21.702 -7.345 -40.172 1.00 95.06 579 TYR A N 1
ATOM 4860 C CA . TYR A 1 579 ? 23.014 -7.805 -39.733 1.00 95.06 579 TYR A CA 1
ATOM 4861 C C . TYR A 1 579 ? 23.518 -6.949 -38.570 1.00 95.06 579 TYR A C 1
ATOM 4863 O O . TYR A 1 579 ? 23.350 -5.730 -38.573 1.00 95.06 579 TYR A O 1
ATOM 4871 N N . GLY A 1 580 ? 24.166 -7.593 -37.601 1.00 93.12 580 GLY A N 1
ATOM 4872 C CA . GLY A 1 580 ? 25.112 -6.913 -36.719 1.00 93.12 580 GLY A CA 1
ATOM 4873 C C . GLY A 1 580 ? 26.477 -6.869 -37.405 1.00 93.12 580 GLY A C 1
ATOM 4874 O O . GLY A 1 580 ? 26.898 -7.877 -37.975 1.00 93.12 580 GLY A O 1
ATOM 4875 N N . PHE A 1 581 ? 27.147 -5.723 -37.367 1.00 94.06 581 PHE A N 1
ATOM 4876 C CA . PHE A 1 581 ? 28.479 -5.499 -37.934 1.00 94.06 581 PHE A CA 1
ATOM 4877 C C . PHE A 1 581 ? 29.417 -4.989 -36.838 1.00 94.06 581 PHE A C 1
ATOM 4879 O O . PHE A 1 581 ? 29.055 -4.069 -36.103 1.00 94.06 581 PHE A O 1
ATOM 4886 N N . ILE A 1 582 ? 30.605 -5.583 -36.716 1.00 92.25 582 ILE A N 1
ATOM 4887 C CA . ILE A 1 582 ? 31.676 -5.133 -35.820 1.00 92.25 582 ILE A CA 1
ATOM 4888 C C . ILE A 1 582 ? 32.944 -4.990 -36.658 1.00 92.25 582 ILE A C 1
ATOM 4890 O O . ILE A 1 582 ? 33.518 -5.994 -37.076 1.00 92.25 582 ILE A O 1
ATOM 4894 N N . LYS A 1 583 ? 33.385 -3.750 -36.890 1.00 87.69 583 LYS A N 1
ATOM 4895 C CA . LYS A 1 583 ? 34.538 -3.487 -37.754 1.00 87.69 583 LYS A CA 1
ATOM 4896 C C . LYS A 1 583 ? 35.842 -3.939 -37.104 1.00 87.69 583 LYS A C 1
ATOM 4898 O O . LYS A 1 583 ? 36.155 -3.577 -35.961 1.00 87.69 583 LYS A O 1
ATOM 4903 N N . LYS A 1 584 ? 36.640 -4.694 -37.853 1.00 85.44 584 LYS A N 1
ATOM 4904 C CA . LYS A 1 584 ? 37.936 -5.209 -37.399 1.00 85.44 584 LYS A CA 1
ATOM 4905 C C . LYS A 1 584 ? 38.938 -4.075 -37.156 1.00 85.44 584 LYS A C 1
ATOM 4907 O O . LYS A 1 584 ? 38.939 -3.045 -37.828 1.00 85.44 584 LYS A O 1
ATOM 4912 N N . GLY A 1 585 ? 39.785 -4.241 -36.141 1.00 83.25 585 GLY A N 1
ATOM 4913 C CA . GLY A 1 585 ? 40.787 -3.250 -35.729 1.00 83.25 585 GLY A CA 1
ATOM 4914 C C . GLY A 1 585 ? 40.259 -2.153 -34.796 1.00 83.25 585 GLY A C 1
ATOM 4915 O O . GLY A 1 585 ? 40.876 -1.911 -33.763 1.00 83.25 585 GLY A O 1
ATOM 4916 N N . ASN A 1 586 ? 39.113 -1.525 -35.095 1.00 82.88 586 ASN A N 1
ATOM 4917 C CA . ASN A 1 586 ? 38.568 -0.428 -34.271 1.00 82.88 586 ASN A CA 1
ATOM 4918 C C . ASN A 1 586 ? 37.354 -0.806 -33.395 1.00 82.88 586 ASN A C 1
ATOM 4920 O O . ASN A 1 586 ? 36.973 -0.016 -32.533 1.00 82.88 586 ASN A O 1
ATOM 4924 N N . HIS A 1 587 ? 36.777 -2.000 -33.577 1.00 83.19 587 HIS A N 1
ATOM 4925 C CA . HIS A 1 587 ? 35.659 -2.546 -32.794 1.00 83.19 587 HIS A CA 1
ATOM 4926 C C . HIS A 1 587 ? 34.377 -1.686 -32.791 1.00 83.19 587 HIS A C 1
ATOM 4928 O O . HIS A 1 587 ? 33.512 -1.863 -31.928 1.00 83.19 587 HIS A O 1
ATOM 4934 N N . ARG A 1 588 ? 34.209 -0.771 -33.758 1.00 86.81 588 ARG A N 1
ATOM 4935 C CA . ARG A 1 588 ? 32.959 -0.011 -33.925 1.00 86.81 588 ARG A CA 1
ATOM 4936 C C . ARG A 1 588 ? 31.827 -0.970 -34.310 1.00 86.81 588 ARG A C 1
ATOM 4938 O O . ARG A 1 588 ? 31.993 -1.783 -35.218 1.00 86.81 588 ARG A O 1
ATOM 4945 N N . ARG A 1 589 ? 30.681 -0.865 -33.626 1.00 89.38 589 ARG A N 1
ATOM 4946 C CA . ARG A 1 589 ? 29.508 -1.735 -33.818 1.00 89.38 589 ARG A CA 1
ATOM 4947 C C . ARG A 1 589 ? 28.346 -0.990 -34.468 1.00 89.38 589 ARG A C 1
ATOM 4949 O O . ARG A 1 589 ? 28.016 0.122 -34.055 1.00 89.38 589 ARG A O 1
ATOM 4956 N N . TYR A 1 590 ? 27.687 -1.657 -35.412 1.00 91.31 590 TYR A N 1
ATOM 4957 C CA . TYR A 1 590 ? 26.526 -1.150 -36.137 1.00 91.31 590 TYR A CA 1
ATOM 4958 C C . TYR A 1 590 ? 25.439 -2.217 -36.303 1.00 91.31 590 TYR A C 1
ATOM 4960 O O . TYR A 1 590 ? 25.735 -3.401 -36.459 1.00 91.31 590 TYR A O 1
ATOM 4968 N N . THR A 1 591 ? 24.179 -1.786 -36.338 1.00 91.69 591 THR A N 1
ATOM 4969 C CA . THR A 1 591 ? 23.065 -2.567 -36.903 1.00 91.69 591 THR A CA 1
ATOM 4970 C C . THR A 1 591 ? 22.819 -2.095 -38.331 1.00 91.69 591 THR A C 1
ATOM 4972 O O . THR A 1 591 ? 22.760 -0.887 -38.570 1.00 91.69 591 THR A O 1
ATOM 4975 N N . ILE A 1 592 ? 22.685 -3.026 -39.278 1.00 93.25 592 ILE A N 1
ATOM 4976 C CA . ILE A 1 592 ? 22.521 -2.724 -40.706 1.00 93.25 592 ILE A CA 1
ATOM 4977 C C . ILE A 1 592 ? 21.263 -3.399 -41.256 1.00 93.25 592 ILE A C 1
ATOM 4979 O O . ILE A 1 592 ? 21.106 -4.618 -41.152 1.00 93.25 592 ILE A O 1
ATOM 4983 N N . GLU A 1 593 ? 20.385 -2.610 -41.878 1.00 94.56 593 GLU A N 1
ATOM 4984 C CA . GLU A 1 593 ? 19.289 -3.084 -42.721 1.00 94.56 593 GLU A CA 1
ATOM 4985 C C . GLU A 1 593 ? 19.745 -3.094 -44.185 1.00 94.56 593 GLU A C 1
ATOM 4987 O O . GLU A 1 593 ? 19.878 -2.041 -44.815 1.00 94.56 593 GLU A O 1
ATOM 4992 N N . PHE A 1 594 ? 19.916 -4.282 -44.763 1.00 96.00 594 PHE A N 1
ATOM 4993 C CA . PHE A 1 594 ? 20.113 -4.439 -46.202 1.00 96.00 594 PHE A CA 1
ATOM 4994 C C . PHE A 1 594 ? 18.783 -4.678 -46.913 1.00 96.00 594 PHE A C 1
ATOM 4996 O O . PHE A 1 594 ? 17.935 -5.449 -46.451 1.00 96.00 594 PHE A O 1
ATOM 5003 N N . ARG A 1 595 ? 18.617 -4.074 -48.089 1.00 95.69 595 ARG A N 1
ATOM 5004 C CA . ARG A 1 595 ? 17.511 -4.349 -49.018 1.00 95.69 595 ARG A CA 1
ATOM 5005 C C . ARG A 1 595 ? 18.056 -4.744 -50.389 1.00 95.69 595 ARG A C 1
ATOM 5007 O O . ARG A 1 595 ? 19.251 -4.641 -50.647 1.00 95.69 595 ARG A O 1
ATOM 5014 N N . LYS A 1 596 ? 17.178 -5.246 -51.260 1.00 93.81 596 LYS A N 1
ATOM 5015 C CA . LYS A 1 596 ? 17.509 -5.635 -52.640 1.00 93.81 596 LYS A CA 1
ATOM 5016 C C . LYS A 1 596 ? 16.570 -4.938 -53.614 1.00 93.81 596 LYS A C 1
ATOM 5018 O O . LYS A 1 596 ? 15.356 -4.965 -53.402 1.00 93.81 596 LYS A O 1
ATOM 5023 N N . ASN A 1 597 ? 17.124 -4.336 -54.660 1.00 90.69 597 ASN A N 1
ATOM 5024 C CA . ASN A 1 597 ? 16.387 -3.736 -55.773 1.00 90.69 597 ASN A CA 1
ATOM 5025 C C . ASN A 1 597 ? 16.826 -4.390 -57.105 1.00 90.69 597 ASN A C 1
ATOM 5027 O O . ASN A 1 597 ? 17.401 -5.479 -57.095 1.00 90.69 597 ASN A O 1
ATOM 5031 N N . LYS A 1 598 ? 16.527 -3.764 -58.252 1.00 88.38 598 LYS A N 1
ATOM 5032 C CA . LYS A 1 598 ? 16.914 -4.279 -59.580 1.00 88.38 598 LYS A CA 1
ATOM 5033 C C . LYS A 1 598 ? 18.431 -4.281 -59.826 1.00 88.38 598 LYS A C 1
ATOM 5035 O O . LYS A 1 598 ? 18.892 -5.073 -60.638 1.00 88.38 598 LYS A O 1
ATOM 5040 N N . ASN A 1 599 ? 19.177 -3.426 -59.130 1.00 85.94 599 ASN A N 1
ATOM 5041 C CA . ASN A 1 599 ? 20.602 -3.179 -59.350 1.00 85.94 599 ASN A CA 1
ATOM 5042 C C . ASN A 1 599 ? 21.502 -3.970 -58.384 1.00 85.94 599 ASN A C 1
ATOM 5044 O O . ASN A 1 599 ? 22.714 -3.897 -58.514 1.00 85.94 599 ASN A O 1
ATOM 5048 N N . GLY A 1 600 ? 20.934 -4.699 -57.414 1.00 90.44 600 GLY A N 1
ATOM 5049 C CA . GLY A 1 600 ? 21.696 -5.460 -56.421 1.00 90.44 600 GLY A CA 1
ATOM 5050 C C . GLY A 1 600 ? 21.206 -5.250 -54.991 1.00 90.44 600 GLY A C 1
ATOM 5051 O O . GLY A 1 600 ? 20.031 -4.938 -54.751 1.00 90.44 600 GLY A O 1
ATOM 5052 N N . TYR A 1 601 ? 22.108 -5.468 -54.034 1.00 96.06 601 TYR A N 1
ATOM 5053 C CA . TYR A 1 601 ? 21.884 -5.153 -52.625 1.00 96.06 601 TYR A CA 1
ATOM 5054 C C . TYR A 1 601 ? 22.267 -3.699 -52.339 1.00 96.06 601 TYR A C 1
ATOM 5056 O O . TYR A 1 601 ? 23.108 -3.117 -53.013 1.00 96.06 601 TYR A O 1
ATOM 5064 N N . TYR A 1 602 ? 21.639 -3.100 -51.333 1.00 94.62 602 TYR A N 1
ATOM 5065 C CA . TYR A 1 602 ? 21.989 -1.760 -50.872 1.00 94.62 602 TYR A CA 1
ATOM 5066 C C . TYR A 1 602 ? 21.726 -1.615 -49.375 1.00 94.62 602 TYR A C 1
ATOM 5068 O O . TYR A 1 602 ? 20.826 -2.262 -48.820 1.00 94.62 602 TYR A O 1
ATOM 5076 N N . ILE A 1 603 ? 22.501 -0.748 -48.725 1.00 94.44 603 ILE A N 1
ATOM 5077 C CA . ILE A 1 603 ? 22.277 -0.353 -47.335 1.00 94.44 603 ILE A CA 1
ATOM 5078 C C . ILE A 1 603 ? 21.034 0.545 -47.308 1.00 94.44 603 ILE A C 1
ATOM 5080 O O . ILE A 1 603 ? 21.018 1.627 -47.892 1.00 94.44 603 ILE A O 1
ATOM 5084 N N . ARG A 1 604 ? 19.959 0.095 -46.654 1.00 92.88 604 ARG A N 1
ATOM 5085 C CA . ARG A 1 604 ? 18.792 0.946 -46.382 1.00 92.88 604 ARG A CA 1
ATOM 5086 C C . ARG A 1 604 ? 19.037 1.829 -45.163 1.00 92.88 604 ARG A C 1
ATOM 5088 O O . ARG A 1 604 ? 18.580 2.968 -45.149 1.00 92.88 604 ARG A O 1
ATOM 5095 N N . GLN A 1 605 ? 19.695 1.274 -44.151 1.00 89.44 605 GLN A N 1
ATOM 5096 C CA . GLN A 1 605 ? 19.941 1.913 -42.865 1.00 89.44 605 GLN A CA 1
ATOM 5097 C C . GLN A 1 605 ? 21.167 1.264 -42.220 1.00 89.44 605 GLN A C 1
ATOM 5099 O O . GLN A 1 605 ? 21.309 0.044 -42.255 1.00 89.44 605 GLN A O 1
ATOM 5104 N N . MET A 1 606 ? 22.036 2.077 -41.629 1.00 90.06 606 MET A N 1
ATOM 5105 C CA . MET A 1 606 ? 23.180 1.651 -40.825 1.00 90.06 606 MET A CA 1
ATOM 5106 C C . MET A 1 606 ? 23.217 2.573 -39.610 1.00 90.06 606 MET A C 1
ATOM 5108 O O . MET A 1 606 ? 23.199 3.788 -39.775 1.00 90.06 606 MET A O 1
ATOM 5112 N N . GLN A 1 607 ? 23.205 2.023 -38.400 1.00 85.19 607 GLN A N 1
ATOM 5113 C CA . GLN A 1 607 ? 23.123 2.820 -37.173 1.00 85.19 607 GLN A CA 1
ATOM 5114 C C . GLN A 1 607 ? 24.098 2.319 -36.124 1.00 85.19 607 GLN A C 1
ATOM 5116 O O . GLN A 1 607 ? 24.232 1.110 -35.910 1.00 85.19 607 GLN A O 1
ATOM 5121 N N . SER A 1 608 ? 24.735 3.261 -35.437 1.00 84.00 608 SER A N 1
ATOM 5122 C CA . SER A 1 608 ? 25.452 2.999 -34.195 1.00 84.00 608 SER A CA 1
ATOM 5123 C C . SER A 1 608 ? 24.486 3.034 -32.995 1.00 84.00 608 SER A C 1
ATOM 5125 O O . SER A 1 608 ? 23.268 3.180 -33.144 1.00 84.00 608 SER A O 1
ATOM 5127 N N . MET A 1 609 ? 25.011 2.803 -31.791 1.00 78.56 609 MET A N 1
ATOM 5128 C CA . MET A 1 609 ? 24.224 2.708 -30.556 1.00 78.56 609 MET A CA 1
ATOM 5129 C C . MET A 1 609 ? 23.403 3.989 -30.288 1.00 78.56 609 MET A C 1
ATOM 5131 O O . MET A 1 609 ? 23.885 5.100 -30.523 1.00 78.56 609 MET A O 1
ATOM 5135 N N . CYS A 1 610 ? 22.180 3.828 -29.769 1.00 66.19 610 CYS A N 1
ATOM 5136 C CA . CYS A 1 610 ? 21.204 4.904 -29.522 1.00 66.19 610 CYS A CA 1
ATOM 5137 C C . CYS A 1 610 ? 20.754 5.642 -30.801 1.00 66.19 610 CYS A C 1
ATOM 5139 O O . CYS A 1 610 ? 20.734 6.872 -30.825 1.00 66.19 610 CYS A O 1
ATOM 5141 N N . ASP A 1 611 ? 20.436 4.890 -31.862 1.00 60.38 611 ASP A N 1
ATOM 5142 C CA . ASP A 1 611 ? 19.956 5.389 -33.168 1.00 60.38 611 ASP A CA 1
ATOM 5143 C C . ASP A 1 611 ? 20.868 6.423 -33.874 1.00 60.38 611 ASP A C 1
ATOM 5145 O O . ASP A 1 611 ? 20.447 7.076 -34.829 1.00 60.38 611 ASP A O 1
ATOM 5149 N N . ARG A 1 612 ? 22.131 6.557 -33.447 1.00 62.34 612 ARG A N 1
ATOM 5150 C CA . ARG A 1 612 ? 23.094 7.518 -34.007 1.00 62.34 612 ARG A CA 1
ATOM 5151 C C . ARG A 1 612 ? 23.574 7.105 -35.402 1.00 62.34 612 ARG A C 1
ATOM 5153 O O . ARG A 1 612 ? 23.609 5.921 -35.744 1.00 62.34 612 ARG A O 1
ATOM 5160 N N . GLU A 1 613 ? 23.988 8.100 -36.184 1.00 72.00 613 GLU A N 1
ATOM 5161 C CA . GLU A 1 613 ? 24.496 7.927 -37.549 1.00 72.00 613 GLU A CA 1
ATOM 5162 C C . GLU A 1 613 ? 25.761 7.046 -37.625 1.00 72.00 613 GLU A C 1
ATOM 5164 O O . GLU A 1 613 ? 26.348 6.623 -36.617 1.00 72.00 613 GLU A O 1
ATOM 5169 N N . TYR A 1 614 ? 26.158 6.728 -38.856 1.00 81.56 614 TYR A N 1
ATOM 5170 C CA . TYR A 1 614 ? 27.375 5.993 -39.179 1.00 81.56 614 TYR A CA 1
ATOM 5171 C C . TYR A 1 614 ? 28.555 6.934 -39.444 1.00 81.56 614 TYR A C 1
ATOM 5173 O O . TYR A 1 614 ? 28.381 8.118 -39.712 1.00 81.56 614 TYR A O 1
ATOM 5181 N N . ILE A 1 615 ? 29.773 6.390 -39.405 1.00 85.38 615 ILE A N 1
ATOM 5182 C CA . ILE A 1 615 ? 30.961 7.092 -39.902 1.00 85.38 615 ILE A CA 1
ATOM 5183 C C . ILE A 1 6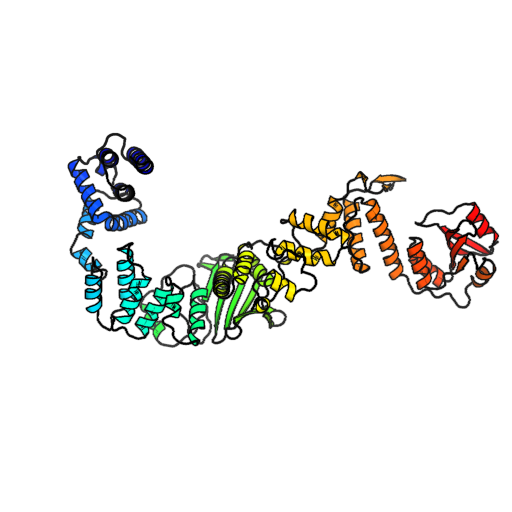15 ? 31.101 6.757 -41.387 1.00 85.38 615 ILE A C 1
ATOM 5185 O O . ILE A 1 615 ? 30.981 5.593 -41.771 1.00 85.38 615 ILE A O 1
ATOM 5189 N N . GLU A 1 616 ? 31.328 7.769 -42.221 1.00 85.94 616 GLU A N 1
ATOM 5190 C CA . GLU A 1 616 ? 31.312 7.642 -43.684 1.00 85.94 616 GLU A CA 1
ATOM 5191 C C . GLU A 1 616 ? 32.312 6.594 -44.204 1.00 85.94 616 GLU A C 1
ATOM 5193 O O . GLU A 1 616 ? 31.948 5.757 -45.025 1.00 85.94 616 GLU A O 1
ATOM 5198 N N . GLU A 1 617 ? 33.523 6.540 -43.639 1.00 89.81 617 GLU A N 1
ATOM 5199 C CA . GLU A 1 617 ? 34.538 5.507 -43.922 1.00 89.81 617 GLU A CA 1
ATOM 5200 C C . GLU A 1 617 ? 34.020 4.073 -43.716 1.00 89.81 617 GLU A C 1
ATOM 5202 O O . GLU A 1 617 ? 34.374 3.150 -44.453 1.00 89.81 617 GLU A O 1
ATOM 5207 N N . ASP A 1 618 ? 33.205 3.871 -42.679 1.00 90.69 618 ASP A N 1
ATOM 5208 C CA . ASP A 1 618 ? 32.669 2.561 -42.324 1.00 90.69 618 ASP A CA 1
ATOM 5209 C C . ASP A 1 618 ? 31.507 2.204 -43.257 1.00 90.69 618 ASP A C 1
ATOM 5211 O O . ASP A 1 618 ? 31.427 1.067 -43.714 1.00 90.69 618 ASP A O 1
ATOM 5215 N N . TYR A 1 619 ? 30.673 3.177 -43.634 1.00 92.00 619 TYR A N 1
ATOM 5216 C CA . TYR A 1 619 ? 29.622 2.998 -44.639 1.00 92.00 619 TYR A CA 1
ATOM 5217 C C . TYR A 1 619 ? 30.187 2.690 -46.031 1.00 92.00 619 TYR A C 1
ATOM 5219 O O . TYR A 1 619 ? 29.722 1.752 -46.675 1.00 92.00 619 TYR A O 1
ATOM 5227 N N . ILE A 1 620 ? 31.216 3.419 -46.483 1.00 93.00 620 ILE A N 1
ATOM 5228 C CA . ILE A 1 620 ? 31.897 3.170 -47.766 1.00 93.00 620 ILE A CA 1
ATOM 5229 C C . ILE A 1 620 ? 32.483 1.753 -47.796 1.00 93.00 620 ILE A C 1
ATOM 5231 O O . ILE A 1 620 ? 32.339 1.058 -48.801 1.00 93.00 620 ILE A O 1
ATOM 5235 N N . TYR A 1 621 ? 33.081 1.298 -46.689 1.00 93.88 621 TYR A N 1
ATOM 5236 C CA . TYR A 1 621 ? 33.572 -0.075 -46.557 1.00 93.88 621 TYR A CA 1
ATOM 5237 C C . TYR A 1 621 ? 32.450 -1.120 -46.669 1.00 93.88 621 TYR A C 1
ATOM 5239 O O . TYR A 1 621 ? 32.590 -2.070 -47.431 1.00 93.88 621 TYR A O 1
ATOM 5247 N N . VAL A 1 622 ? 31.317 -0.956 -45.972 1.00 93.75 622 VAL A N 1
ATOM 5248 C CA . VAL A 1 622 ? 30.196 -1.909 -46.117 1.00 93.75 622 VAL A CA 1
ATOM 5249 C C . VAL A 1 622 ? 29.609 -1.858 -47.534 1.00 93.75 622 VAL A C 1
ATOM 5251 O O . VAL A 1 622 ? 29.246 -2.892 -48.093 1.00 93.75 622 VAL A O 1
ATOM 5254 N N . GLN A 1 623 ? 29.527 -0.670 -48.134 1.00 92.69 623 GLN A N 1
ATOM 5255 C CA . GLN A 1 623 ? 28.956 -0.477 -49.463 1.00 92.69 623 GLN A CA 1
ATOM 5256 C C . GLN A 1 623 ? 29.828 -1.096 -50.568 1.00 92.69 623 GLN A C 1
ATOM 5258 O O . GLN A 1 623 ? 29.270 -1.609 -51.534 1.00 92.69 623 GLN A O 1
ATOM 5263 N N . SER A 1 624 ? 31.160 -1.115 -50.438 1.00 93.94 624 SER A N 1
ATOM 5264 C CA . SER A 1 624 ? 32.047 -1.730 -51.442 1.00 93.94 624 SER A CA 1
ATOM 5265 C C . SER A 1 624 ? 32.001 -3.263 -51.464 1.00 93.94 624 SER A C 1
ATOM 5267 O O . SER A 1 624 ? 32.382 -3.859 -52.467 1.00 93.94 624 SER A O 1
ATOM 5269 N N . LEU A 1 625 ? 31.493 -3.903 -50.405 1.00 93.44 625 LEU A N 1
ATOM 5270 C CA . LEU A 1 625 ? 31.313 -5.360 -50.333 1.00 93.44 625 LEU A CA 1
ATOM 5271 C C . LEU A 1 625 ? 30.064 -5.867 -51.077 1.00 93.44 625 LEU A C 1
ATOM 5273 O O . LEU A 1 625 ? 29.937 -7.069 -51.290 1.00 93.44 625 LEU A O 1
ATOM 5277 N N . ILE A 1 626 ? 29.110 -4.989 -51.416 1.00 90.44 626 ILE A N 1
ATOM 5278 C CA . ILE A 1 626 ? 27.756 -5.383 -51.863 1.00 90.44 626 ILE A CA 1
ATOM 5279 C C . ILE A 1 626 ? 27.362 -4.889 -53.267 1.00 90.44 626 ILE A C 1
ATOM 5281 O O . ILE A 1 626 ? 26.207 -5.086 -53.662 1.00 90.44 626 ILE A O 1
ATOM 5285 N N . VAL A 1 627 ? 28.285 -4.220 -53.967 1.00 76.50 627 VAL A N 1
ATOM 5286 C CA . VAL A 1 627 ? 28.129 -3.646 -55.321 1.00 76.50 627 VAL A CA 1
ATOM 5287 C C . VAL A 1 627 ? 28.530 -4.657 -56.389 1.00 76.50 627 VAL A C 1
ATOM 5289 O O . VAL A 1 627 ? 29.593 -5.287 -56.218 1.00 76.50 627 VAL A O 1
#

Sequence (627 aa):
MRKGQIKLIEKTKEIYGEQNNIVGFFENSEMSLNRLNAIYQILKCIDKEELLCLNADELQEIIQKIDNHTEKLHYALIYHIWQYKHPISLQEFEAVYNYITSPEYCKETLDVYKYCETFAQAKAVIAECPKDFDLKDFVHLFERVIIAKKHADINEVMPYVIESLPLSEDQRGGLYAFSAWGWSLDLIRKYRYDIQSYKKTIAGIMLSGCDVHNFDKESWEKDDYYQNHFPISLEEKEKLQSLNLQSNIEIYRETFYKKVSFSKNAITIHLTKYDSFKWTDNFRLDYGKKGRSDKIVYFYNTGEFYKEIKEKSILIPINLQEIIKLISVYGNIITDFLYPYFEMLSEDNEIYLDVLRIMRSTTNNNIYYSCIPPIPLSEFKGKHTLKEVMTSYYKNTEDIPWNKIDIKICYAYFKLRKRIEPAGYTILWNWLNNHQESLTVLDCVFIEILMSRFNENSYWENISIYGKNQKVIKETVRYTVQDYIDFCHTLHKKIRLTFTSAKKMKELHDDYAVIIKNKYTPTITIPKNTKFRELEKLLPADEFTWIKTKRKIIKEGVEMHHCVATYADLVNKDVCAIYGFIKKGNHRRYTIEFRKNKNGYYIRQMQSMCDREYIEEDYIYVQSLIV

pLDDT: mean 72.05, std 22.33, range [21.81, 98.19]

Foldseek 3Di:
DDPLLVVVLVVVCVQQNDDALLSVCSVPDPDDSVLSVLLVLLCVQEDRVQLRPDDNVRNVVVSVLCSVCSVQSSVVRVVVCVVPVHRHYPVVVVVSSCCCVDVVVVVVCVLPDDDDPDPVSVVVVQLPDDQPDDLVSVVRHVVVNPVVDPPDDPAVPLVCSLVVHNYDPVSSVVSVVVSVVDDDVVVVVVDDDDPVCVVVVLVVLLCPPHDDDADDDDYDDDDDDDDDDDDDDDPVVVVVPPDDDDDWDWDDDQFWIWIWGDDPFKIKIKIWGAPHWDQDPVRDTHTHDTPDIWMWIQTPVVRFIWTAPPVVRDTDTAFLLVLLVCCLAVPPVCCSRVVSSLVVVCVVAVQSVVSNVLNVPRDNNPPLSQLADRHGPVLCPPPHHPLSSCPVVDPPLNPQPCRPDPSSLSSLLVLQVVQADPVCSVLSSVLCVVPVVPRHNDCVSLLCLQLVLEDQVQFAWDQPPVRDTDGDDSVVLSVLSVLLSVLCVVVVHHHYSPDNGSVVSSVVSLLSVQLNLLVPADWAAADPPQPCPCVVVLDDPVFKDWPRTSVSQSVCCNVQSHRCSVVRVCRNVSAWTWIWGQDPPPRFIWIWTWGADPVWIDTPDIAGGPRHHDDVVVRVVVGVSID

Radius of gyration: 42.87 Å; chains: 1; bounding box: 90×70×124 Å

Secondary structure (DSSP, 8-state):
--HHHHHHHHHHHHHH-SSSHHHHHHHH--S-HHHHHHHHHHHTTB-HHHHHT--HHHHHHHHHHHHHTHHHHHHHHHHHHHHH-SPBPHHHHHHHHHHHHSHHHHHHTTSS-----SHHHHHHHHHTS-TT--HHHHHHHHHHHHHT-TT--HHHHHHHHHHHS---HHHHHHHHHHHTTS--HHHHHHS---GGGHHHHHHHHHTTTS-----------------SS----HHHHHHTTSS----EEEEEETTEEEEEEE-SSEEEEEEEEES-EEE-TTS-EEE--EEEEEEEEEETTTTEEEEEETTTTEEEE-BHHHHHHHHHHHTHHHHHHHHHHHHHHHHH-THHHHHHHHHHT--TT-GGGGGS---BGGGGTT--SHHHHHHHHSSS-TTS-TTTS-HHHHHHHHHHHTTB-GGGHHHHHHHHHH-GGG--SSTHHHHHHHHHT--GGGSPEEE-TTS-EEEPPHHHHHHHHHHHHHHHHHTTPPB----S-HHHHHHHHHHHHHHHHHHSPPPP---TT-TTTTHHHHS-TTTEEE--SHHHHHHHHHHHT---HHHHHHHHTTSEEEEEEE-TTT--EEEEEEEEETTEEEEEEEE-STTPPPPHHHHHHHHHT--